Protein AF-A0A7C1CCV9-F1 (afdb_monomer)

Foldseek 3Di:
DDDDPVVPVVPPDPPPPDDDDQFVLLLVLCVLLLVLLVVLLVCVLVVVDQALVSSLVSSVQSCLQVLAAQQQFNDPLSSLLSVLSSVCCCCVVVVVPVVVVVNCVNCVLSVLLCVQVVVCVVPVPLVSVLVSLVPDDPSSNSSSLSSLVSCVSNVVAPLVSLLSNLVSQCVDVVRVVVSLQSLQLVLLSSLLSCLLVVVAQAQVSSVVSQQVSCVVSPHSSSHHALLSSLCCNCRRSVHDQLRSLRHHQDALVSLVVSVLRGSSLQCVFLHPPVRLVVVLVVDDPVLVVLLVVQLVLCCVARNPCSSLVSSQVSVLCVLLVHDSVVSVVLNVCCVPPNDLCSLQVDDRPQWGWDWDQDPPFQKIFTWIDGPVDIDGQDIGHLSRLSNCALVNQLVVQLCSQVVDPVNCVVCVPSHDSSSSSVNSSSRSSNSNNVSSVPDPPQPAWDWLDWDDDPVWIWTWTGGNVFKTFIDIPNHTQDMDTDDLPLVVNLVVVLVSCVVRPDPVCCVPCSVVVSVVSVVSSCVVNPDD

Secondary structure (DSSP, 8-state):
-PPPTHHHHTS-S-----S--TTHHHHHHHHHHHHHHHHHHHHHHTTS--SHHHHHHHHHHHHHHTT---TT-SSHHHHHHHHHHHHHIIIIIT--HHHHHHTTTTSHHHHHHHHHHHHHHHH--HHHHHHHHHHS-HHHHHHHHHHHHHHHHHTSS-HHHHHHHHHHHHTSHHHHHHHHHHHHHHHHHHHHHHHHTT---SHHHHHHHHHHHHHHTT-TT-PPPHHHHHHIIIIIT---HHHHHHH----HHHHHHHHHT-GGGTTTTT--HHHHHHHHHTS-HHHHHHHHHHHHHHHHHHGGGHHHHHHHHHHHHHHTT--GGGGHHHHHHHHHHHHHHHHHT--BTTBEEEEEE-TTSSEEEEEEE-SS-EEEEEEEEHHHHHHHHHHHHHHHHHHHHHH-HHHHHHTTT-S-HHHHHHHHHHHHHHHHHHHHHS----S--EEEEEEEETTEEEEEEEETTTEEEEEETTEEEEEEEPPSSHHHHHHHHHHHHHHHS-HHHHHHHHHHHHHHHHHHHHHHH---

Structure (mmCIF, N/CA/C/O backbone):
data_AF-A0A7C1CCV9-F1
#
_entry.id   AF-A0A7C1CCV9-F1
#
loop_
_atom_site.group_PDB
_atom_site.id
_atom_site.type_symbol
_atom_site.label_atom_id
_atom_site.label_alt_id
_atom_site.label_comp_id
_atom_site.label_asym_id
_atom_site.label_entity_id
_atom_site.label_seq_id
_atom_site.pdbx_PDB_ins_code
_atom_site.Cartn_x
_atom_site.Cartn_y
_atom_site.Cartn_z
_atom_site.occupancy
_atom_site.B_iso_or_equiv
_atom_site.auth_seq_id
_atom_site.auth_comp_id
_atom_site.auth_asym_id
_atom_site.auth_atom_id
_atom_site.pdbx_PDB_model_num
ATOM 1 N N . MET A 1 1 ? -9.497 -21.659 -36.298 1.00 34.97 1 MET A N 1
ATOM 2 C CA . MET A 1 1 ? -8.140 -21.076 -36.341 1.00 34.97 1 MET A CA 1
ATOM 3 C C . MET A 1 1 ? -7.359 -21.607 -35.154 1.00 34.97 1 MET A C 1
ATOM 5 O O . MET A 1 1 ? -7.726 -21.346 -34.019 1.00 34.97 1 MET A O 1
ATOM 9 N N . THR A 1 2 ? -6.376 -22.459 -35.417 1.00 25.73 2 THR A N 1
ATOM 10 C CA . THR A 1 2 ? -5.531 -23.127 -34.420 1.00 25.73 2 THR A CA 1
ATOM 11 C C . THR A 1 2 ? -4.526 -22.143 -33.821 1.00 25.73 2 THR A C 1
ATOM 13 O O . THR A 1 2 ? -3.764 -21.518 -34.552 1.00 25.73 2 THR A O 1
ATOM 16 N N . LEU A 1 3 ? -4.554 -22.001 -32.493 1.00 26.02 3 LEU A N 1
ATOM 17 C CA . LEU A 1 3 ? -3.668 -21.140 -31.705 1.00 26.02 3 LEU A CA 1
ATOM 18 C C . LEU A 1 3 ? -2.188 -21.528 -31.893 1.00 26.02 3 LEU A C 1
ATOM 20 O O . LEU A 1 3 ? -1.828 -22.704 -31.847 1.00 26.02 3 LEU A O 1
ATOM 24 N N . ASN A 1 4 ? -1.349 -20.513 -32.102 1.00 28.91 4 ASN A N 1
ATOM 25 C CA . ASN A 1 4 ? 0.088 -20.603 -32.369 1.00 28.91 4 ASN A CA 1
ATOM 26 C C . ASN A 1 4 ? 0.856 -21.192 -31.149 1.00 28.91 4 ASN A C 1
ATOM 28 O O . ASN A 1 4 ? 0.608 -20.748 -30.022 1.00 28.91 4 ASN A O 1
ATOM 32 N N . PRO A 1 5 ? 1.799 -22.151 -31.310 1.00 26.47 5 PRO A N 1
ATOM 33 C CA . PRO A 1 5 ? 2.476 -22.835 -30.194 1.00 26.47 5 PRO A CA 1
ATOM 34 C C . PRO A 1 5 ? 3.391 -21.955 -29.320 1.00 26.47 5 PRO A C 1
ATOM 36 O O . PRO A 1 5 ? 3.917 -22.427 -28.309 1.00 26.47 5 PRO A O 1
ATOM 39 N N . THR A 1 6 ? 3.589 -20.683 -29.672 1.00 33.22 6 THR A N 1
ATOM 40 C CA . THR A 1 6 ? 4.471 -19.739 -28.965 1.00 33.22 6 THR A CA 1
ATOM 41 C C . THR A 1 6 ? 4.015 -19.445 -27.530 1.00 33.22 6 THR A C 1
ATOM 43 O O . THR A 1 6 ? 4.856 -19.230 -26.660 1.00 33.22 6 THR A O 1
ATOM 46 N N . TYR A 1 7 ? 2.715 -19.576 -27.229 1.00 32.22 7 TYR A N 1
ATOM 47 C CA . TYR A 1 7 ? 2.164 -19.401 -25.873 1.00 32.22 7 TYR A CA 1
ATOM 48 C C . TYR A 1 7 ? 2.727 -20.391 -24.836 1.00 32.22 7 TYR A C 1
ATOM 50 O O . TYR A 1 7 ? 2.717 -20.107 -23.640 1.00 32.22 7 TYR A O 1
ATOM 58 N N . LYS A 1 8 ? 3.249 -21.550 -25.269 1.00 28.77 8 LYS A N 1
ATOM 59 C CA . LYS A 1 8 ? 3.833 -22.558 -24.366 1.00 28.77 8 LYS A CA 1
ATOM 60 C C . LYS A 1 8 ? 5.316 -22.320 -24.060 1.00 28.77 8 LYS A C 1
ATOM 62 O O . LYS A 1 8 ? 5.788 -22.763 -23.017 1.00 28.77 8 LYS A O 1
ATOM 67 N N . ARG A 1 9 ? 6.054 -21.602 -24.918 1.00 28.95 9 ARG A N 1
ATOM 68 C CA . ARG A 1 9 ? 7.519 -21.452 -24.788 1.00 28.95 9 ARG A CA 1
ATOM 69 C C . ARG A 1 9 ? 7.969 -20.494 -23.687 1.00 28.95 9 ARG A C 1
ATOM 71 O O . ARG A 1 9 ? 9.071 -20.680 -23.185 1.00 28.95 9 ARG A O 1
ATOM 78 N N . LEU A 1 10 ? 7.130 -19.551 -23.255 1.00 36.66 10 LEU A N 1
ATOM 79 C CA . LEU A 1 10 ? 7.450 -18.678 -22.116 1.00 36.66 10 LEU A CA 1
ATOM 80 C C . LEU A 1 10 ? 7.472 -19.422 -20.765 1.00 36.66 10 LEU A C 1
ATOM 82 O O . LEU A 1 10 ? 8.005 -18.888 -19.798 1.00 36.66 10 LEU A O 1
ATOM 86 N N . TYR A 1 11 ? 6.949 -20.657 -20.687 1.00 37.78 11 TYR A N 1
ATOM 87 C CA . TYR A 1 11 ? 6.808 -21.382 -19.415 1.00 37.78 11 TYR A CA 1
ATOM 88 C C . TYR A 1 11 ? 7.206 -22.870 -19.442 1.00 37.78 11 TYR A C 1
ATOM 90 O O . TYR A 1 11 ? 6.905 -23.585 -18.488 1.00 37.78 11 TYR A O 1
ATOM 98 N N . SER A 1 12 ? 7.885 -23.367 -20.486 1.00 26.27 12 SER A N 1
ATOM 99 C CA . SER A 1 12 ? 8.260 -24.794 -20.575 1.00 26.27 12 SER A CA 1
ATOM 100 C C . SER A 1 12 ? 9.733 -25.097 -20.871 1.00 26.27 12 SER A C 1
ATOM 102 O O . SER A 1 12 ? 10.052 -26.245 -21.175 1.00 26.27 12 SER A O 1
ATOM 104 N N . SER A 1 13 ? 10.644 -24.128 -20.769 1.00 26.22 13 SER A N 1
ATOM 105 C CA . SER A 1 13 ? 12.082 -24.436 -20.740 1.00 26.22 13 SER A CA 1
ATOM 106 C C . SER A 1 13 ? 12.529 -24.638 -19.291 1.00 26.22 13 SER A C 1
ATOM 108 O O . SER A 1 13 ? 12.278 -23.754 -18.470 1.00 26.22 13 SER A O 1
ATOM 110 N N . PRO A 1 14 ? 13.193 -25.758 -18.943 1.00 25.89 14 PRO A N 1
ATOM 111 C CA . PRO A 1 14 ? 13.814 -25.891 -17.639 1.00 25.89 14 PRO A CA 1
ATOM 112 C C . PRO A 1 14 ? 14.931 -24.851 -17.569 1.00 25.89 14 PRO A C 1
ATOM 114 O O . PRO A 1 14 ? 15.950 -24.961 -18.253 1.00 25.89 14 PRO A O 1
ATOM 117 N N . ILE A 1 15 ? 14.699 -23.809 -16.771 1.00 34.00 15 ILE A N 1
ATOM 118 C CA . ILE A 1 15 ? 15.733 -22.892 -16.303 1.00 34.00 15 ILE A CA 1
ATOM 119 C C . ILE A 1 15 ? 16.850 -23.786 -15.772 1.00 34.00 15 ILE A C 1
ATOM 121 O O . ILE A 1 15 ? 16.633 -24.555 -14.831 1.00 34.00 15 ILE A O 1
ATOM 125 N N . LYS A 1 16 ? 18.018 -23.760 -16.425 1.00 26.61 16 LYS A N 1
ATOM 126 C CA . LYS A 1 16 ? 19.205 -24.433 -15.903 1.00 26.61 16 LYS A CA 1
ATOM 127 C C . LYS A 1 16 ? 19.387 -23.942 -14.471 1.00 26.61 16 LYS A C 1
ATOM 129 O O . LYS A 1 16 ? 19.541 -22.745 -14.249 1.00 26.61 16 LYS A O 1
ATOM 134 N N . GLN A 1 17 ? 19.312 -24.873 -13.526 1.00 27.33 17 GLN A N 1
ATOM 135 C CA . GLN A 1 17 ? 19.616 -24.650 -12.122 1.00 27.33 17 GLN A CA 1
ATOM 136 C C . GLN A 1 17 ? 21.096 -24.276 -12.003 1.00 27.33 17 GLN A C 1
ATOM 138 O O . GLN A 1 17 ? 21.938 -25.139 -11.803 1.00 27.33 17 GLN A O 1
ATOM 143 N N . ASN A 1 18 ? 21.399 -22.994 -12.161 1.00 27.33 18 ASN A N 1
ATOM 144 C CA . ASN A 1 18 ? 22.612 -22.377 -11.656 1.00 27.33 18 ASN A CA 1
ATOM 145 C C . ASN A 1 18 ? 22.156 -21.256 -10.714 1.00 27.33 18 ASN A C 1
ATOM 147 O O . ASN A 1 18 ? 21.484 -20.324 -11.140 1.00 27.33 18 ASN A O 1
ATOM 151 N N . GLU A 1 19 ? 22.439 -21.454 -9.428 1.00 30.25 19 GLU A N 1
ATOM 152 C CA . GLU A 1 19 ? 22.609 -20.452 -8.367 1.00 30.25 19 GLU A CA 1
ATOM 153 C C . GLU A 1 19 ? 21.735 -19.174 -8.440 1.00 30.25 19 GLU A C 1
ATOM 155 O O . GLU A 1 19 ? 22.075 -18.194 -9.088 1.00 30.25 19 GLU A O 1
ATOM 160 N N . GLY A 1 20 ? 20.620 -19.167 -7.692 1.00 32.59 20 GLY A N 1
ATOM 161 C CA . GLY A 1 20 ? 20.005 -17.952 -7.128 1.00 32.59 20 GLY A CA 1
ATOM 162 C C . GLY A 1 20 ? 19.532 -16.861 -8.100 1.00 32.59 20 GLY A C 1
ATOM 163 O O . GLY A 1 20 ? 20.030 -15.744 -8.044 1.00 32.59 20 GLY A O 1
ATOM 164 N N . GLY A 1 21 ? 18.518 -17.123 -8.932 1.00 41.66 21 GLY A N 1
ATOM 165 C CA . GLY A 1 21 ? 17.907 -16.076 -9.766 1.00 41.66 21 GLY A CA 1
ATOM 166 C C . GLY A 1 21 ? 17.267 -14.949 -8.934 1.00 41.66 21 GLY A C 1
ATOM 167 O O . GLY A 1 21 ? 16.281 -15.178 -8.234 1.00 41.66 21 GLY A O 1
ATOM 168 N N . THR A 1 22 ? 17.799 -13.726 -9.034 1.00 65.94 22 THR A N 1
ATOM 169 C CA . THR A 1 22 ? 17.604 -12.607 -8.087 1.00 65.94 22 THR A CA 1
ATOM 170 C C . THR A 1 22 ? 16.195 -11.986 -7.983 1.00 65.94 22 THR A C 1
ATOM 172 O O . THR A 1 22 ? 16.030 -11.060 -7.198 1.00 65.94 22 THR A O 1
ATOM 175 N N . LEU A 1 23 ? 15.159 -12.441 -8.706 1.00 82.56 23 LEU A N 1
ATOM 176 C CA . LEU A 1 23 ? 13.813 -11.812 -8.701 1.00 82.56 23 LEU A CA 1
ATOM 177 C C . LEU A 1 23 ? 12.642 -12.759 -9.063 1.00 82.56 23 LEU A C 1
ATOM 179 O O . LEU A 1 23 ? 11.623 -12.327 -9.613 1.00 82.56 23 LEU A O 1
ATOM 183 N N . GLU A 1 24 ? 12.760 -14.064 -8.825 1.00 85.62 24 GLU A N 1
ATOM 184 C CA . GLU A 1 24 ? 11.764 -15.028 -9.323 1.00 85.62 24 GLU A CA 1
ATOM 185 C C . GLU A 1 24 ? 10.348 -14.804 -8.759 1.00 85.62 24 GLU A C 1
ATOM 187 O O . GLU A 1 24 ? 9.370 -14.794 -9.517 1.00 85.62 24 GLU A O 1
ATOM 192 N N . ARG A 1 25 ? 10.202 -14.544 -7.452 1.00 87.62 25 ARG A N 1
ATOM 193 C CA . ARG A 1 25 ? 8.879 -14.273 -6.866 1.00 87.62 25 ARG A CA 1
ATOM 194 C C . ARG A 1 25 ? 8.311 -12.952 -7.338 1.00 87.62 25 ARG A C 1
ATOM 196 O O . ARG A 1 25 ? 7.107 -12.861 -7.566 1.00 87.62 25 ARG A O 1
ATOM 203 N N . THR A 1 26 ? 9.159 -11.947 -7.524 1.00 89.94 26 THR A N 1
ATOM 204 C CA . THR A 1 26 ? 8.770 -10.669 -8.118 1.00 89.94 26 THR A CA 1
ATOM 205 C C . THR A 1 26 ? 8.156 -10.889 -9.492 1.00 89.94 26 THR A C 1
ATOM 207 O O . THR A 1 26 ? 7.026 -10.467 -9.728 1.00 89.94 26 THR A O 1
ATOM 210 N N . ARG A 1 27 ? 8.814 -11.645 -10.373 1.00 90.12 27 ARG A N 1
ATOM 211 C CA . ARG A 1 27 ? 8.274 -11.962 -11.705 1.00 90.12 27 ARG A CA 1
ATOM 212 C C . ARG A 1 27 ? 6.967 -12.745 -11.632 1.00 90.12 27 ARG A C 1
ATOM 214 O O . ARG A 1 27 ? 6.023 -12.437 -12.359 1.00 90.12 27 ARG A O 1
ATOM 221 N N . GLN A 1 28 ? 6.863 -13.709 -10.718 1.00 90.06 28 GLN A N 1
ATOM 222 C CA . GLN A 1 28 ? 5.611 -14.429 -10.482 1.00 90.06 28 GLN A CA 1
ATOM 223 C C . GLN A 1 28 ? 4.480 -13.488 -10.031 1.00 90.06 28 GLN A C 1
ATOM 225 O O . GLN A 1 28 ? 3.358 -13.588 -10.530 1.00 90.06 28 GLN A O 1
ATOM 230 N N . ALA A 1 29 ? 4.772 -12.551 -9.132 1.00 90.25 29 ALA A N 1
ATOM 231 C CA . ALA A 1 29 ? 3.817 -11.577 -8.614 1.00 90.25 29 ALA A CA 1
ATOM 232 C C . ALA A 1 29 ? 3.392 -10.527 -9.660 1.00 90.25 29 ALA A C 1
ATOM 234 O O . ALA A 1 29 ? 2.282 -9.988 -9.604 1.00 90.25 29 ALA A O 1
ATOM 235 N N . LEU A 1 30 ? 4.241 -10.260 -10.658 1.00 94.12 30 LEU A N 1
ATOM 236 C CA . LEU A 1 30 ? 3.928 -9.366 -11.774 1.00 94.12 30 LEU A CA 1
ATOM 237 C C . LEU A 1 30 ? 2.999 -9.996 -12.824 1.00 94.12 30 LEU A C 1
ATOM 239 O O . LEU A 1 30 ? 2.447 -9.253 -13.630 1.00 94.12 30 LEU A O 1
ATOM 243 N N . ARG A 1 31 ? 2.737 -11.313 -12.799 1.00 93.50 31 ARG A N 1
ATOM 244 C CA . ARG A 1 31 ? 1.911 -12.003 -13.817 1.00 93.50 31 ARG A CA 1
ATOM 245 C C . ARG A 1 31 ? 0.550 -11.353 -14.056 1.00 93.50 31 ARG A C 1
ATOM 247 O O . ARG A 1 31 ? 0.178 -11.130 -15.200 1.00 93.50 31 ARG A O 1
ATOM 254 N N . LYS A 1 32 ? -0.178 -10.996 -12.993 1.00 93.94 32 LYS A N 1
ATOM 255 C CA . LYS A 1 32 ? -1.483 -10.330 -13.149 1.00 93.94 32 LYS A CA 1
ATOM 256 C C . LYS A 1 32 ? -1.359 -8.956 -13.826 1.00 93.94 32 LYS A C 1
ATOM 258 O O . LYS A 1 32 ? -2.226 -8.587 -14.602 1.00 93.94 32 LYS A O 1
ATOM 263 N N . ARG A 1 33 ? -0.269 -8.225 -13.574 1.00 95.81 33 ARG A N 1
ATOM 264 C CA . ARG A 1 33 ? -0.002 -6.906 -14.180 1.00 95.81 33 ARG A CA 1
ATOM 265 C C . ARG A 1 33 ? 0.407 -7.038 -15.644 1.00 95.81 33 ARG A C 1
ATOM 267 O O . ARG A 1 33 ? -0.019 -6.238 -16.465 1.00 95.81 33 ARG A O 1
ATOM 274 N N . VAL A 1 34 ? 1.164 -8.085 -15.972 1.00 97.00 34 VAL A N 1
ATOM 275 C CA . VAL A 1 34 ? 1.469 -8.450 -17.361 1.00 97.00 34 VAL A CA 1
ATOM 276 C C . VAL A 1 34 ? 0.193 -8.828 -18.114 1.00 97.00 34 VAL A C 1
ATOM 278 O O . VAL A 1 34 ? 0.027 -8.385 -19.240 1.00 97.00 34 VAL A O 1
ATOM 281 N N . ASN A 1 35 ? -0.742 -9.563 -17.503 1.00 97.38 35 ASN A N 1
ATOM 282 C CA . ASN A 1 35 ? -2.028 -9.865 -18.144 1.00 97.38 35 ASN A CA 1
ATOM 283 C C . ASN A 1 35 ? -2.827 -8.592 -18.454 1.00 97.38 35 ASN A C 1
ATOM 285 O O . ASN A 1 35 ? -3.260 -8.426 -19.588 1.00 97.38 35 ASN A O 1
ATOM 289 N N . ILE A 1 36 ? -2.924 -7.656 -17.501 1.00 97.38 36 ILE A N 1
ATOM 290 C CA . ILE A 1 36 ? -3.540 -6.339 -17.741 1.00 97.38 36 ILE A CA 1
ATOM 291 C C . ILE A 1 36 ? -2.825 -5.601 -18.883 1.00 97.38 36 ILE A C 1
ATOM 293 O O . ILE A 1 36 ? -3.465 -4.974 -19.723 1.00 97.38 36 ILE A O 1
ATOM 297 N N . ALA A 1 37 ? -1.493 -5.682 -18.947 1.00 97.88 37 ALA A N 1
ATOM 298 C CA . ALA A 1 37 ? -0.733 -5.088 -20.040 1.00 97.88 37 ALA A CA 1
ATOM 299 C C . ALA A 1 37 ? -1.057 -5.737 -21.398 1.00 97.88 37 ALA A C 1
ATOM 301 O O . ALA A 1 37 ? -1.217 -5.026 -22.383 1.00 97.88 37 ALA A O 1
ATOM 302 N N . VAL A 1 38 ? -1.209 -7.063 -21.454 1.00 97.75 38 VAL A N 1
ATOM 303 C CA . VAL A 1 38 ? -1.622 -7.797 -22.665 1.00 97.75 38 VAL A CA 1
ATOM 304 C C . VAL A 1 38 ? -3.039 -7.417 -23.095 1.00 97.75 38 VAL A C 1
ATOM 306 O O . VAL A 1 38 ? -3.279 -7.200 -24.281 1.00 97.75 38 VAL A O 1
ATOM 309 N N . GLU A 1 39 ? -3.967 -7.276 -22.152 1.00 97.94 39 GLU A N 1
ATOM 310 C CA . GLU A 1 39 ? -5.329 -6.809 -22.430 1.00 97.94 39 GLU A CA 1
ATOM 311 C C . GLU A 1 39 ? -5.336 -5.375 -22.977 1.00 97.94 39 GLU A C 1
ATOM 313 O O . GLU A 1 39 ? -6.017 -5.098 -23.966 1.00 97.94 39 GLU A O 1
ATOM 318 N N . ALA A 1 40 ? -4.513 -4.485 -22.405 1.00 97.56 40 ALA A N 1
ATOM 319 C CA . ALA A 1 40 ? -4.333 -3.127 -22.917 1.00 97.56 40 ALA A CA 1
ATOM 320 C C . ALA A 1 40 ? -3.832 -3.140 -24.368 1.00 97.56 40 ALA A C 1
ATOM 322 O O . ALA A 1 40 ? -4.359 -2.408 -25.200 1.00 97.56 40 ALA A O 1
ATOM 323 N N . ILE A 1 41 ? -2.851 -3.992 -24.688 1.00 97.06 41 ILE A N 1
ATOM 324 C CA . ILE A 1 41 ? -2.336 -4.151 -26.057 1.00 97.06 41 ILE A CA 1
ATOM 325 C C . ILE A 1 41 ? -3.455 -4.595 -26.998 1.00 97.06 41 ILE A C 1
ATOM 327 O O . ILE A 1 41 ? -3.613 -4.004 -28.061 1.00 97.06 41 ILE A O 1
ATOM 331 N N . GLY A 1 42 ? -4.268 -5.578 -26.597 1.00 95.88 42 GLY A N 1
ATOM 332 C CA . GLY A 1 42 ? -5.427 -6.013 -27.378 1.00 95.88 42 GLY A CA 1
ATOM 333 C C . GLY A 1 42 ? -6.365 -4.853 -27.722 1.00 95.88 42 GLY A C 1
ATOM 334 O O . GLY A 1 42 ? -6.704 -4.674 -28.888 1.00 95.88 42 GLY A O 1
ATOM 335 N N . LYS A 1 43 ? -6.701 -4.016 -26.732 1.00 96.19 43 LYS A N 1
ATOM 336 C CA . LYS A 1 43 ? -7.551 -2.826 -26.919 1.00 96.19 43 LYS A CA 1
ATOM 337 C C . LYS A 1 43 ? -6.906 -1.712 -27.747 1.00 96.19 43 LYS A C 1
ATOM 339 O O . LYS A 1 43 ? -7.603 -0.957 -28.420 1.00 96.19 43 LYS A O 1
ATOM 344 N N . ILE A 1 44 ? -5.582 -1.584 -27.698 1.00 95.62 44 ILE A N 1
ATOM 345 C CA . ILE A 1 44 ? -4.843 -0.663 -28.568 1.00 95.62 44 ILE A CA 1
ATOM 346 C C . ILE A 1 44 ? -4.959 -1.141 -30.018 1.00 95.62 44 ILE A C 1
ATOM 348 O O . ILE A 1 44 ? -5.357 -0.370 -30.886 1.00 95.62 44 ILE A O 1
ATOM 352 N N . LEU A 1 45 ? -4.705 -2.428 -30.275 1.00 92.75 45 LEU A N 1
ATOM 353 C CA . LEU A 1 45 ? -4.770 -3.011 -31.619 1.00 92.75 45 LEU A CA 1
ATOM 354 C C . LEU A 1 45 ? -6.177 -2.953 -32.235 1.00 92.75 45 LEU A C 1
ATOM 356 O O . LEU A 1 45 ? -6.297 -2.824 -33.452 1.00 92.75 45 LEU A O 1
ATOM 360 N N . THR A 1 46 ? -7.238 -3.024 -31.425 1.00 92.50 46 THR A N 1
ATOM 361 C CA . THR A 1 46 ? -8.630 -2.866 -31.889 1.00 92.50 46 THR A CA 1
ATOM 362 C C . THR A 1 46 ? -9.055 -1.405 -32.067 1.00 92.50 46 THR A C 1
ATOM 364 O O . THR A 1 46 ? -10.133 -1.151 -32.601 1.00 92.50 46 THR A O 1
ATOM 367 N N . GLY A 1 47 ? -8.224 -0.442 -31.655 1.00 89.94 47 GLY A N 1
ATOM 368 C CA . GLY A 1 47 ? -8.514 0.990 -31.737 1.00 89.94 47 GLY A CA 1
ATOM 369 C C . GLY A 1 47 ? -9.439 1.517 -30.635 1.00 89.94 47 GLY A C 1
ATOM 370 O O . GLY A 1 47 ? -9.896 2.652 -30.724 1.00 89.94 47 GLY A O 1
ATOM 371 N N . GLU A 1 48 ? -9.713 0.730 -29.592 1.00 93.44 48 GLU A N 1
ATOM 372 C CA . GLU A 1 48 ? -10.474 1.178 -28.415 1.00 93.44 48 GLU A CA 1
ATOM 373 C C . GLU A 1 48 ? -9.653 2.127 -27.530 1.00 93.44 48 GLU A C 1
ATOM 375 O O . GLU A 1 48 ? -10.199 3.045 -26.921 1.00 93.44 48 GLU A O 1
ATOM 380 N N . ILE A 1 49 ? -8.334 1.916 -27.461 1.00 95.44 49 ILE A N 1
ATOM 381 C CA . ILE A 1 49 ? -7.390 2.803 -26.771 1.00 95.44 49 ILE A CA 1
ATOM 382 C C . ILE A 1 49 ? -6.554 3.519 -27.826 1.00 95.44 49 ILE A C 1
ATOM 384 O O . ILE A 1 49 ? -5.710 2.908 -28.478 1.00 95.44 49 ILE A O 1
ATOM 388 N N . THR A 1 50 ? -6.764 4.828 -27.965 1.00 90.94 50 THR A N 1
ATOM 389 C CA . THR A 1 50 ? -6.050 5.650 -28.959 1.00 90.94 50 THR A CA 1
ATOM 390 C C . THR A 1 50 ? -5.198 6.741 -28.324 1.00 90.94 50 THR A C 1
ATOM 392 O O . THR A 1 50 ? -4.181 7.135 -28.895 1.00 90.94 50 THR A O 1
ATOM 395 N N . THR A 1 51 ? -5.563 7.204 -27.125 1.00 93.50 51 THR A N 1
ATOM 396 C CA . THR A 1 51 ? -4.844 8.264 -26.410 1.00 93.50 51 THR A CA 1
ATOM 397 C C . THR A 1 51 ? -4.129 7.751 -25.163 1.00 93.50 51 THR A C 1
ATOM 399 O O . THR A 1 51 ? -4.394 6.663 -24.640 1.00 93.50 51 THR A O 1
ATOM 402 N N . ARG A 1 52 ? -3.195 8.562 -24.651 1.00 92.38 52 ARG A N 1
ATOM 403 C CA . ARG A 1 52 ? -2.465 8.234 -23.423 1.00 92.38 52 ARG A CA 1
ATOM 404 C C . ARG A 1 52 ? -3.379 8.279 -22.201 1.00 92.38 52 ARG A C 1
ATOM 406 O O . ARG A 1 52 ? -3.194 7.497 -21.270 1.00 92.38 52 ARG A O 1
ATOM 413 N N . GLU A 1 53 ? -4.348 9.186 -22.205 1.00 91.44 53 GLU A N 1
ATOM 414 C CA . GLU A 1 53 ? -5.399 9.281 -21.201 1.00 91.44 53 GLU A CA 1
ATOM 415 C C . GLU A 1 53 ? -6.267 8.016 -21.180 1.00 91.44 53 GLU A C 1
ATOM 417 O O . GLU A 1 53 ? -6.495 7.474 -20.097 1.00 91.44 53 GLU A O 1
ATOM 422 N N . ASP A 1 54 ? -6.665 7.492 -22.346 1.00 93.56 54 ASP A N 1
ATOM 423 C CA . ASP A 1 54 ? -7.433 6.241 -22.437 1.00 93.56 54 ASP A CA 1
ATOM 424 C C . ASP A 1 54 ? -6.651 5.061 -21.856 1.00 93.56 54 ASP A C 1
ATOM 426 O O . ASP A 1 54 ? -7.188 4.297 -21.055 1.00 93.56 54 ASP A O 1
ATOM 430 N N . LEU A 1 55 ? -5.360 4.949 -22.197 1.00 95.56 55 LEU A N 1
ATOM 431 C CA . LEU A 1 55 ? -4.495 3.896 -21.667 1.00 95.56 55 LEU A CA 1
ATOM 432 C C . LEU A 1 55 ? -4.390 3.976 -20.142 1.00 95.56 55 LEU A C 1
ATOM 434 O O . LEU A 1 55 ? -4.489 2.962 -19.454 1.00 95.56 55 LEU A O 1
ATOM 438 N N . ARG A 1 56 ? -4.194 5.179 -19.595 1.00 93.50 56 ARG A N 1
ATOM 439 C CA . ARG A 1 56 ? -4.120 5.381 -18.143 1.00 93.50 56 ARG A CA 1
ATOM 440 C C . ARG A 1 56 ? -5.410 4.993 -17.450 1.00 93.50 56 ARG A C 1
ATOM 442 O O . ARG A 1 56 ? -5.341 4.313 -16.431 1.00 93.50 56 ARG A O 1
ATOM 449 N N . ARG A 1 57 ? -6.551 5.421 -17.993 1.00 90.88 57 ARG A N 1
ATOM 450 C CA . ARG A 1 57 ? -7.872 5.089 -17.458 1.00 90.88 57 ARG A CA 1
ATOM 451 C C . ARG A 1 57 ? -8.070 3.574 -17.438 1.00 90.88 57 ARG A C 1
ATOM 453 O O . ARG A 1 57 ? -8.265 3.021 -16.360 1.00 90.88 57 ARG A O 1
ATOM 460 N N . PHE A 1 58 ? -7.852 2.911 -18.575 1.00 94.31 58 PHE A N 1
ATOM 461 C CA . PHE A 1 58 ? -7.961 1.456 -18.687 1.00 94.31 58 PHE A CA 1
ATOM 462 C C . PHE A 1 58 ? -7.050 0.721 -17.698 1.00 94.31 58 PHE A C 1
ATOM 464 O O . PHE A 1 58 ? -7.493 -0.181 -16.989 1.00 94.31 58 PHE A O 1
ATOM 471 N N . LEU A 1 59 ? -5.769 1.107 -17.627 1.00 94.81 59 LEU A N 1
ATOM 472 C CA . LEU A 1 59 ? -4.821 0.492 -16.700 1.00 94.81 59 LEU A CA 1
ATOM 473 C C . LEU A 1 59 ? -5.290 0.662 -15.260 1.00 94.81 59 LEU A C 1
ATOM 475 O O . LEU A 1 59 ? -5.214 -0.284 -14.484 1.00 94.81 59 LEU A O 1
ATOM 479 N N . LEU A 1 60 ? -5.756 1.850 -14.896 1.00 89.94 60 LEU A N 1
ATOM 480 C CA . LEU A 1 60 ? -6.203 2.136 -13.547 1.00 89.94 60 LEU A CA 1
ATOM 481 C C . LEU A 1 60 ? -7.415 1.278 -13.167 1.00 89.94 60 LEU A C 1
ATOM 483 O O . LEU A 1 60 ? -7.351 0.573 -12.163 1.00 89.94 60 LEU A O 1
ATOM 487 N N . GLU A 1 61 ? -8.457 1.283 -13.995 1.00 88.50 61 GLU A N 1
ATOM 488 C CA . GLU A 1 61 ? -9.686 0.498 -13.815 1.00 88.50 61 GLU A CA 1
ATOM 489 C C . GLU A 1 61 ? -9.375 -0.999 -13.709 1.00 88.50 61 GLU A C 1
ATOM 491 O O . GLU A 1 61 ? -9.707 -1.631 -12.706 1.00 88.50 61 GLU A O 1
ATOM 496 N N . SER A 1 62 ? -8.592 -1.533 -14.649 1.00 92.06 62 SER A N 1
ATOM 497 C CA . SER A 1 62 ? -8.220 -2.954 -14.677 1.00 92.06 62 SER A CA 1
ATOM 498 C C . SER A 1 62 ? -7.436 -3.387 -13.434 1.00 92.06 62 SER A C 1
ATOM 500 O O . SER A 1 62 ? -7.608 -4.496 -12.928 1.00 92.06 62 SER A O 1
ATOM 502 N N . HIS A 1 63 ? -6.559 -2.523 -12.907 1.00 91.69 63 HIS A N 1
ATOM 503 C CA . HIS A 1 63 ? -5.828 -2.813 -11.670 1.00 91.69 63 HIS A CA 1
ATOM 504 C C . HIS A 1 63 ? -6.775 -2.856 -10.462 1.00 91.69 63 HIS A C 1
ATOM 506 O O . HIS A 1 63 ? -6.666 -3.763 -9.631 1.00 91.69 63 HIS A O 1
ATOM 512 N N . ILE A 1 64 ? -7.722 -1.914 -10.377 1.00 88.50 64 ILE A N 1
ATOM 513 C CA . ILE A 1 64 ? -8.722 -1.895 -9.306 1.00 88.50 64 ILE A CA 1
ATOM 514 C C . ILE A 1 64 ? -9.602 -3.149 -9.364 1.00 88.50 64 ILE A C 1
ATOM 516 O O . ILE A 1 64 ? -9.758 -3.821 -8.344 1.00 88.50 64 ILE A O 1
ATOM 520 N N . GLU A 1 65 ? -10.136 -3.484 -10.540 1.00 86.88 65 GLU A N 1
ATOM 521 C CA . GLU A 1 65 ? -10.992 -4.658 -10.759 1.00 86.88 65 GLU A CA 1
ATOM 522 C C . GLU A 1 65 ? -10.273 -5.965 -10.418 1.00 86.88 65 GLU A C 1
ATOM 524 O O . GLU A 1 65 ? -10.830 -6.844 -9.758 1.00 86.88 65 GLU A O 1
ATOM 529 N N . ALA A 1 66 ? -8.996 -6.073 -10.788 1.00 88.06 66 ALA A N 1
ATOM 530 C CA . ALA A 1 66 ? -8.165 -7.222 -10.450 1.00 88.06 66 ALA A CA 1
ATOM 531 C C . ALA A 1 66 ? -7.760 -7.276 -8.962 1.00 88.06 66 ALA A C 1
ATOM 533 O O . ALA A 1 66 ? -7.138 -8.260 -8.532 1.00 88.06 66 ALA A O 1
ATOM 534 N N . GLY A 1 67 ? -8.072 -6.237 -8.178 1.00 86.38 67 GLY A N 1
ATOM 535 C CA . GLY A 1 67 ? -7.697 -6.116 -6.772 1.00 86.38 67 GLY A CA 1
ATOM 536 C C . GLY A 1 67 ? -6.182 -6.083 -6.573 1.00 86.38 67 GLY A C 1
ATOM 537 O O . GLY A 1 67 ? -5.674 -6.674 -5.619 1.00 86.38 67 GLY A O 1
ATOM 538 N N . ILE A 1 68 ? -5.443 -5.461 -7.494 1.00 89.31 68 ILE A N 1
ATOM 539 C CA . ILE A 1 68 ? -3.986 -5.339 -7.418 1.00 89.31 68 ILE A CA 1
ATOM 540 C C . ILE A 1 68 ? -3.548 -3.901 -7.645 1.00 89.31 68 ILE A C 1
ATOM 542 O O . ILE A 1 68 ? -4.096 -3.166 -8.453 1.00 89.31 68 ILE A O 1
ATOM 546 N N . GLU A 1 69 ? -2.487 -3.495 -6.964 1.00 89.88 69 GLU A N 1
ATOM 547 C CA . GLU A 1 69 ? -1.974 -2.141 -7.133 1.00 89.88 69 GLU A CA 1
ATOM 548 C C . GLU A 1 69 ? -1.077 -2.035 -8.377 1.00 89.88 69 GLU A C 1
ATOM 550 O O . GLU A 1 69 ? -0.317 -2.970 -8.638 1.00 89.88 69 GLU A O 1
ATOM 555 N N . PRO A 1 70 ? -1.050 -0.918 -9.121 1.00 91.25 70 PRO A N 1
ATOM 556 C CA . PRO A 1 70 ? 0.042 -0.655 -10.060 1.00 91.25 70 PRO A CA 1
ATOM 557 C C . PRO A 1 70 ? 1.421 -0.736 -9.373 1.00 91.25 70 PRO A C 1
ATOM 559 O O . PRO A 1 70 ? 1.528 -0.528 -8.168 1.00 91.25 70 PRO A O 1
ATOM 562 N N . ILE A 1 71 ? 2.489 -1.019 -10.130 1.00 88.44 71 ILE A N 1
ATOM 563 C CA . ILE A 1 71 ? 3.816 -1.457 -9.624 1.00 88.44 71 ILE A CA 1
ATOM 564 C C . ILE A 1 71 ? 4.380 -0.597 -8.479 1.00 88.44 71 ILE A C 1
ATOM 566 O O . ILE A 1 71 ? 5.058 -1.135 -7.609 1.00 88.44 71 ILE A O 1
ATOM 570 N N . LEU A 1 72 ? 4.081 0.706 -8.441 1.00 86.88 72 LEU A N 1
ATOM 571 C CA . LEU A 1 72 ? 4.445 1.604 -7.338 1.00 86.88 72 LEU A CA 1
ATOM 572 C C . LEU A 1 72 ? 3.374 2.664 -7.031 1.00 86.88 72 LEU A C 1
ATOM 574 O O . LEU A 1 72 ? 3.710 3.691 -6.439 1.00 86.88 72 LEU A O 1
ATOM 578 N N . GLY A 1 73 ? 2.116 2.445 -7.433 1.00 87.38 73 GLY A N 1
ATOM 579 C CA . GLY A 1 73 ? 0.994 3.343 -7.130 1.00 87.38 73 GLY A CA 1
ATOM 580 C C . GLY A 1 73 ? 0.271 3.995 -8.297 1.00 87.38 73 GLY A C 1
ATOM 581 O O . GLY A 1 73 ? 0.593 3.784 -9.460 1.00 87.38 73 GLY A O 1
ATOM 582 N N . THR A 1 74 ? -0.714 4.823 -7.951 1.00 87.44 74 THR A N 1
ATOM 583 C CA . THR A 1 74 ? -1.743 5.335 -8.872 1.00 87.44 74 THR A CA 1
ATOM 584 C C . THR A 1 74 ? -1.537 6.771 -9.349 1.00 87.44 74 THR A C 1
ATOM 586 O O . THR A 1 74 ? -2.230 7.204 -10.266 1.00 87.44 74 THR A O 1
ATOM 589 N N . THR A 1 75 ? -0.590 7.531 -8.783 1.00 87.12 75 THR A N 1
ATOM 590 C CA . THR A 1 75 ? -0.318 8.892 -9.282 1.00 87.12 75 THR A CA 1
ATOM 591 C C . THR A 1 75 ? 0.163 8.836 -10.735 1.00 87.12 75 THR A C 1
ATOM 593 O O . THR A 1 75 ? 0.832 7.868 -11.091 1.00 87.12 75 THR A O 1
ATOM 596 N N . PRO A 1 76 ? -0.063 9.860 -11.581 1.00 86.50 76 PRO A N 1
ATOM 597 C CA . PRO A 1 76 ? 0.340 9.806 -12.994 1.00 86.50 76 PRO A CA 1
ATOM 598 C C . PRO A 1 76 ? 1.821 9.451 -13.200 1.00 86.50 76 PRO A C 1
ATOM 600 O O . PRO A 1 76 ? 2.191 8.702 -14.099 1.00 86.50 76 PRO A O 1
ATOM 603 N N . SER A 1 77 ? 2.686 9.939 -12.307 1.00 89.38 77 SER A N 1
ATOM 604 C CA . SER A 1 77 ? 4.110 9.604 -12.310 1.00 89.38 77 SER A CA 1
ATOM 605 C C . SER A 1 77 ? 4.361 8.118 -12.001 1.00 89.38 77 SER A C 1
ATOM 607 O O . SER A 1 77 ? 5.228 7.512 -12.630 1.00 89.38 77 SER A O 1
ATOM 609 N N . LYS A 1 78 ? 3.629 7.523 -11.053 1.00 91.31 78 LYS A N 1
ATOM 610 C CA . LYS A 1 78 ? 3.758 6.111 -10.651 1.00 91.31 78 LYS A CA 1
ATOM 611 C C . LYS A 1 78 ? 3.050 5.162 -11.629 1.00 91.31 78 LYS A C 1
ATOM 613 O O . LYS A 1 78 ? 3.603 4.117 -11.955 1.00 91.31 78 LYS A O 1
ATOM 618 N N . LEU A 1 79 ? 1.904 5.554 -12.180 1.00 92.56 79 LEU A N 1
ATOM 619 C CA . LEU A 1 79 ? 1.158 4.777 -13.173 1.00 92.56 79 LEU A CA 1
ATOM 620 C C . LEU A 1 79 ? 1.951 4.578 -14.474 1.00 92.56 79 LEU A C 1
ATOM 622 O O . LEU A 1 79 ? 1.792 3.558 -15.141 1.00 92.56 79 LEU A O 1
ATOM 626 N N . TYR A 1 80 ? 2.901 5.473 -14.766 1.00 95.69 80 TYR A N 1
ATOM 627 C CA . TYR A 1 80 ? 3.831 5.300 -15.880 1.00 95.69 80 TYR A CA 1
ATOM 628 C C . TYR A 1 80 ? 4.591 3.966 -15.848 1.00 95.69 80 TYR A C 1
ATOM 630 O O . TYR A 1 80 ? 4.929 3.455 -16.906 1.00 95.69 80 TYR A O 1
ATOM 638 N N . TYR A 1 81 ? 4.856 3.369 -14.679 1.00 96.44 81 TYR A N 1
ATOM 639 C CA . TYR A 1 81 ? 5.455 2.028 -14.622 1.00 96.44 81 TYR A CA 1
ATOM 640 C C . TYR A 1 81 ? 4.586 0.987 -15.349 1.00 96.44 81 TYR A C 1
ATOM 642 O O . TYR A 1 81 ? 5.112 0.146 -16.074 1.00 96.44 81 TYR A O 1
ATOM 650 N N . SER A 1 82 ? 3.262 1.076 -15.209 1.00 96.25 82 SER A N 1
ATOM 651 C CA . SER A 1 82 ? 2.319 0.222 -15.935 1.00 96.25 82 SER A CA 1
ATOM 652 C C . SER A 1 82 ? 2.249 0.593 -17.421 1.00 96.25 82 SER A C 1
ATOM 654 O O . SER A 1 82 ? 2.251 -0.300 -18.258 1.00 96.25 82 SER A O 1
ATOM 656 N N . GLU A 1 83 ? 2.276 1.883 -17.774 1.00 96.56 83 GLU A N 1
ATOM 657 C CA . GLU A 1 83 ? 2.330 2.328 -19.183 1.00 96.56 83 GLU A CA 1
ATOM 658 C C . GLU A 1 83 ? 3.600 1.809 -19.897 1.00 96.56 83 GLU A C 1
ATOM 660 O O . GLU A 1 83 ? 3.535 1.270 -20.999 1.00 96.56 83 GLU A O 1
ATOM 665 N N . ALA A 1 84 ? 4.756 1.908 -19.236 1.00 97.06 84 ALA A N 1
ATOM 666 C CA . ALA A 1 84 ? 6.035 1.374 -19.700 1.00 97.06 84 ALA A CA 1
ATOM 667 C C . ALA A 1 84 ? 6.014 -0.156 -19.835 1.00 97.06 84 ALA A C 1
ATOM 669 O O . ALA A 1 84 ? 6.597 -0.696 -20.773 1.00 97.06 84 ALA A O 1
ATOM 670 N N . MET A 1 85 ? 5.335 -0.854 -18.918 1.00 97.69 85 MET A N 1
ATOM 671 C CA . MET A 1 85 ? 5.149 -2.305 -18.989 1.00 97.69 85 MET A CA 1
ATOM 672 C C . MET A 1 85 ? 4.332 -2.708 -20.217 1.00 97.69 85 MET A C 1
ATOM 674 O O . MET A 1 85 ? 4.707 -3.676 -20.867 1.00 97.69 85 MET A O 1
ATOM 678 N N . VAL A 1 86 ? 3.280 -1.963 -20.572 1.00 97.56 86 VAL A N 1
ATOM 679 C CA . VAL A 1 86 ? 2.496 -2.211 -21.798 1.00 97.56 86 VAL A CA 1
ATOM 680 C C . VAL A 1 86 ? 3.399 -2.191 -23.026 1.00 97.56 86 VAL A C 1
ATOM 682 O O . VAL A 1 86 ? 3.423 -3.163 -23.778 1.00 97.56 86 VAL A O 1
ATOM 685 N N . TYR A 1 87 ? 4.206 -1.140 -23.187 1.00 97.00 87 TYR A N 1
ATOM 686 C CA . TYR A 1 87 ? 5.141 -1.062 -24.309 1.00 97.00 87 TYR A CA 1
ATOM 687 C C . TYR A 1 87 ? 6.183 -2.189 -24.281 1.00 97.00 87 TYR A C 1
ATOM 689 O O . TYR A 1 87 ? 6.393 -2.866 -25.285 1.00 97.00 87 TYR A O 1
ATOM 697 N N . ALA A 1 88 ? 6.823 -2.424 -23.130 1.00 96.69 88 ALA A N 1
ATOM 698 C CA . ALA A 1 88 ? 7.866 -3.440 -23.004 1.00 96.69 88 ALA A CA 1
ATOM 699 C C . ALA A 1 88 ? 7.337 -4.854 -23.303 1.00 96.69 88 ALA A C 1
ATOM 701 O O . ALA A 1 88 ? 8.008 -5.631 -23.980 1.00 96.69 88 ALA A O 1
ATOM 702 N N . VAL A 1 89 ? 6.129 -5.183 -22.836 1.00 97.25 89 VAL A N 1
ATOM 703 C CA . VAL A 1 89 ? 5.470 -6.465 -23.118 1.00 97.25 89 VAL A CA 1
ATOM 704 C C . VAL A 1 89 ? 5.094 -6.574 -24.595 1.00 97.25 89 VAL A C 1
ATOM 706 O O . VAL A 1 89 ? 5.319 -7.629 -25.181 1.00 97.25 89 VAL A O 1
ATOM 709 N N . ALA A 1 90 ? 4.585 -5.511 -25.220 1.00 96.19 90 ALA A N 1
ATOM 710 C CA . ALA A 1 90 ? 4.274 -5.517 -26.650 1.00 96.19 90 ALA A CA 1
ATOM 711 C C . ALA A 1 90 ? 5.525 -5.761 -27.509 1.00 96.19 90 ALA A C 1
ATOM 713 O O . ALA A 1 90 ? 5.523 -6.648 -28.361 1.00 96.19 90 ALA A O 1
ATOM 714 N N . HIS A 1 91 ? 6.601 -5.022 -27.233 1.00 94.88 91 HIS A N 1
ATOM 715 C CA . HIS A 1 91 ? 7.851 -5.087 -27.987 1.00 94.88 91 HIS A CA 1
ATOM 716 C C . HIS A 1 91 ? 8.606 -6.402 -27.737 1.00 94.88 91 HIS A C 1
ATOM 718 O O . HIS A 1 91 ? 8.798 -7.201 -28.648 1.00 94.88 91 HIS A O 1
ATOM 724 N N . TYR A 1 92 ? 9.008 -6.673 -26.491 1.00 94.31 92 TYR A N 1
ATOM 725 C CA . TYR A 1 92 ? 9.860 -7.827 -26.171 1.00 94.31 92 TYR A CA 1
ATOM 726 C C . TYR A 1 92 ? 9.080 -9.118 -25.910 1.00 94.31 92 TYR A C 1
ATOM 728 O O . TYR A 1 92 ? 9.585 -10.206 -26.174 1.00 94.31 92 TYR A O 1
ATOM 736 N N . GLY A 1 93 ? 7.871 -9.019 -25.353 1.00 93.19 93 GLY A N 1
ATOM 737 C CA . GLY A 1 93 ? 7.065 -10.186 -24.985 1.00 93.19 93 GLY A CA 1
ATOM 738 C C . GLY A 1 93 ? 6.256 -10.760 -26.148 1.00 93.19 93 GLY A C 1
ATOM 739 O O . GLY A 1 93 ? 6.171 -11.980 -26.283 1.00 93.19 93 GLY A O 1
ATOM 740 N N . LEU A 1 94 ? 5.663 -9.891 -26.973 1.00 94.12 94 LEU A N 1
ATOM 741 C CA . LEU A 1 94 ? 4.778 -10.275 -28.079 1.00 94.12 94 LEU A CA 1
ATOM 742 C C . LEU A 1 94 ? 5.399 -10.070 -29.471 1.00 94.12 94 LEU A C 1
ATOM 744 O O . LEU A 1 94 ? 4.897 -10.654 -30.427 1.00 94.12 94 LEU A O 1
ATOM 748 N N . GLY A 1 95 ? 6.485 -9.298 -29.592 1.00 92.69 95 GLY A N 1
ATOM 749 C CA . GLY A 1 95 ? 7.179 -9.065 -30.864 1.00 92.69 95 GLY A CA 1
ATOM 750 C C . GLY A 1 95 ? 6.445 -8.129 -31.829 1.00 92.69 95 GLY A C 1
ATOM 751 O O . GLY A 1 95 ? 6.660 -8.223 -33.033 1.00 92.69 95 GLY A O 1
ATOM 752 N N . LEU A 1 96 ? 5.579 -7.247 -31.320 1.00 91.69 96 LEU A N 1
ATOM 753 C CA . LEU A 1 96 ? 4.664 -6.404 -32.109 1.00 91.69 96 LEU A CA 1
ATOM 754 C C . LEU A 1 96 ? 5.311 -5.098 -32.600 1.00 91.69 96 LEU A C 1
ATOM 756 O O . LEU A 1 96 ? 4.765 -4.009 -32.428 1.00 91.69 96 LEU A O 1
ATOM 760 N N . ASN A 1 97 ? 6.528 -5.176 -33.130 1.00 87.12 97 ASN A N 1
ATOM 761 C CA . ASN A 1 97 ? 7.324 -3.983 -33.429 1.00 87.12 97 ASN A CA 1
ATOM 762 C C . ASN A 1 97 ? 6.699 -3.132 -34.545 1.00 87.12 97 ASN A C 1
ATOM 764 O O . ASN A 1 97 ? 6.672 -1.908 -34.444 1.00 87.12 97 ASN A O 1
ATOM 768 N N . GLU A 1 98 ? 6.175 -3.776 -35.589 1.00 85.25 98 GLU A N 1
ATOM 769 C CA . GLU A 1 98 ? 5.559 -3.096 -36.733 1.00 85.25 98 GLU A CA 1
ATOM 770 C C . GLU A 1 98 ? 4.200 -2.491 -36.358 1.00 85.25 98 GLU A C 1
ATOM 772 O O . GLU A 1 98 ? 3.875 -1.370 -36.748 1.00 85.25 98 GLU A O 1
ATOM 777 N N . GLU A 1 99 ? 3.411 -3.191 -35.544 1.00 86.31 99 GLU A N 1
ATOM 778 C CA . GLU A 1 99 ? 2.111 -2.715 -35.080 1.00 86.31 99 GLU A CA 1
ATOM 779 C C . GLU A 1 99 ? 2.256 -1.538 -34.114 1.00 86.31 99 GLU A C 1
ATOM 781 O O . GLU A 1 99 ? 1.476 -0.587 -34.172 1.00 86.31 99 GLU A O 1
ATOM 786 N N . LEU A 1 100 ? 3.279 -1.548 -33.253 1.00 80.44 100 LEU A N 1
ATOM 787 C CA . LEU A 1 100 ? 3.575 -0.424 -32.362 1.00 80.44 100 LEU A CA 1
ATOM 788 C C . LEU A 1 100 ? 3.901 0.866 -33.129 1.00 80.44 100 LEU A C 1
ATOM 790 O O . LEU A 1 100 ? 3.629 1.956 -32.619 1.00 80.44 100 LEU A O 1
ATOM 794 N N . ASP A 1 101 ? 4.407 0.768 -34.359 1.00 81.25 101 ASP A N 1
ATOM 795 C CA . ASP A 1 101 ? 4.686 1.933 -35.203 1.00 81.25 101 ASP A CA 1
ATOM 796 C C . ASP A 1 101 ? 3.416 2.634 -35.693 1.00 81.25 101 ASP A C 1
ATOM 798 O O . ASP A 1 101 ? 3.424 3.855 -35.890 1.00 81.25 101 ASP A O 1
ATOM 802 N N . ILE A 1 102 ? 2.302 1.903 -35.800 1.00 81.31 102 ILE A N 1
ATOM 803 C CA . ILE A 1 102 ? 0.974 2.469 -36.081 1.00 81.31 102 ILE A CA 1
ATOM 804 C C . ILE A 1 102 ? 0.536 3.368 -34.915 1.00 81.31 102 ILE A C 1
ATOM 806 O O . ILE A 1 102 ? -0.032 4.439 -35.127 1.00 81.31 102 ILE A O 1
ATOM 810 N N . PHE A 1 103 ? 0.892 2.991 -33.685 1.00 80.25 103 PHE A N 1
ATOM 811 C CA . PHE A 1 103 ? 0.578 3.719 -32.451 1.00 80.25 103 PHE A CA 1
ATOM 812 C C . PHE A 1 103 ? 1.756 4.553 -31.936 1.00 80.25 103 PHE A C 1
ATOM 814 O O . PHE A 1 103 ? 1.871 4.822 -30.736 1.00 80.25 103 PHE A O 1
ATOM 821 N N . LYS A 1 104 ? 2.633 5.010 -32.840 1.00 75.69 104 LYS A N 1
ATOM 822 C CA . LYS A 1 104 ? 3.840 5.777 -32.493 1.00 75.69 104 LYS A CA 1
ATOM 823 C C . LYS A 1 104 ? 3.570 6.997 -31.615 1.00 75.69 104 LYS A C 1
ATOM 825 O O . LYS A 1 104 ? 4.433 7.361 -30.827 1.00 75.69 104 LYS A O 1
ATOM 830 N N . ASP A 1 105 ? 2.403 7.629 -31.730 1.00 85.12 105 ASP A N 1
ATOM 831 C CA . ASP A 1 105 ? 2.067 8.805 -30.924 1.00 85.12 105 ASP A CA 1
ATOM 832 C C . ASP A 1 105 ? 1.718 8.423 -29.475 1.00 85.12 105 ASP A C 1
ATOM 834 O O . ASP A 1 105 ? 2.074 9.154 -28.548 1.00 85.12 105 ASP A O 1
ATOM 838 N N . LEU A 1 106 ? 1.134 7.237 -29.259 1.00 90.94 106 LEU A N 1
ATOM 839 C CA . LEU A 1 106 ? 0.815 6.697 -27.934 1.00 90.94 106 LEU A CA 1
ATOM 840 C C . LEU A 1 106 ? 2.080 6.330 -27.141 1.00 90.94 106 LEU A C 1
ATOM 842 O O . LEU A 1 106 ? 2.151 6.584 -25.933 1.00 90.94 106 LEU A O 1
ATOM 846 N N . PHE A 1 107 ? 3.083 5.768 -27.826 1.00 92.88 107 PHE A N 1
ATOM 847 C CA . PHE A 1 107 ? 4.328 5.261 -27.231 1.00 92.88 107 PHE A CA 1
ATOM 848 C C . PHE A 1 107 ? 5.595 5.985 -27.692 1.00 92.88 107 PHE A C 1
ATOM 850 O O . PHE A 1 107 ? 6.701 5.446 -27.621 1.00 92.88 107 PHE A O 1
ATOM 857 N N . LYS A 1 108 ? 5.463 7.234 -28.151 1.00 90.75 108 LYS A N 1
ATOM 858 C CA . LYS A 1 108 ? 6.575 8.013 -28.720 1.00 90.75 108 LYS A CA 1
ATOM 859 C C . LYS A 1 108 ? 7.807 8.025 -27.821 1.00 90.75 108 LYS A C 1
ATOM 861 O O . LYS A 1 108 ? 8.937 7.921 -28.290 1.00 90.75 108 LYS A O 1
ATOM 866 N N . ARG A 1 109 ? 7.576 8.181 -26.518 1.00 92.25 109 ARG A N 1
ATOM 867 C CA . ARG A 1 109 ? 8.631 8.265 -25.512 1.00 92.25 109 ARG A CA 1
ATOM 868 C C . ARG A 1 109 ? 9.271 6.900 -25.263 1.00 92.25 109 ARG A C 1
ATOM 870 O O . ARG A 1 109 ? 10.493 6.803 -25.247 1.00 92.25 109 ARG A O 1
ATOM 877 N N . GLU A 1 110 ? 8.458 5.867 -25.067 1.00 95.38 110 GLU A N 1
ATOM 878 C CA . GLU A 1 110 ? 8.934 4.507 -24.818 1.00 95.38 110 GLU A CA 1
ATOM 879 C C . GLU A 1 110 ? 9.745 3.984 -25.999 1.00 95.38 110 GLU A C 1
ATOM 881 O O . GLU A 1 110 ? 10.812 3.421 -25.777 1.00 95.38 110 GLU A O 1
ATOM 886 N N . LYS A 1 111 ? 9.316 4.271 -27.235 1.00 93.31 111 LYS A N 1
ATOM 887 C CA . LYS A 1 111 ? 10.074 3.948 -28.446 1.00 93.31 111 LYS A CA 1
ATOM 888 C C . LYS A 1 111 ? 11.460 4.593 -28.449 1.00 93.31 111 LYS A C 1
ATOM 890 O O . LYS A 1 111 ? 12.457 3.890 -28.554 1.00 93.31 111 LYS A O 1
ATOM 895 N N . GLN A 1 112 ? 11.546 5.904 -28.209 1.00 92.44 112 GLN A N 1
ATOM 896 C CA . GLN A 1 112 ? 12.836 6.609 -28.129 1.00 92.44 112 GLN A CA 1
ATOM 897 C C . GLN A 1 112 ? 13.776 6.022 -27.065 1.00 92.44 112 GLN A C 1
ATOM 899 O O . GLN A 1 112 ? 14.984 5.903 -27.279 1.00 92.44 112 GLN A O 1
ATOM 904 N N . PHE A 1 113 ? 13.231 5.661 -25.901 1.00 95.31 113 PHE A N 1
ATOM 905 C CA . PHE A 1 113 ? 14.009 5.027 -24.838 1.00 95.31 113 PHE A CA 1
ATOM 906 C C . PHE A 1 113 ? 14.464 3.627 -25.241 1.00 95.31 113 PHE A C 1
ATOM 908 O O . PHE A 1 113 ? 15.620 3.265 -25.024 1.00 95.31 113 PHE A O 1
ATOM 915 N N . ASN A 1 114 ? 13.566 2.858 -25.848 1.00 94.06 114 ASN A N 1
ATOM 916 C CA . ASN A 1 114 ? 13.813 1.502 -26.295 1.00 94.06 114 ASN A CA 1
ATOM 917 C C . ASN A 1 114 ? 14.896 1.417 -27.364 1.00 94.06 114 ASN A C 1
ATOM 919 O O . ASN A 1 114 ? 15.745 0.540 -27.262 1.00 94.06 114 ASN A O 1
ATOM 923 N N . ASP A 1 115 ? 14.912 2.328 -28.333 1.00 91.81 115 ASP A N 1
ATOM 924 C CA . ASP A 1 115 ? 15.926 2.346 -29.393 1.00 91.81 115 ASP A CA 1
ATOM 925 C C . ASP A 1 115 ? 17.335 2.513 -28.798 1.00 91.81 115 ASP A C 1
ATOM 927 O O . ASP A 1 115 ? 18.290 1.843 -29.193 1.00 91.81 115 ASP A O 1
ATOM 931 N N . THR A 1 116 ? 17.452 3.358 -27.770 1.00 92.69 116 THR A N 1
ATOM 932 C CA . THR A 1 116 ? 18.717 3.598 -27.063 1.00 92.69 116 THR A CA 1
ATOM 933 C C . THR A 1 116 ? 19.127 2.395 -26.208 1.00 92.69 116 THR A C 1
ATOM 935 O O . THR A 1 116 ? 20.298 2.016 -26.199 1.00 92.69 116 THR A O 1
ATOM 938 N N . ILE A 1 117 ? 18.181 1.771 -25.498 1.00 93.00 117 ILE A N 1
ATOM 939 C CA . ILE A 1 117 ? 18.466 0.590 -24.669 1.00 93.00 117 ILE A CA 1
ATOM 940 C C . ILE A 1 117 ? 18.761 -0.650 -25.513 1.00 93.00 117 ILE A C 1
ATOM 942 O O . ILE A 1 117 ? 19.676 -1.391 -25.177 1.00 93.00 117 ILE A O 1
ATOM 946 N N . SER A 1 118 ? 18.053 -0.857 -26.622 1.00 89.81 118 SER A N 1
ATOM 947 C CA . SER A 1 118 ? 18.307 -1.977 -27.537 1.00 89.81 118 SER A CA 1
ATOM 948 C C . SER A 1 118 ? 19.724 -1.890 -28.096 1.00 89.81 118 SER A C 1
ATOM 950 O O . SER A 1 118 ? 20.468 -2.865 -28.053 1.00 89.81 118 SER A O 1
ATOM 952 N N . ARG A 1 119 ? 20.157 -0.681 -28.484 1.00 90.06 119 ARG A N 1
ATOM 953 C CA . ARG A 1 119 ? 21.542 -0.438 -28.892 1.00 90.06 119 ARG A CA 1
ATOM 954 C C . ARG A 1 119 ? 22.535 -0.783 -27.788 1.00 90.06 119 ARG A C 1
ATOM 956 O O . ARG A 1 119 ? 23.550 -1.403 -28.071 1.00 90.06 119 ARG A O 1
ATOM 963 N N . TYR A 1 120 ? 22.248 -0.407 -26.543 1.00 92.19 120 TYR A N 1
ATOM 964 C CA . TYR A 1 120 ? 23.086 -0.785 -25.407 1.00 92.19 120 TYR A CA 1
ATOM 965 C C . TYR A 1 120 ? 23.155 -2.304 -25.209 1.00 92.19 120 TYR A C 1
ATOM 967 O O . TYR A 1 120 ? 24.238 -2.825 -24.972 1.00 92.19 120 TYR A O 1
ATOM 975 N N . ILE A 1 121 ? 22.035 -3.021 -25.327 1.00 87.25 121 ILE A N 1
ATOM 976 C CA . ILE A 1 121 ? 22.008 -4.486 -25.205 1.00 87.25 121 ILE A CA 1
ATOM 977 C C . ILE A 1 121 ? 22.902 -5.134 -26.275 1.00 87.25 121 ILE A C 1
ATOM 979 O O . ILE A 1 121 ? 23.604 -6.102 -25.992 1.00 87.25 121 ILE A O 1
ATOM 983 N N . GLU A 1 122 ? 22.930 -4.577 -27.485 1.00 87.88 122 GLU A N 1
ATOM 984 C CA . GLU A 1 122 ? 23.769 -5.071 -28.580 1.00 87.88 122 GLU A CA 1
ATOM 985 C C . GLU A 1 122 ? 25.251 -4.701 -28.415 1.00 87.88 122 GLU A C 1
ATOM 987 O O . GLU A 1 122 ? 26.131 -5.550 -28.556 1.00 87.88 122 GLU A O 1
ATOM 992 N N . THR A 1 123 ? 25.554 -3.435 -28.123 1.00 90.56 123 THR A N 1
ATOM 993 C CA . THR A 1 123 ? 26.926 -2.898 -28.182 1.00 90.56 123 THR A CA 1
ATOM 994 C C . THR A 1 123 ? 27.634 -2.847 -26.835 1.00 90.56 123 THR A C 1
ATOM 996 O O . THR A 1 123 ? 28.850 -2.673 -26.797 1.00 90.56 123 THR A O 1
ATOM 999 N N . HIS A 1 124 ? 26.888 -2.961 -25.736 1.00 89.62 124 HIS A N 1
ATOM 1000 C CA . HIS A 1 124 ? 27.341 -2.716 -24.364 1.00 89.62 124 HIS A CA 1
ATOM 1001 C C . HIS A 1 124 ? 27.932 -1.305 -24.154 1.00 89.62 124 HIS A C 1
ATOM 1003 O O . HIS A 1 124 ? 28.674 -1.060 -23.200 1.00 89.62 124 HIS A O 1
ATOM 1009 N N . ASP A 1 125 ? 27.589 -0.346 -25.024 1.00 90.31 125 ASP A N 1
ATOM 1010 C CA . ASP A 1 125 ? 28.082 1.029 -24.952 1.00 90.31 125 ASP A CA 1
ATOM 1011 C C . ASP A 1 125 ? 27.204 1.905 -24.047 1.00 90.31 125 ASP A C 1
ATOM 1013 O O . ASP A 1 125 ? 26.262 2.574 -24.481 1.00 90.31 125 ASP A O 1
ATOM 1017 N N . ALA A 1 126 ? 27.530 1.920 -22.754 1.00 88.06 126 ALA A N 1
ATOM 1018 C CA . ALA A 1 126 ? 26.838 2.762 -21.781 1.00 88.06 126 ALA A CA 1
ATOM 1019 C C . ALA A 1 126 ? 27.037 4.273 -22.032 1.00 88.06 126 ALA A C 1
ATOM 1021 O O . ALA A 1 126 ? 26.212 5.074 -21.583 1.00 88.06 126 ALA A O 1
ATOM 1022 N N . LYS A 1 127 ? 28.086 4.694 -22.760 1.00 88.62 127 LYS A N 1
ATOM 1023 C CA . LYS A 1 127 ? 28.331 6.120 -23.039 1.00 88.62 127 LYS A CA 1
ATOM 1024 C C . LYS A 1 127 ? 27.310 6.680 -24.020 1.00 88.62 127 LYS A C 1
ATOM 1026 O O . LYS A 1 127 ? 26.814 7.781 -23.798 1.00 88.62 127 LYS A O 1
ATOM 1031 N N . ALA A 1 128 ? 26.926 5.909 -25.035 1.00 88.50 128 ALA A N 1
ATOM 1032 C CA . ALA A 1 128 ? 25.850 6.299 -25.944 1.00 88.50 128 ALA A CA 1
ATOM 1033 C C . ALA A 1 128 ? 24.524 6.536 -25.192 1.00 88.50 128 ALA A C 1
ATOM 1035 O O . ALA A 1 128 ? 23.807 7.500 -25.463 1.00 88.50 128 ALA A O 1
ATOM 1036 N N . VAL A 1 129 ? 24.226 5.702 -24.185 1.00 89.12 129 VAL A N 1
ATOM 1037 C CA . VAL A 1 129 ? 23.057 5.889 -23.307 1.00 89.12 129 VAL A CA 1
ATOM 1038 C C . VAL A 1 129 ? 23.172 7.183 -22.505 1.00 89.12 129 VAL A C 1
ATOM 1040 O O . VAL A 1 129 ? 22.201 7.929 -22.373 1.00 89.12 129 VAL A O 1
ATOM 1043 N N . PHE A 1 130 ? 24.360 7.467 -21.976 1.00 89.25 130 PHE A N 1
ATOM 1044 C CA . PHE A 1 130 ? 24.628 8.691 -21.233 1.00 89.25 130 PHE A CA 1
ATOM 1045 C C . PHE A 1 130 ? 24.426 9.950 -22.087 1.00 89.25 130 PHE A C 1
ATOM 1047 O O . PHE A 1 130 ? 23.731 10.870 -21.655 1.00 89.25 130 PHE A O 1
ATOM 1054 N N . GLU A 1 131 ? 24.963 9.981 -23.306 1.00 90.38 131 GLU A N 1
ATOM 1055 C CA . GLU A 1 131 ? 24.795 11.101 -24.242 1.00 90.38 131 GLU A CA 1
ATOM 1056 C C . GLU A 1 131 ? 23.325 11.332 -24.601 1.00 90.38 131 GLU A C 1
ATOM 1058 O O . GLU A 1 131 ? 22.841 12.468 -24.550 1.00 90.38 131 GLU A O 1
ATOM 1063 N N . PHE A 1 132 ? 22.583 10.254 -24.873 1.00 91.38 132 PHE A N 1
ATOM 1064 C CA . PHE A 1 132 ? 21.140 10.330 -25.083 1.00 91.38 132 PHE A CA 1
ATOM 1065 C C . PHE A 1 132 ? 20.433 10.948 -23.873 1.00 91.38 132 PHE A C 1
ATOM 1067 O O . PHE A 1 132 ? 19.666 11.899 -24.024 1.00 91.38 132 PHE A O 1
ATOM 1074 N N . VAL A 1 133 ? 20.723 10.470 -22.662 1.00 89.12 133 VAL A N 1
ATOM 1075 C CA . VAL A 1 133 ? 20.093 10.980 -21.439 1.00 89.12 133 VAL A CA 1
ATOM 1076 C C . VAL A 1 133 ? 20.416 12.456 -21.189 1.00 89.12 133 VAL A C 1
ATOM 1078 O O . VAL A 1 133 ? 19.543 13.188 -20.721 1.00 89.12 133 VAL A O 1
ATOM 1081 N N . LEU A 1 134 ? 21.618 12.932 -21.527 1.00 88.25 134 LEU A N 1
ATOM 1082 C CA . LEU A 1 134 ? 21.958 14.356 -21.423 1.00 88.25 134 LEU A CA 1
ATOM 1083 C C . LEU A 1 134 ? 21.135 15.246 -22.359 1.00 88.25 134 LEU A C 1
ATOM 1085 O O . LEU A 1 134 ? 20.920 16.416 -22.041 1.00 88.25 134 LEU A O 1
ATOM 1089 N N . SER A 1 135 ? 20.659 14.704 -23.482 1.00 89.19 135 SER A N 1
ATOM 1090 C CA . SER A 1 135 ? 19.767 15.420 -24.400 1.00 89.19 135 SER A CA 1
ATOM 1091 C C . SER A 1 135 ? 18.324 15.525 -23.884 1.00 89.19 135 SER A C 1
ATOM 1093 O O . SER A 1 135 ? 17.542 16.342 -24.372 1.00 89.19 135 SER A O 1
ATOM 1095 N N . LEU A 1 136 ? 17.953 14.718 -22.883 1.00 89.88 136 LEU A N 1
ATOM 1096 C CA . LEU A 1 136 ? 16.594 14.666 -22.363 1.00 89.88 136 LEU A CA 1
ATOM 1097 C C . LEU A 1 136 ? 16.284 15.822 -21.411 1.00 89.88 136 LEU A C 1
ATOM 1099 O O . LEU A 1 136 ? 17.103 16.287 -20.617 1.00 89.88 136 LEU A O 1
ATOM 1103 N N . SER A 1 137 ? 15.010 16.219 -21.406 1.00 87.38 137 SER A N 1
ATOM 1104 C CA . SER A 1 137 ? 14.490 17.097 -20.363 1.00 87.38 137 SER A CA 1
ATOM 1105 C C . SER A 1 137 ? 14.503 16.416 -18.990 1.00 87.38 137 SER A C 1
ATOM 1107 O O . SER A 1 137 ? 14.478 15.189 -18.853 1.00 87.38 137 SER A O 1
ATOM 1109 N N . LYS A 1 138 ? 14.435 17.248 -17.946 1.00 81.00 138 LYS A N 1
ATOM 1110 C CA . LYS A 1 138 ? 14.389 16.835 -16.540 1.00 81.00 138 LYS A CA 1
ATOM 1111 C C . LYS A 1 138 ? 13.365 15.719 -16.265 1.00 81.00 138 LYS A C 1
ATOM 1113 O O . LYS A 1 138 ? 13.671 14.793 -15.515 1.00 81.00 138 LYS A O 1
ATOM 1118 N N . SER A 1 139 ? 12.158 15.852 -16.813 1.00 83.81 139 SER A N 1
ATOM 1119 C CA . SER A 1 139 ? 11.044 14.915 -16.634 1.00 83.81 139 SER A CA 1
ATOM 1120 C C . SER A 1 139 ? 11.210 13.658 -17.485 1.00 83.81 139 SER A C 1
ATOM 1122 O O . SER A 1 139 ? 10.950 12.559 -17.007 1.00 83.81 139 SER A O 1
ATOM 1124 N N . SER A 1 140 ? 11.700 13.798 -18.718 1.00 89.50 140 SER A N 1
ATOM 1125 C CA . SER A 1 140 ? 11.947 12.667 -19.622 1.00 89.50 140 SER A CA 1
ATOM 1126 C C . SER A 1 140 ? 13.002 11.714 -19.064 1.00 89.50 140 SER A C 1
ATOM 1128 O O . SER A 1 140 ? 12.829 10.504 -19.161 1.00 89.50 140 SER A O 1
ATOM 1130 N N . TYR A 1 141 ? 14.026 12.238 -18.385 1.00 92.12 141 TYR A N 1
ATOM 1131 C CA . TYR A 1 141 ? 15.014 11.411 -17.694 1.00 92.12 141 TYR A CA 1
ATOM 1132 C C . TYR A 1 141 ? 14.398 10.490 -16.625 1.00 92.12 141 TYR A C 1
ATOM 1134 O O . TYR A 1 141 ? 14.737 9.314 -16.538 1.00 92.12 141 TYR A O 1
ATOM 1142 N N . GLU A 1 142 ? 13.453 10.988 -15.822 1.00 92.31 142 GLU A N 1
ATOM 1143 C CA . GLU A 1 142 ? 12.787 10.152 -14.814 1.00 92.31 142 GLU A CA 1
ATOM 1144 C C . GLU A 1 142 ? 11.982 9.029 -15.464 1.00 92.31 142 GLU A C 1
ATOM 1146 O O . GLU A 1 142 ? 12.030 7.890 -15.014 1.00 92.31 142 GLU A O 1
ATOM 1151 N N . TYR A 1 143 ? 11.270 9.331 -16.548 1.00 95.00 143 TYR A N 1
ATOM 1152 C CA . TYR A 1 143 ? 10.533 8.323 -17.303 1.00 95.00 143 TYR A CA 1
ATOM 1153 C C . TYR A 1 143 ? 11.454 7.280 -17.947 1.00 95.00 143 TYR A C 1
ATOM 1155 O O . TYR A 1 143 ? 11.103 6.101 -17.965 1.00 95.00 143 TYR A O 1
ATOM 1163 N N . PHE A 1 14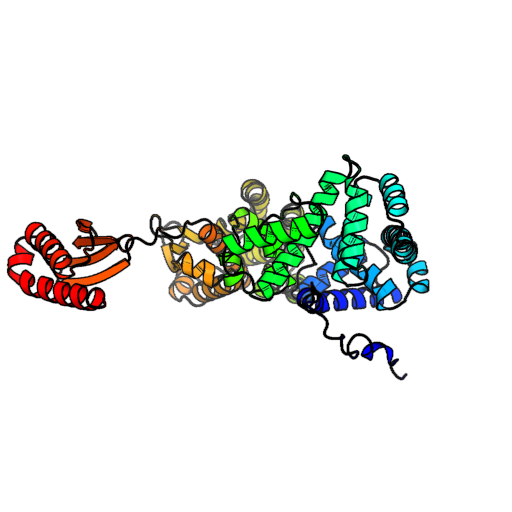4 ? 12.642 7.683 -18.402 1.00 96.12 144 PHE A N 1
ATOM 1164 C CA . PHE A 1 144 ? 13.663 6.762 -18.896 1.00 96.12 144 PHE A CA 1
ATOM 1165 C C . PHE A 1 144 ? 14.119 5.792 -17.800 1.00 96.12 144 PHE A C 1
ATOM 1167 O O . PHE A 1 144 ? 14.117 4.581 -18.008 1.00 96.12 144 PHE A O 1
ATOM 1174 N N . LEU A 1 145 ? 14.420 6.294 -16.597 1.00 95.56 145 LEU A N 1
ATOM 1175 C CA . LEU A 1 145 ? 14.807 5.437 -15.472 1.00 95.56 145 LEU A CA 1
ATOM 1176 C C . LEU A 1 145 ? 13.683 4.475 -15.046 1.00 95.56 145 LEU A C 1
ATOM 1178 O O . LEU A 1 145 ? 13.962 3.321 -14.727 1.00 95.56 145 LEU A O 1
ATOM 1182 N N . LYS A 1 146 ? 12.411 4.904 -15.079 1.00 96.12 146 LYS A N 1
ATOM 1183 C CA . LYS A 1 146 ? 11.260 4.008 -14.833 1.00 96.12 146 LYS A CA 1
ATOM 1184 C C . LYS A 1 146 ? 11.187 2.894 -15.870 1.00 96.12 146 LYS A C 1
ATOM 1186 O O . LYS A 1 146 ? 10.990 1.742 -15.500 1.00 96.12 146 LYS A O 1
ATOM 1191 N N . TYR A 1 147 ? 11.356 3.238 -17.147 1.00 97.06 147 TYR A N 1
ATOM 1192 C CA . TYR A 1 147 ? 11.363 2.268 -18.240 1.00 97.06 147 TYR A CA 1
ATOM 1193 C C . TYR A 1 147 ? 12.488 1.240 -18.058 1.00 97.06 147 TYR A C 1
ATOM 1195 O O . TYR A 1 147 ? 12.242 0.040 -18.139 1.00 97.06 147 TYR A O 1
ATOM 1203 N N . LEU A 1 148 ? 13.688 1.696 -17.683 1.00 96.12 148 LEU A N 1
ATOM 1204 C CA . LEU A 1 148 ? 14.830 0.832 -17.381 1.00 96.12 148 LEU A CA 1
ATOM 1205 C C . LEU A 1 148 ? 14.531 -0.166 -16.249 1.00 96.12 148 LEU A C 1
ATOM 1207 O O . LEU A 1 148 ? 14.815 -1.356 -16.375 1.00 96.12 148 LEU A O 1
ATOM 1211 N N . VAL A 1 149 ? 13.905 0.303 -15.163 1.00 96.12 149 VAL A N 1
ATOM 1212 C CA . VAL A 1 149 ? 13.471 -0.557 -14.050 1.00 96.12 149 VAL A CA 1
ATOM 1213 C C . VAL A 1 149 ? 12.436 -1.586 -14.513 1.00 96.12 149 VAL A C 1
ATOM 1215 O O . VAL A 1 149 ? 12.519 -2.739 -14.104 1.00 96.12 149 VAL A O 1
ATOM 1218 N N . ILE A 1 150 ? 11.488 -1.213 -15.378 1.00 97.19 150 ILE A N 1
ATOM 1219 C CA . ILE A 1 150 ? 10.506 -2.159 -15.933 1.00 97.19 150 ILE A CA 1
ATOM 1220 C C . ILE A 1 150 ? 11.174 -3.256 -16.757 1.00 97.19 150 ILE A C 1
ATOM 1222 O O . ILE A 1 150 ? 10.846 -4.425 -16.564 1.00 97.19 150 ILE A O 1
ATOM 1226 N N . LEU A 1 151 ? 12.121 -2.909 -17.631 1.00 96.56 151 LEU A N 1
ATOM 1227 C CA . LEU A 1 151 ? 12.852 -3.905 -18.417 1.00 96.56 151 LEU A CA 1
ATOM 1228 C C . LEU A 1 151 ? 13.596 -4.894 -17.515 1.00 96.56 151 LEU A C 1
ATOM 1230 O O . LEU A 1 151 ? 13.540 -6.100 -17.751 1.00 96.56 151 LEU A O 1
ATOM 1234 N N . TRP A 1 152 ? 14.227 -4.403 -16.447 1.00 95.75 152 TRP A N 1
ATOM 1235 C CA . TRP A 1 152 ? 14.891 -5.254 -15.458 1.00 95.75 152 TRP A CA 1
ATOM 1236 C C . TRP A 1 152 ? 13.911 -6.160 -14.699 1.00 95.75 152 TRP A C 1
ATOM 1238 O O . TRP A 1 152 ? 14.121 -7.372 -14.618 1.00 95.75 152 TRP A O 1
ATOM 1248 N N . LEU A 1 153 ? 12.800 -5.605 -14.201 1.00 95.75 153 LEU A N 1
ATOM 1249 C CA . LEU A 1 153 ? 11.768 -6.367 -13.488 1.00 95.75 153 LEU A CA 1
ATOM 1250 C C . LEU A 1 153 ? 11.172 -7.486 -14.352 1.00 95.75 153 LEU A C 1
ATOM 1252 O O . LEU A 1 153 ? 10.920 -8.583 -13.854 1.00 95.75 153 LEU A O 1
ATOM 1256 N N . LEU A 1 154 ? 10.971 -7.221 -15.645 1.00 94.50 154 LEU A N 1
ATOM 1257 C CA . LEU A 1 154 ? 10.466 -8.195 -16.615 1.00 94.50 154 LEU A CA 1
ATOM 1258 C C . LEU A 1 154 ? 11.536 -9.189 -17.095 1.00 94.50 154 LEU A C 1
ATOM 1260 O O . LEU A 1 154 ? 11.189 -10.205 -17.688 1.00 94.50 154 LEU A O 1
ATOM 1264 N N . GLY A 1 155 ? 12.817 -8.938 -16.806 1.00 93.19 155 GLY A N 1
ATOM 1265 C CA . GLY A 1 155 ? 13.934 -9.780 -17.237 1.00 93.19 155 GLY A CA 1
ATOM 1266 C C . GLY A 1 155 ? 14.392 -9.544 -18.680 1.00 93.19 155 GLY A C 1
ATOM 1267 O O . GLY A 1 155 ? 15.151 -10.352 -19.200 1.00 93.19 155 GLY A O 1
ATOM 1268 N N . PHE A 1 156 ? 13.960 -8.453 -19.318 1.00 93.81 156 PHE A N 1
ATOM 1269 C CA . PHE A 1 156 ? 14.456 -8.029 -20.635 1.00 93.81 156 PHE A CA 1
ATOM 1270 C C . PHE A 1 156 ? 15.797 -7.288 -20.552 1.00 93.81 156 PHE A C 1
ATOM 1272 O O . PHE A 1 156 ? 16.503 -7.178 -21.549 1.00 93.81 156 PHE A O 1
ATOM 1279 N N . LEU A 1 157 ? 16.154 -6.788 -19.364 1.00 93.75 157 LEU A N 1
ATOM 1280 C CA . LEU A 1 157 ? 17.465 -6.224 -19.060 1.00 93.75 157 LEU A CA 1
ATOM 1281 C C . LEU A 1 157 ? 18.097 -6.987 -17.893 1.00 93.75 157 LEU A C 1
ATOM 1283 O O . LEU A 1 157 ? 17.504 -7.093 -16.818 1.00 93.75 157 LEU A O 1
ATOM 1287 N N . GLU A 1 158 ? 19.314 -7.487 -18.091 1.00 91.38 158 GLU A N 1
ATOM 1288 C CA . GLU A 1 158 ? 20.079 -8.161 -17.042 1.00 91.38 158 GLU A CA 1
ATOM 1289 C C . GLU A 1 158 ? 20.548 -7.183 -15.954 1.00 91.38 158 GLU A C 1
ATOM 1291 O O . GLU A 1 158 ? 20.753 -5.990 -16.194 1.00 91.38 158 GLU A O 1
ATOM 1296 N N . GLU A 1 159 ? 20.752 -7.692 -14.738 1.00 90.12 159 GLU A N 1
ATOM 1297 C CA . GLU A 1 159 ? 21.145 -6.881 -13.581 1.00 90.12 159 GLU A CA 1
ATOM 1298 C C . GLU A 1 159 ? 22.503 -6.195 -13.787 1.00 90.12 159 GLU A C 1
ATOM 1300 O O . GLU A 1 159 ? 22.638 -5.006 -13.505 1.00 90.12 159 GLU A O 1
ATOM 1305 N N . GLN A 1 160 ? 23.485 -6.886 -14.375 1.00 90.19 160 GLN A N 1
ATOM 1306 C CA . GLN A 1 160 ? 24.780 -6.288 -14.720 1.00 90.19 160 GLN A CA 1
ATOM 1307 C C . GLN A 1 160 ? 24.610 -5.146 -15.729 1.00 90.19 160 GLN A C 1
ATOM 1309 O O . GLN A 1 160 ? 25.261 -4.105 -15.610 1.00 90.19 160 GLN A O 1
ATOM 1314 N N . GLY A 1 161 ? 23.690 -5.313 -16.684 1.00 91.19 161 GLY A N 1
ATOM 1315 C CA . GLY A 1 161 ? 23.356 -4.288 -17.663 1.00 91.19 161 GLY A CA 1
ATOM 1316 C C . GLY A 1 161 ? 22.762 -3.039 -17.011 1.00 91.19 161 GLY A C 1
ATOM 1317 O O . GLY A 1 161 ? 23.194 -1.918 -17.284 1.00 91.19 161 GLY A O 1
ATOM 1318 N N . LEU A 1 162 ? 21.826 -3.237 -16.085 1.00 93.25 162 LEU A N 1
ATOM 1319 C CA . LEU A 1 162 ? 21.248 -2.170 -15.274 1.00 93.25 162 LEU A CA 1
ATOM 1320 C C . LEU A 1 162 ? 22.318 -1.431 -14.452 1.00 93.25 162 LEU A C 1
ATOM 1322 O O . LEU A 1 162 ? 22.346 -0.198 -14.449 1.00 93.25 162 LEU A O 1
ATOM 1326 N N . ILE A 1 163 ? 23.206 -2.165 -13.773 1.00 91.75 163 ILE A N 1
ATOM 1327 C CA . ILE A 1 163 ? 24.286 -1.594 -12.954 1.00 91.75 163 ILE A CA 1
ATOM 1328 C C . ILE A 1 163 ? 25.215 -0.731 -13.807 1.00 91.75 163 ILE A C 1
ATOM 1330 O O . ILE A 1 163 ? 25.537 0.386 -13.399 1.00 91.75 163 ILE A O 1
ATOM 1334 N N . ALA A 1 164 ? 25.615 -1.213 -14.985 1.00 92.19 164 ALA A N 1
ATOM 1335 C CA . ALA A 1 164 ? 26.502 -0.490 -15.889 1.00 92.19 164 ALA A CA 1
ATOM 1336 C C . ALA A 1 164 ? 25.870 0.817 -16.393 1.00 92.19 164 ALA A C 1
ATOM 1338 O O . ALA A 1 164 ? 26.491 1.877 -16.278 1.00 92.19 164 ALA A O 1
ATOM 1339 N N . VAL A 1 165 ? 24.613 0.778 -16.854 1.00 93.62 165 VAL A N 1
ATOM 1340 C CA . VAL A 1 165 ? 23.887 1.983 -17.294 1.00 93.62 165 VAL A CA 1
ATOM 1341 C C . VAL A 1 165 ? 23.745 2.980 -16.146 1.00 93.62 165 VAL A C 1
ATOM 1343 O O . VAL A 1 165 ? 24.115 4.144 -16.285 1.00 93.62 165 VAL A O 1
ATOM 1346 N N . LEU A 1 166 ? 23.262 2.545 -14.978 1.00 92.94 166 LEU A N 1
ATOM 1347 C CA . LEU A 1 166 ? 23.124 3.434 -13.821 1.00 92.94 166 LEU A CA 1
ATOM 1348 C C . LEU A 1 166 ? 24.488 3.958 -13.339 1.00 92.94 166 LEU A C 1
ATOM 1350 O O . LEU A 1 166 ? 24.584 5.096 -12.878 1.00 92.94 166 LEU A O 1
ATOM 1354 N N . GLY A 1 167 ? 25.545 3.153 -13.448 1.00 91.88 167 GLY A N 1
ATOM 1355 C CA . GLY A 1 167 ? 26.926 3.536 -13.160 1.00 91.88 167 GLY A CA 1
ATOM 1356 C C . GLY A 1 167 ? 27.396 4.693 -14.024 1.00 91.88 167 GLY A C 1
ATOM 1357 O O . GLY A 1 167 ? 27.857 5.700 -13.486 1.00 91.88 167 GLY A O 1
ATOM 1358 N N . GLU A 1 168 ? 27.206 4.593 -15.338 1.00 92.56 168 GLU A N 1
ATOM 1359 C CA . GLU A 1 168 ? 27.578 5.654 -16.273 1.00 92.56 168 GLU A CA 1
ATOM 1360 C C . GLU A 1 168 ? 26.790 6.941 -16.007 1.00 92.56 168 GLU A C 1
ATOM 1362 O O . GLU A 1 168 ? 27.373 8.016 -15.865 1.00 92.56 168 GLU A O 1
ATOM 1367 N N . LEU A 1 169 ? 25.471 6.830 -15.819 1.00 91.56 169 LEU A N 1
ATOM 1368 C CA . LEU A 1 169 ? 24.605 7.971 -15.510 1.00 91.56 169 LEU A CA 1
ATOM 1369 C C . LEU A 1 169 ? 24.978 8.672 -14.197 1.00 91.56 169 LEU A C 1
ATOM 1371 O O . LEU A 1 169 ? 24.748 9.872 -14.048 1.00 91.56 169 LEU A O 1
ATOM 1375 N N . SER A 1 170 ? 25.554 7.945 -13.238 1.00 90.12 170 SER A N 1
ATOM 1376 C CA . SER A 1 170 ? 25.941 8.492 -11.932 1.00 90.12 170 SER A CA 1
ATOM 1377 C C . SER A 1 170 ? 27.235 9.311 -11.975 1.00 90.12 170 SER A C 1
ATOM 1379 O O . SER A 1 170 ? 27.503 10.045 -11.027 1.00 90.12 170 SER A O 1
ATOM 1381 N N . LYS A 1 171 ? 28.016 9.244 -13.063 1.00 89.06 171 LYS A N 1
ATOM 1382 C CA . LYS A 1 171 ? 29.234 10.058 -13.239 1.00 89.06 171 LYS A CA 1
ATOM 1383 C C . LYS A 1 171 ? 28.936 11.548 -13.405 1.00 89.06 171 LYS A C 1
ATOM 1385 O O . LYS A 1 171 ? 29.807 12.377 -13.166 1.00 89.06 171 LYS A O 1
ATOM 1390 N N . ASN A 1 172 ? 27.717 11.903 -13.812 1.00 88.94 172 ASN A N 1
ATOM 1391 C CA . ASN A 1 172 ? 27.284 13.293 -13.899 1.00 88.94 172 ASN A CA 1
ATOM 1392 C C . ASN A 1 172 ? 26.528 13.700 -12.634 1.00 88.94 172 ASN A C 1
ATOM 1394 O O . ASN A 1 172 ? 25.429 13.209 -12.376 1.00 88.94 172 ASN A O 1
ATOM 1398 N N . GLU A 1 173 ? 27.072 14.659 -11.887 1.00 85.44 173 GLU A N 1
ATOM 1399 C CA . GLU A 1 173 ? 26.494 15.135 -10.624 1.00 85.44 173 GLU A CA 1
ATOM 1400 C C . GLU A 1 173 ? 25.042 15.623 -10.755 1.00 85.44 173 GLU A C 1
ATOM 1402 O O . GLU A 1 173 ? 24.230 15.404 -9.853 1.00 85.44 173 GLU A O 1
ATOM 1407 N N . LYS A 1 174 ? 24.668 16.220 -11.901 1.00 85.38 174 LYS A N 1
ATOM 1408 C CA . LYS A 1 174 ? 23.292 16.691 -12.152 1.00 85.38 174 LYS A CA 1
ATOM 1409 C C . LYS A 1 174 ? 22.289 15.538 -12.234 1.00 85.38 174 LYS A C 1
ATOM 1411 O O . LYS A 1 174 ? 21.104 15.730 -11.946 1.00 85.38 174 LYS A O 1
ATOM 1416 N N . LEU A 1 175 ? 22.747 14.356 -12.645 1.00 88.38 175 LEU A N 1
ATOM 1417 C CA . LEU A 1 175 ? 21.933 13.149 -12.786 1.00 88.38 175 LEU A CA 1
ATOM 1418 C C . LEU A 1 175 ? 22.031 12.250 -11.547 1.00 88.38 175 LEU A C 1
ATOM 1420 O O . LEU A 1 175 ? 21.024 11.653 -11.161 1.00 88.38 175 LEU A O 1
ATOM 1424 N N . ALA A 1 176 ? 23.196 12.226 -10.892 1.00 87.81 176 ALA A N 1
ATOM 1425 C CA . ALA A 1 176 ? 23.564 11.312 -9.813 1.00 87.81 176 ALA A CA 1
ATOM 1426 C C . ALA A 1 176 ? 22.512 11.201 -8.703 1.00 87.81 176 ALA A C 1
ATOM 1428 O O . ALA A 1 176 ? 22.125 10.093 -8.333 1.00 87.81 176 ALA A O 1
ATOM 1429 N N . HIS A 1 177 ? 21.979 12.328 -8.209 1.00 88.44 177 HIS A N 1
ATOM 1430 C CA . HIS A 1 177 ? 20.958 12.309 -7.152 1.00 88.44 177 HIS A CA 1
ATOM 1431 C C . HIS A 1 177 ? 19.708 11.511 -7.555 1.00 88.44 177 HIS A C 1
ATOM 1433 O O . HIS A 1 177 ? 19.131 10.791 -6.741 1.00 88.44 177 HIS A O 1
ATOM 1439 N N . ARG A 1 178 ? 19.268 11.618 -8.813 1.00 88.19 178 ARG A N 1
ATOM 1440 C CA . ARG A 1 178 ? 18.091 10.873 -9.278 1.00 88.19 178 ARG A CA 1
ATOM 1441 C C . ARG A 1 178 ? 18.433 9.457 -9.673 1.00 88.19 178 ARG A C 1
ATOM 1443 O O . ARG A 1 178 ? 17.668 8.559 -9.350 1.00 88.19 178 ARG A O 1
ATOM 1450 N N . THR A 1 179 ? 19.588 9.226 -10.285 1.00 92.06 179 THR A N 1
ATOM 1451 C CA . THR A 1 179 ? 20.064 7.859 -10.530 1.00 92.06 179 THR A CA 1
ATOM 1452 C C . THR A 1 179 ? 20.071 7.058 -9.227 1.00 92.06 179 THR A C 1
ATOM 1454 O O . THR A 1 179 ? 19.531 5.955 -9.175 1.00 92.06 179 THR A O 1
ATOM 1457 N N . ARG A 1 180 ? 20.549 7.674 -8.137 1.00 92.25 180 ARG A N 1
ATOM 1458 C CA . ARG A 1 180 ? 20.515 7.127 -6.775 1.00 92.25 180 ARG A CA 1
ATOM 1459 C C . ARG A 1 180 ? 19.100 6.806 -6.288 1.00 92.25 180 ARG A C 1
ATOM 1461 O O . ARG A 1 180 ? 18.886 5.742 -5.717 1.00 92.25 180 ARG A O 1
ATOM 1468 N N . SER A 1 181 ? 18.106 7.667 -6.534 1.00 90.94 181 SER A N 1
ATOM 1469 C CA . SER A 1 181 ? 16.723 7.358 -6.136 1.00 90.94 181 SER A CA 1
ATOM 1470 C C . SER A 1 181 ? 16.141 6.153 -6.880 1.00 90.94 181 SER A C 1
ATOM 1472 O O . SER A 1 181 ? 15.359 5.408 -6.300 1.00 90.94 181 SER A O 1
ATOM 1474 N N . TYR A 1 182 ? 16.535 5.922 -8.136 1.00 92.38 182 TYR A N 1
ATOM 1475 C CA . TYR A 1 182 ? 16.092 4.744 -8.892 1.00 92.38 182 TYR A CA 1
ATOM 1476 C C . TYR A 1 182 ? 16.876 3.485 -8.529 1.00 92.38 182 TYR A C 1
ATOM 1478 O O . TYR A 1 182 ? 16.275 2.423 -8.412 1.00 92.38 182 TYR A O 1
ATOM 1486 N N . ARG A 1 183 ? 18.172 3.594 -8.221 1.00 94.44 183 ARG A N 1
ATOM 1487 C CA . ARG A 1 183 ? 18.910 2.504 -7.565 1.00 94.44 183 ARG A CA 1
ATOM 1488 C C . ARG A 1 183 ? 18.248 2.095 -6.253 1.00 94.44 183 ARG A C 1
ATOM 1490 O O . ARG A 1 183 ? 18.081 0.909 -6.010 1.00 94.44 183 ARG A O 1
ATOM 1497 N N . ALA A 1 184 ? 17.775 3.050 -5.453 1.00 95.38 184 ALA A N 1
ATOM 1498 C CA . ALA A 1 184 ? 17.025 2.736 -4.241 1.00 95.38 184 ALA A CA 1
ATOM 1499 C C . ALA A 1 184 ? 15.731 1.946 -4.530 1.00 95.38 184 ALA A C 1
ATOM 1501 O O . ALA A 1 184 ? 15.374 1.069 -3.748 1.00 95.38 184 ALA A O 1
ATOM 1502 N N . VAL A 1 185 ? 15.051 2.186 -5.661 1.00 95.25 185 VAL A N 1
ATOM 1503 C CA . VAL A 1 185 ? 13.907 1.358 -6.097 1.00 95.25 185 VAL A CA 1
ATOM 1504 C C . VAL A 1 185 ? 14.342 -0.080 -6.379 1.00 95.25 185 VAL A C 1
ATOM 1506 O O . VAL A 1 185 ? 13.691 -1.007 -5.905 1.00 95.25 185 VAL A O 1
ATOM 1509 N N . VAL A 1 186 ? 15.460 -0.269 -7.081 1.00 95.12 186 VAL A N 1
ATOM 1510 C CA . VAL A 1 186 ? 16.043 -1.593 -7.369 1.00 95.12 186 VAL A CA 1
ATOM 1511 C C . VAL A 1 186 ? 16.384 -2.319 -6.064 1.00 95.12 186 VAL A C 1
ATOM 1513 O O . VAL A 1 186 ? 15.913 -3.432 -5.843 1.00 95.12 186 VAL A O 1
ATOM 1516 N N . VAL A 1 187 ? 17.082 -1.647 -5.137 1.00 95.94 187 VAL A N 1
ATOM 1517 C CA . VAL A 1 187 ? 17.369 -2.181 -3.793 1.00 95.94 187 VAL A CA 1
ATOM 1518 C C . VAL A 1 187 ? 16.080 -2.563 -3.062 1.00 95.94 187 VAL A C 1
ATOM 1520 O O . VAL A 1 187 ? 16.046 -3.581 -2.377 1.00 95.94 187 VAL A O 1
ATOM 1523 N N . ALA A 1 188 ? 15.012 -1.768 -3.184 1.0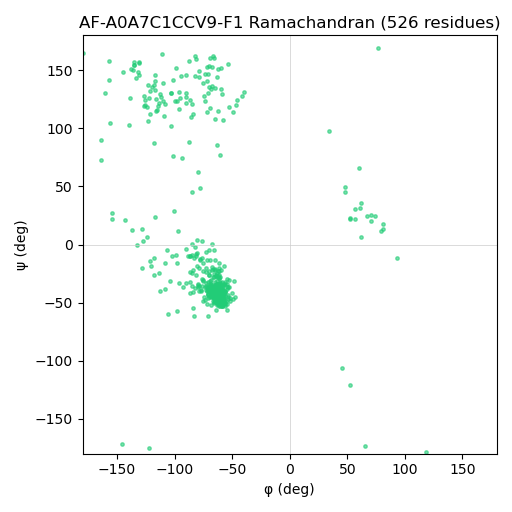0 96.88 188 ALA A N 1
ATOM 1524 C CA . ALA A 1 188 ? 13.749 -2.049 -2.510 1.00 96.88 188 ALA A CA 1
ATOM 1525 C C . ALA A 1 188 ? 13.061 -3.311 -3.050 1.00 96.88 188 ALA A C 1
ATOM 1527 O O . ALA A 1 188 ? 12.555 -4.093 -2.245 1.00 96.88 188 ALA A O 1
ATOM 1528 N N . PHE A 1 189 ? 13.081 -3.536 -4.368 1.00 96.38 189 PHE A N 1
ATOM 1529 C CA . PHE A 1 189 ? 12.591 -4.780 -4.972 1.00 96.38 189 PHE A CA 1
ATOM 1530 C C . PHE A 1 189 ? 13.410 -5.984 -4.515 1.00 96.38 189 PHE A C 1
ATOM 1532 O O . PHE A 1 189 ? 12.833 -6.944 -4.007 1.00 96.38 189 PHE A O 1
ATOM 1539 N N . SER A 1 190 ? 14.740 -5.901 -4.591 1.00 94.94 190 SER A N 1
ATOM 1540 C CA . SER A 1 190 ? 15.618 -6.987 -4.147 1.00 94.94 190 SER A CA 1
ATOM 1541 C C . SER A 1 190 ? 15.441 -7.283 -2.654 1.00 94.94 190 SER A C 1
ATOM 1543 O O . SER A 1 190 ? 15.329 -8.436 -2.255 1.00 94.94 190 SER A O 1
ATOM 1545 N N . LEU A 1 191 ? 15.321 -6.265 -1.797 1.00 95.62 191 LEU A N 1
ATOM 1546 C CA . LEU A 1 191 ? 15.074 -6.470 -0.366 1.00 95.62 191 LEU A CA 1
ATOM 1547 C C . LEU A 1 191 ? 13.685 -7.074 -0.091 1.00 95.62 191 LEU A C 1
ATOM 1549 O O . LEU A 1 191 ? 13.547 -7.925 0.789 1.00 95.62 191 LEU A O 1
ATOM 1553 N N . ALA A 1 192 ? 12.656 -6.655 -0.831 1.00 95.75 192 ALA A N 1
ATOM 1554 C CA . ALA A 1 192 ? 11.309 -7.210 -0.717 1.00 95.75 192 ALA A CA 1
ATOM 1555 C C . ALA A 1 192 ? 11.244 -8.679 -1.179 1.00 95.75 192 ALA A C 1
ATOM 1557 O O . ALA A 1 192 ? 10.570 -9.487 -0.540 1.00 95.75 192 ALA A O 1
ATOM 1558 N N . GLU A 1 193 ? 11.990 -9.048 -2.223 1.00 94.06 193 GLU A N 1
ATOM 1559 C CA . GLU A 1 193 ? 12.165 -10.435 -2.677 1.00 94.06 193 GLU A CA 1
ATOM 1560 C C . GLU A 1 193 ? 12.745 -11.308 -1.550 1.00 94.06 193 GLU A C 1
ATOM 1562 O O . GLU A 1 193 ? 12.205 -12.363 -1.214 1.00 94.06 193 GLU A O 1
ATOM 1567 N N . GLN A 1 194 ? 13.801 -10.825 -0.891 1.00 93.19 194 GLN A N 1
ATOM 1568 C CA . GLN A 1 194 ? 14.465 -11.519 0.220 1.00 93.19 194 GLN A CA 1
ATOM 1569 C C . GLN A 1 194 ? 13.548 -11.649 1.450 1.00 93.19 194 GLN A C 1
ATOM 1571 O O . GLN A 1 194 ? 13.533 -12.687 2.118 1.00 93.19 194 GLN A O 1
ATOM 1576 N N . LEU A 1 195 ? 12.721 -10.631 1.722 1.00 92.44 195 LEU A N 1
ATOM 1577 C CA . LEU A 1 195 ? 11.655 -10.697 2.728 1.00 92.44 195 LEU A CA 1
ATOM 1578 C C . LEU A 1 195 ? 10.604 -11.756 2.379 1.00 92.44 195 LEU A C 1
ATOM 1580 O O . LEU A 1 195 ? 10.220 -12.537 3.249 1.00 92.44 195 LEU A O 1
ATOM 1584 N N . SER A 1 196 ? 10.161 -11.811 1.120 1.00 92.38 196 SER A N 1
ATOM 1585 C CA . SER A 1 196 ? 9.192 -12.806 0.645 1.00 92.38 196 SER A CA 1
ATOM 1586 C C . SER A 1 196 ? 9.731 -14.228 0.792 1.00 92.38 196 SER A C 1
ATOM 1588 O O . SER A 1 196 ? 9.023 -15.120 1.264 1.00 92.38 196 SER A O 1
ATOM 1590 N N . ASN A 1 197 ? 11.012 -14.431 0.482 1.00 89.56 197 ASN A N 1
ATOM 1591 C CA . ASN A 1 197 ? 11.704 -15.710 0.650 1.00 89.56 197 ASN A CA 1
ATOM 1592 C C . ASN A 1 197 ? 11.942 -16.099 2.118 1.00 89.56 197 ASN A C 1
ATOM 1594 O O . ASN A 1 197 ? 12.401 -17.206 2.385 1.00 89.56 197 ASN A O 1
ATOM 1598 N N . GLY A 1 198 ? 11.608 -15.228 3.075 1.00 87.00 198 GLY A N 1
ATOM 1599 C CA . GLY A 1 198 ? 11.794 -15.497 4.496 1.00 87.00 198 GLY A CA 1
ATOM 1600 C C . GLY A 1 198 ? 13.262 -15.499 4.913 1.00 87.00 198 GLY A C 1
ATOM 1601 O O . GLY A 1 198 ? 13.594 -16.138 5.898 1.00 87.00 198 GLY A O 1
ATOM 1602 N N . LEU A 1 199 ? 14.137 -14.799 4.188 1.00 87.00 199 LEU A N 1
ATOM 1603 C CA . LEU A 1 199 ? 15.572 -14.728 4.497 1.00 87.00 199 LEU A CA 1
ATOM 1604 C C . LEU A 1 199 ? 15.910 -13.593 5.476 1.00 87.00 199 LEU A C 1
ATOM 1606 O O . LEU A 1 199 ? 17.019 -13.519 5.999 1.00 87.00 199 LEU A O 1
ATOM 1610 N N . VAL A 1 200 ? 14.941 -12.715 5.757 1.00 87.69 200 VAL A N 1
ATOM 1611 C CA . VAL A 1 200 ? 15.090 -11.576 6.669 1.00 87.69 200 VAL A CA 1
ATOM 1612 C C . VAL A 1 200 ? 14.000 -11.623 7.736 1.00 87.69 200 VAL A C 1
ATOM 1614 O O . VAL A 1 200 ? 12.810 -11.535 7.434 1.00 87.69 200 VAL A O 1
ATOM 1617 N N . HIS A 1 201 ? 14.391 -11.714 9.008 1.00 82.62 201 HIS A N 1
ATOM 1618 C CA . HIS A 1 201 ? 13.452 -11.869 10.127 1.00 82.62 201 HIS A CA 1
ATOM 1619 C C . HIS A 1 201 ? 13.533 -10.751 11.165 1.00 82.62 201 HIS A C 1
ATOM 1621 O O . HIS A 1 201 ? 12.618 -10.589 11.990 1.00 82.62 201 HIS A O 1
ATOM 1627 N N . LYS A 1 202 ? 14.637 -9.999 11.167 1.00 86.81 202 LYS A N 1
ATOM 1628 C CA . LYS A 1 202 ? 14.910 -8.937 12.138 1.00 86.81 202 LYS A CA 1
ATOM 1629 C C . LYS A 1 202 ? 15.344 -7.645 11.460 1.00 86.81 202 LYS A C 1
ATOM 1631 O O . LYS A 1 202 ? 15.905 -7.626 10.371 1.00 86.81 202 LYS A O 1
ATOM 1636 N N . LYS A 1 203 ? 15.149 -6.544 12.188 1.00 88.62 203 LYS A N 1
ATOM 1637 C CA . LYS A 1 203 ? 15.526 -5.192 11.753 1.00 88.62 203 LYS A CA 1
ATOM 1638 C C . LYS A 1 203 ? 17.021 -5.069 11.445 1.00 88.62 203 LYS A C 1
ATOM 1640 O O . LYS A 1 203 ? 17.386 -4.413 10.483 1.00 88.62 203 LYS A O 1
ATOM 1645 N N . THR A 1 204 ? 17.872 -5.707 12.247 1.00 89.62 204 THR A N 1
ATOM 1646 C CA . THR A 1 204 ? 19.331 -5.688 12.065 1.00 89.62 204 THR A CA 1
ATOM 1647 C C . THR A 1 204 ? 19.761 -6.427 10.801 1.00 89.62 204 THR A C 1
ATOM 1649 O O . THR A 1 204 ? 20.545 -5.888 10.033 1.00 89.62 204 THR A O 1
ATOM 1652 N N . GLU A 1 205 ? 19.201 -7.616 10.556 1.00 91.25 205 GLU A N 1
ATOM 1653 C CA . GLU A 1 205 ? 19.436 -8.405 9.335 1.00 91.25 205 GLU A CA 1
ATOM 1654 C C . GLU A 1 205 ? 19.032 -7.600 8.095 1.00 91.25 205 GLU A C 1
ATOM 1656 O O . GLU A 1 205 ? 19.804 -7.487 7.149 1.00 91.25 205 GLU A O 1
ATOM 1661 N N . LYS A 1 206 ? 17.865 -6.943 8.152 1.00 94.12 206 LYS A N 1
ATOM 1662 C CA . LYS A 1 206 ? 17.387 -6.047 7.095 1.00 94.12 206 LYS A CA 1
ATOM 1663 C C . LYS A 1 206 ? 18.368 -4.913 6.803 1.00 94.12 206 LYS A C 1
ATOM 1665 O O . LYS A 1 206 ? 18.650 -4.656 5.641 1.00 94.12 206 LYS A O 1
ATOM 1670 N N . GLU A 1 207 ? 18.857 -4.202 7.821 1.00 93.69 207 GLU A N 1
ATOM 1671 C CA . GLU A 1 207 ? 19.795 -3.090 7.603 1.00 93.69 207 GLU A CA 1
ATOM 1672 C C . GLU A 1 207 ? 21.122 -3.570 7.002 1.00 93.69 207 GLU A C 1
ATOM 1674 O O . GLU A 1 207 ? 21.645 -2.914 6.105 1.00 93.69 207 GLU A O 1
ATOM 1679 N N . ILE A 1 208 ? 21.643 -4.723 7.433 1.00 92.62 208 ILE A N 1
ATOM 1680 C CA . ILE A 1 208 ? 22.863 -5.311 6.855 1.00 92.62 208 ILE A CA 1
ATOM 1681 C C . ILE A 1 208 ? 22.636 -5.649 5.378 1.00 92.62 208 ILE A C 1
ATOM 1683 O O . ILE A 1 208 ? 23.389 -5.184 4.524 1.00 92.62 208 ILE A O 1
ATOM 1687 N N . LEU A 1 209 ? 21.560 -6.379 5.071 1.00 93.06 209 LEU A N 1
ATOM 1688 C CA . LEU A 1 209 ? 21.244 -6.797 3.708 1.00 93.06 209 LEU A CA 1
ATOM 1689 C C . LEU A 1 209 ? 20.965 -5.605 2.784 1.00 93.06 209 LEU A C 1
ATOM 1691 O O . LEU A 1 209 ? 21.447 -5.566 1.659 1.00 93.06 209 LEU A O 1
ATOM 1695 N N . LYS A 1 210 ? 20.241 -4.589 3.268 1.00 94.19 210 LYS A N 1
ATOM 1696 C CA . LYS A 1 210 ? 19.974 -3.357 2.512 1.00 94.19 210 LYS A CA 1
ATOM 1697 C C . LYS A 1 210 ? 21.273 -2.656 2.093 1.00 94.19 210 LYS A C 1
ATOM 1699 O O . LYS A 1 210 ? 21.378 -2.216 0.953 1.00 94.19 210 LYS A O 1
ATOM 1704 N N . ASN A 1 211 ? 22.254 -2.568 2.996 1.00 93.81 211 ASN A N 1
ATOM 1705 C CA . ASN A 1 211 ? 23.567 -1.989 2.688 1.00 93.81 211 ASN A CA 1
ATOM 1706 C C . ASN A 1 211 ? 24.382 -2.873 1.737 1.00 93.81 211 ASN A C 1
ATOM 1708 O O . ASN A 1 211 ? 25.063 -2.350 0.858 1.00 93.81 211 ASN A O 1
ATOM 1712 N N . GLN A 1 212 ? 24.308 -4.197 1.896 1.00 93.56 212 GLN A N 1
ATOM 1713 C CA . GLN A 1 212 ? 24.973 -5.141 1.001 1.00 93.56 212 GLN A CA 1
ATOM 1714 C C . GLN A 1 212 ? 24.462 -4.998 -0.440 1.00 93.56 212 GLN A C 1
ATOM 1716 O O . GLN A 1 212 ? 25.263 -4.737 -1.332 1.00 93.56 212 GLN A O 1
ATOM 1721 N N . ILE A 1 213 ? 23.143 -5.059 -0.650 1.00 92.88 213 ILE A N 1
ATOM 1722 C CA . ILE A 1 213 ? 22.532 -4.926 -1.983 1.00 92.88 213 ILE A CA 1
ATOM 1723 C C . ILE A 1 213 ? 22.901 -3.573 -2.615 1.00 92.88 213 ILE A C 1
ATOM 1725 O O . ILE A 1 213 ? 23.255 -3.501 -3.787 1.00 92.88 213 ILE A O 1
ATOM 1729 N N . ALA A 1 214 ? 22.862 -2.479 -1.845 1.00 93.12 214 ALA A N 1
ATOM 1730 C CA . ALA A 1 214 ? 23.226 -1.156 -2.360 1.00 93.12 214 ALA A CA 1
ATOM 1731 C C . ALA A 1 214 ? 24.691 -1.087 -2.838 1.00 93.12 214 ALA A C 1
ATOM 1733 O O . ALA A 1 214 ? 24.983 -0.481 -3.871 1.00 93.12 214 ALA A O 1
ATOM 1734 N N . ARG A 1 215 ? 25.610 -1.748 -2.121 1.00 91.50 215 ARG A N 1
ATOM 1735 C CA . ARG A 1 215 ? 27.018 -1.875 -2.533 1.00 91.50 215 ARG A CA 1
ATOM 1736 C C . ARG A 1 215 ? 27.177 -2.708 -3.796 1.00 91.50 215 ARG A C 1
ATOM 1738 O O . ARG A 1 215 ? 27.913 -2.293 -4.685 1.00 91.50 215 ARG A O 1
ATOM 1745 N N . GLU A 1 216 ? 26.479 -3.835 -3.887 1.00 88.88 216 GLU A N 1
ATOM 1746 C CA . GLU A 1 216 ? 26.491 -4.709 -5.069 1.00 88.88 216 GLU A CA 1
ATOM 1747 C C . GLU A 1 216 ? 25.979 -3.974 -6.321 1.00 88.88 216 GLU A C 1
ATOM 1749 O O . GLU A 1 216 ? 26.524 -4.148 -7.407 1.00 88.88 216 GLU A O 1
ATOM 1754 N N . LEU A 1 217 ? 25.025 -3.049 -6.159 1.00 87.44 217 LEU A N 1
ATOM 1755 C CA . LEU A 1 217 ? 24.525 -2.176 -7.231 1.00 87.44 217 LEU A CA 1
ATOM 1756 C C . LEU A 1 217 ? 25.420 -0.954 -7.535 1.00 87.44 217 LEU A C 1
ATOM 1758 O O . LEU A 1 217 ? 25.065 -0.105 -8.362 1.00 87.44 217 LEU A O 1
ATOM 1762 N N . GLY A 1 218 ? 26.575 -0.841 -6.874 1.00 85.75 218 GLY A N 1
ATOM 1763 C CA . GLY A 1 218 ? 27.587 0.178 -7.147 1.00 85.75 218 GLY A CA 1
ATOM 1764 C C . GLY A 1 218 ? 27.333 1.557 -6.525 1.00 85.75 218 GLY A C 1
ATOM 1765 O O . GLY A 1 218 ? 27.922 2.534 -6.990 1.00 85.75 218 GLY A O 1
ATOM 1766 N N . ASP A 1 219 ? 26.463 1.681 -5.512 1.00 88.06 219 ASP A N 1
ATOM 1767 C CA . ASP A 1 219 ? 26.345 2.896 -4.683 1.00 88.06 219 ASP A CA 1
ATOM 1768 C C . ASP A 1 219 ? 25.743 2.598 -3.305 1.00 88.06 219 ASP A C 1
ATOM 1770 O O . ASP A 1 219 ? 24.528 2.475 -3.147 1.00 88.06 219 ASP A O 1
ATOM 1774 N N . GLU A 1 220 ? 26.592 2.581 -2.277 1.00 88.25 220 GLU A N 1
ATOM 1775 C CA . GLU A 1 220 ? 26.183 2.311 -0.893 1.00 88.25 220 GLU A CA 1
ATOM 1776 C C . GLU A 1 220 ? 25.242 3.366 -0.292 1.00 88.25 220 GLU A C 1
ATOM 1778 O O . GLU A 1 220 ? 24.600 3.117 0.728 1.00 88.25 220 GLU A O 1
ATOM 1783 N N . HIS A 1 221 ? 25.104 4.531 -0.930 1.00 88.06 221 HIS A N 1
ATOM 1784 C CA . HIS A 1 221 ? 24.175 5.574 -0.503 1.00 88.06 221 HIS A CA 1
ATOM 1785 C C . HIS A 1 221 ? 22.780 5.442 -1.135 1.00 88.06 221 HIS A C 1
ATOM 1787 O O . HIS A 1 221 ? 21.874 6.201 -0.782 1.00 88.06 221 HIS A O 1
ATOM 1793 N N . SER A 1 222 ? 22.570 4.484 -2.043 1.00 91.12 222 SER A N 1
ATOM 1794 C CA . SER A 1 222 ? 21.279 4.203 -2.690 1.00 91.12 222 SER A CA 1
ATOM 1795 C C . SER A 1 222 ? 20.323 3.409 -1.785 1.00 91.12 222 SER A C 1
ATOM 1797 O O . SER A 1 222 ? 19.745 2.405 -2.191 1.00 91.12 222 SER A O 1
ATOM 1799 N N . LEU A 1 223 ? 20.144 3.840 -0.535 1.00 94.12 223 LEU A N 1
ATOM 1800 C CA . LEU A 1 223 ? 19.331 3.114 0.442 1.00 94.12 223 LEU A CA 1
ATOM 1801 C C . LEU A 1 223 ? 17.847 3.510 0.340 1.00 94.12 223 LEU A C 1
ATOM 1803 O O . LEU A 1 223 ? 17.517 4.690 0.498 1.00 94.12 223 LEU A O 1
ATOM 1807 N N . PRO A 1 224 ? 16.923 2.554 0.137 1.00 95.19 224 PRO A N 1
ATOM 1808 C CA . PRO A 1 224 ? 15.500 2.850 0.131 1.00 95.19 224 PRO A CA 1
ATOM 1809 C C . PRO A 1 224 ? 14.972 3.171 1.523 1.00 95.19 224 PRO A C 1
ATOM 1811 O O . PRO A 1 224 ? 15.457 2.673 2.546 1.00 95.19 224 PRO A O 1
ATOM 1814 N N . LYS A 1 225 ? 13.902 3.965 1.536 1.00 94.44 225 LYS A N 1
ATOM 1815 C CA . LYS A 1 225 ? 13.041 4.123 2.706 1.00 94.44 225 LYS A CA 1
ATOM 1816 C C . LYS A 1 225 ? 12.226 2.848 2.928 1.00 94.44 225 LYS A C 1
ATOM 1818 O O . LYS A 1 225 ? 11.809 2.193 1.974 1.00 94.44 225 LYS A O 1
ATOM 1823 N N . ASP A 1 226 ? 11.950 2.535 4.191 1.00 94.69 226 ASP A N 1
ATOM 1824 C CA . ASP A 1 226 ? 11.182 1.344 4.568 1.00 94.69 226 ASP A CA 1
ATOM 1825 C C . ASP A 1 226 ? 9.754 1.3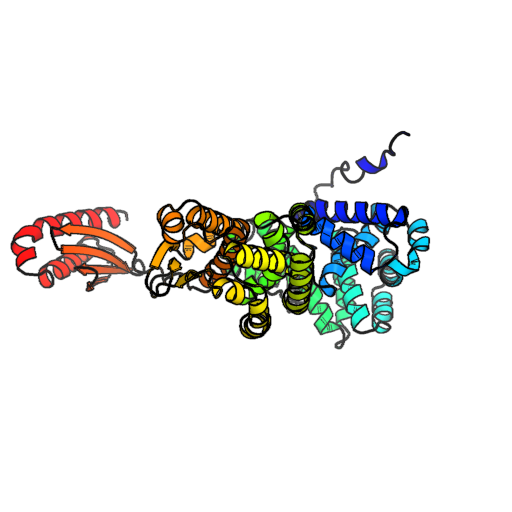66 3.986 1.00 94.69 226 ASP A C 1
ATOM 1827 O O . ASP A 1 226 ? 9.209 0.311 3.682 1.00 94.69 226 ASP A O 1
ATOM 1831 N N . ASN A 1 227 ? 9.166 2.545 3.761 1.00 94.25 227 ASN A N 1
ATOM 1832 C CA . ASN A 1 227 ? 7.828 2.695 3.180 1.00 94.25 227 ASN A CA 1
ATOM 1833 C C . ASN A 1 227 ? 7.746 2.148 1.737 1.00 94.25 227 ASN A C 1
ATOM 1835 O O . ASN A 1 227 ? 6.809 1.432 1.385 1.00 94.25 227 ASN A O 1
ATOM 1839 N N . LEU A 1 228 ? 8.780 2.375 0.925 1.00 95.12 228 LEU A N 1
ATOM 1840 C CA . LEU A 1 228 ? 8.885 1.807 -0.418 1.00 95.12 228 LEU A CA 1
ATOM 1841 C C . LEU A 1 228 ? 9.006 0.277 -0.374 1.00 95.12 228 LEU A C 1
ATOM 1843 O O . LEU A 1 228 ? 8.319 -0.417 -1.121 1.00 95.12 228 LEU A O 1
ATOM 1847 N N . VAL A 1 229 ? 9.839 -0.246 0.531 1.00 96.62 229 VAL A N 1
ATOM 1848 C CA . VAL A 1 229 ? 10.024 -1.695 0.717 1.00 96.62 229 VAL A CA 1
ATOM 1849 C C . VAL A 1 229 ? 8.721 -2.349 1.174 1.00 96.62 229 VAL A C 1
ATOM 1851 O O . VAL A 1 229 ? 8.359 -3.406 0.663 1.00 96.62 229 VAL A O 1
ATOM 1854 N N . TRP A 1 230 ? 7.990 -1.711 2.095 1.00 95.06 230 TRP A N 1
ATOM 1855 C CA . TRP A 1 230 ? 6.697 -2.197 2.574 1.00 95.06 230 TRP A CA 1
ATOM 1856 C C . TRP A 1 230 ? 5.691 -2.314 1.436 1.00 95.06 230 TRP A C 1
ATOM 1858 O O . TRP A 1 230 ? 5.091 -3.370 1.262 1.00 95.06 230 TRP A O 1
ATOM 1868 N N . ARG A 1 231 ? 5.557 -1.255 0.627 1.00 94.56 231 ARG A N 1
ATOM 1869 C CA . ARG A 1 231 ? 4.637 -1.221 -0.515 1.00 94.56 231 ARG A CA 1
ATOM 1870 C C . ARG A 1 231 ? 4.915 -2.362 -1.486 1.00 94.56 231 ARG A C 1
ATOM 1872 O O . ARG A 1 231 ? 3.989 -3.058 -1.885 1.00 94.56 231 ARG A O 1
ATOM 1879 N N . ILE A 1 232 ? 6.182 -2.585 -1.831 1.00 95.81 232 ILE A N 1
ATOM 1880 C CA . ILE A 1 232 ? 6.563 -3.675 -2.735 1.00 95.81 232 ILE A CA 1
ATOM 1881 C C . ILE A 1 232 ? 6.274 -5.033 -2.084 1.00 95.81 232 ILE A C 1
ATOM 1883 O O . ILE A 1 232 ? 5.603 -5.870 -2.683 1.00 95.81 232 ILE A O 1
ATOM 1887 N N . ALA A 1 233 ? 6.724 -5.253 -0.848 1.00 95.50 233 ALA A N 1
ATOM 1888 C CA . ALA A 1 233 ? 6.547 -6.532 -0.168 1.00 95.50 233 ALA A CA 1
ATOM 1889 C C . ALA A 1 233 ? 5.064 -6.897 0.009 1.00 95.50 233 ALA A C 1
ATOM 1891 O O . ALA A 1 233 ? 4.670 -8.018 -0.297 1.00 95.50 233 ALA A O 1
ATOM 1892 N N . VAL A 1 234 ? 4.231 -5.960 0.461 1.00 93.75 234 VAL A N 1
ATOM 1893 C CA . VAL A 1 234 ? 2.819 -6.226 0.761 1.00 93.75 234 VAL A CA 1
ATOM 1894 C C . VAL A 1 234 ? 1.951 -6.136 -0.495 1.00 93.75 234 VAL A C 1
ATOM 1896 O O . VAL A 1 234 ? 1.273 -7.103 -0.834 1.00 93.75 234 VAL A O 1
ATOM 1899 N N . ASN A 1 235 ? 1.991 -5.020 -1.230 1.00 91.75 235 ASN A N 1
ATOM 1900 C CA . ASN A 1 235 ? 1.027 -4.759 -2.309 1.00 91.75 235 ASN A CA 1
ATOM 1901 C C . ASN A 1 235 ? 1.430 -5.392 -3.650 1.00 91.75 235 ASN A C 1
ATOM 1903 O O . ASN A 1 235 ? 0.572 -5.646 -4.503 1.00 91.75 235 ASN A O 1
ATOM 1907 N N . ILE A 1 236 ? 2.727 -5.647 -3.863 1.00 92.50 236 ILE A N 1
ATOM 1908 C CA . ILE A 1 236 ? 3.213 -6.300 -5.085 1.00 92.50 236 ILE A CA 1
ATOM 1909 C C . ILE A 1 236 ? 3.424 -7.790 -4.839 1.00 92.50 236 ILE A C 1
ATOM 1911 O O . ILE A 1 236 ? 2.798 -8.591 -5.527 1.00 92.50 236 ILE A O 1
ATOM 1915 N N . LEU A 1 237 ? 4.247 -8.159 -3.853 1.00 92.75 237 LEU A N 1
ATOM 1916 C CA . LEU A 1 237 ? 4.638 -9.552 -3.596 1.00 92.75 237 LEU A CA 1
ATOM 1917 C C . LEU A 1 237 ? 3.650 -10.340 -2.723 1.00 92.75 237 LEU A C 1
ATOM 1919 O O . LEU A 1 237 ? 3.812 -11.551 -2.586 1.00 92.75 237 LEU A O 1
ATOM 1923 N N . GLY A 1 238 ? 2.648 -9.688 -2.126 1.00 91.19 238 GLY A N 1
ATOM 1924 C CA . GLY A 1 238 ? 1.647 -10.356 -1.290 1.00 91.19 238 GLY A CA 1
ATOM 1925 C C . GLY A 1 238 ? 2.208 -10.931 0.014 1.00 91.19 238 GLY A C 1
ATOM 1926 O O . GLY A 1 238 ? 1.656 -11.888 0.558 1.00 91.19 238 GLY A O 1
ATOM 1927 N N . VAL A 1 239 ? 3.323 -10.392 0.516 1.00 92.44 239 VAL A N 1
ATOM 1928 C CA . VAL A 1 239 ? 3.906 -10.814 1.793 1.00 92.44 239 VAL A CA 1
ATOM 1929 C C . VAL A 1 239 ? 2.977 -10.402 2.930 1.00 92.44 239 VAL A C 1
ATOM 1931 O O . VAL A 1 239 ? 2.477 -9.280 2.973 1.00 92.44 239 VAL A O 1
ATOM 1934 N N . ASN A 1 240 ? 2.774 -11.308 3.887 1.00 90.06 240 ASN A N 1
ATOM 1935 C CA . ASN A 1 240 ? 1.921 -11.051 5.040 1.00 90.06 240 ASN A CA 1
ATOM 1936 C C . ASN A 1 240 ? 2.421 -9.840 5.853 1.00 90.06 240 ASN A C 1
ATOM 1938 O O . ASN A 1 240 ? 3.583 -9.793 6.270 1.00 90.06 240 ASN A O 1
ATOM 1942 N N . GLU A 1 241 ? 1.518 -8.899 6.137 1.00 91.56 241 GLU A N 1
ATOM 1943 C CA . GLU A 1 241 ? 1.815 -7.654 6.852 1.00 91.56 241 GLU A CA 1
ATOM 1944 C C . GLU A 1 241 ? 2.518 -7.881 8.195 1.00 91.56 241 GLU A C 1
ATOM 1946 O O . GLU A 1 241 ? 3.423 -7.131 8.549 1.00 91.56 241 GLU A O 1
ATOM 1951 N N . SER A 1 242 ? 2.167 -8.937 8.935 1.00 85.31 242 SER A N 1
ATOM 1952 C CA . SER A 1 242 ? 2.767 -9.229 10.244 1.00 85.31 242 SER A CA 1
ATOM 1953 C C . SER A 1 242 ? 4.278 -9.473 10.167 1.00 85.31 242 SER A C 1
ATOM 1955 O O . SER A 1 242 ? 5.025 -9.096 11.078 1.00 85.31 242 SER A O 1
ATOM 1957 N N . ILE A 1 243 ? 4.739 -10.069 9.063 1.00 87.75 243 ILE A N 1
ATOM 1958 C CA . ILE A 1 243 ? 6.154 -10.328 8.790 1.00 87.75 243 ILE A CA 1
ATOM 1959 C C . ILE A 1 243 ? 6.837 -9.001 8.472 1.00 87.75 243 ILE A C 1
ATOM 1961 O O . ILE A 1 243 ? 7.833 -8.641 9.105 1.00 87.75 243 ILE A O 1
ATOM 1965 N N . VAL A 1 244 ? 6.262 -8.240 7.543 1.00 91.38 244 VAL A N 1
ATOM 1966 C CA . VAL A 1 244 ? 6.833 -6.977 7.066 1.00 91.38 244 VAL A CA 1
ATOM 1967 C C . VAL A 1 244 ? 6.889 -5.939 8.195 1.00 91.38 244 VAL A C 1
ATOM 1969 O O . VAL A 1 244 ? 7.946 -5.364 8.455 1.00 91.38 244 VAL A O 1
ATOM 1972 N N . ASN A 1 245 ? 5.809 -5.777 8.961 1.00 88.25 245 ASN A N 1
ATOM 1973 C CA . ASN A 1 245 ? 5.689 -4.820 10.069 1.00 88.25 245 ASN A CA 1
ATOM 1974 C C . ASN A 1 245 ? 6.637 -5.129 11.240 1.00 88.25 245 ASN A C 1
ATOM 1976 O O . ASN A 1 245 ? 6.971 -4.250 12.040 1.00 88.25 245 ASN A O 1
ATOM 1980 N N . LYS A 1 246 ? 7.098 -6.380 11.366 1.00 84.81 246 LYS A N 1
ATOM 1981 C CA . LYS A 1 246 ? 8.109 -6.775 12.356 1.00 84.81 246 LYS A CA 1
ATOM 1982 C C . LYS A 1 246 ? 9.514 -6.327 11.947 1.00 84.81 246 LYS A C 1
ATOM 1984 O O . LYS A 1 246 ? 10.321 -5.984 12.822 1.00 84.81 246 LYS A O 1
ATOM 1989 N N . VAL A 1 247 ? 9.807 -6.357 10.649 1.00 89.44 247 VAL A N 1
ATOM 1990 C CA . VAL A 1 247 ? 11.143 -6.120 10.089 1.00 89.44 247 VAL A CA 1
ATOM 1991 C C . VAL A 1 247 ? 11.357 -4.656 9.708 1.00 89.44 247 VAL A C 1
ATOM 1993 O O . VAL A 1 247 ? 12.443 -4.115 9.921 1.00 89.44 247 VAL A O 1
ATOM 1996 N N . LEU A 1 248 ? 10.325 -3.987 9.208 1.00 90.56 248 LEU A N 1
ATOM 1997 C CA . LEU A 1 248 ? 10.391 -2.590 8.800 1.00 90.56 248 LEU A CA 1
ATOM 1998 C C . LEU A 1 248 ? 10.089 -1.643 9.974 1.00 90.56 248 LEU A C 1
ATOM 2000 O O . LEU A 1 248 ? 9.522 -2.012 11.009 1.00 90.56 248 LEU A O 1
ATOM 2004 N N . ARG A 1 249 ? 10.547 -0.401 9.850 1.00 87.12 249 ARG A N 1
ATOM 2005 C CA . ARG A 1 249 ? 10.281 0.712 10.756 1.00 87.12 249 ARG A CA 1
ATOM 2006 C C . ARG A 1 249 ? 9.545 1.787 9.964 1.00 87.12 249 ARG A C 1
ATOM 2008 O O . ARG A 1 249 ? 10.172 2.694 9.434 1.00 87.12 249 ARG A O 1
ATOM 2015 N N . LEU A 1 250 ? 8.226 1.654 9.919 1.00 88.12 250 LEU A N 1
ATOM 2016 C CA . LEU A 1 250 ? 7.339 2.667 9.361 1.00 88.12 250 LEU A CA 1
ATOM 2017 C C . LEU A 1 250 ? 6.818 3.580 10.454 1.00 88.12 250 LEU A C 1
ATOM 2019 O O . LEU A 1 250 ? 6.563 3.123 11.574 1.00 88.12 250 LEU A O 1
ATOM 2023 N N . LYS A 1 251 ? 6.659 4.849 10.096 1.00 89.88 251 LYS A N 1
ATOM 2024 C CA . LYS A 1 251 ? 5.800 5.779 10.824 1.00 89.88 251 LYS A CA 1
ATOM 2025 C C . LYS A 1 251 ? 4.341 5.606 10.405 1.00 89.88 251 LYS A C 1
ATOM 2027 O O . LYS A 1 251 ? 4.070 5.076 9.326 1.00 89.88 251 LYS A O 1
ATOM 2032 N N . SER A 1 252 ? 3.418 6.067 11.242 1.00 90.00 252 SER A N 1
ATOM 2033 C CA . SER A 1 252 ? 1.983 6.028 10.957 1.00 90.00 252 SER A CA 1
ATOM 2034 C C . SER A 1 252 ? 1.665 6.814 9.692 1.00 90.00 252 SER A C 1
ATOM 2036 O O . SER A 1 252 ? 0.973 6.297 8.820 1.00 90.00 252 SER A O 1
ATOM 2038 N N . GLU A 1 253 ? 2.234 8.013 9.540 1.00 89.88 253 GLU A N 1
ATOM 2039 C CA . GLU A 1 253 ? 1.949 8.871 8.386 1.00 89.88 253 GLU A CA 1
ATOM 2040 C C . GLU A 1 253 ? 2.467 8.254 7.080 1.00 89.88 253 GLU A C 1
ATOM 2042 O O . GLU A 1 253 ? 1.796 8.291 6.056 1.00 89.88 253 GLU A O 1
ATOM 2047 N N . GLU A 1 254 ? 3.635 7.602 7.119 1.00 91.44 254 GLU A N 1
ATOM 2048 C CA . GLU A 1 254 ? 4.197 6.931 5.941 1.00 91.44 254 GLU A CA 1
ATOM 2049 C C . GLU A 1 254 ? 3.333 5.752 5.479 1.00 91.44 254 GLU A C 1
ATOM 2051 O O . GLU A 1 254 ? 3.248 5.487 4.280 1.00 91.44 254 GLU A O 1
ATOM 2056 N N . LEU A 1 255 ? 2.727 5.026 6.424 1.00 91.00 255 LEU A N 1
ATOM 2057 C CA . LEU A 1 255 ? 1.803 3.938 6.125 1.00 91.00 255 LEU A CA 1
ATOM 2058 C C . LEU A 1 255 ? 0.481 4.483 5.571 1.00 91.00 255 LEU A C 1
ATOM 2060 O O . LEU A 1 255 ? -0.017 3.959 4.578 1.00 91.00 255 LEU A O 1
ATOM 2064 N N . GLU A 1 256 ? -0.050 5.550 6.173 1.00 90.81 256 GLU A N 1
ATOM 2065 C CA . GLU A 1 256 ? -1.239 6.259 5.688 1.00 90.81 256 GLU A CA 1
ATOM 2066 C C . GLU A 1 256 ? -1.060 6.697 4.223 1.00 90.81 256 GLU A C 1
ATOM 2068 O O . GLU A 1 256 ? -1.879 6.328 3.379 1.00 90.81 256 GLU A O 1
ATOM 2073 N N . ASP A 1 257 ? 0.047 7.364 3.884 1.00 88.75 257 ASP A N 1
ATOM 2074 C CA . ASP A 1 257 ? 0.341 7.832 2.520 1.00 88.75 257 ASP A CA 1
ATOM 2075 C C . ASP A 1 257 ? 0.367 6.696 1.484 1.00 88.75 257 ASP A C 1
ATOM 2077 O O . ASP A 1 257 ? -0.166 6.833 0.380 1.00 88.75 257 ASP A O 1
ATOM 2081 N N . ILE A 1 258 ? 0.982 5.552 1.818 1.00 90.44 258 ILE A N 1
ATOM 2082 C CA . ILE A 1 258 ? 1.025 4.392 0.911 1.00 90.44 258 ILE A CA 1
ATOM 2083 C C . ILE A 1 258 ? -0.391 3.906 0.599 1.00 90.44 258 ILE A C 1
ATOM 2085 O O . ILE A 1 258 ? -0.703 3.579 -0.548 1.00 90.44 258 ILE A O 1
ATOM 2089 N N . LEU A 1 259 ? -1.226 3.811 1.629 1.00 89.88 259 LEU A N 1
ATOM 2090 C CA . LEU A 1 259 ? -2.530 3.166 1.542 1.00 89.88 259 LEU A CA 1
ATOM 2091 C C . LEU A 1 259 ? -3.573 4.070 0.907 1.00 89.88 259 LEU A C 1
ATOM 2093 O O . LEU A 1 259 ? -4.419 3.574 0.169 1.00 89.88 259 LEU A O 1
ATOM 2097 N N . LEU A 1 260 ? -3.490 5.382 1.128 1.00 86.00 260 LEU A N 1
ATOM 2098 C CA . LEU A 1 260 ? -4.343 6.364 0.456 1.00 86.00 260 LEU A CA 1
ATOM 2099 C C . LEU A 1 260 ? -4.133 6.375 -1.064 1.00 86.00 260 LEU A C 1
ATOM 2101 O O . LEU A 1 260 ? -5.056 6.666 -1.815 1.00 86.00 260 LEU A O 1
ATOM 2105 N N . GLU A 1 261 ? -2.949 5.997 -1.543 1.00 85.25 261 GLU A N 1
ATOM 2106 C CA . GLU A 1 261 ? -2.702 5.828 -2.977 1.00 85.25 261 GLU A CA 1
ATOM 2107 C C . GLU A 1 261 ? -3.067 4.431 -3.513 1.00 85.25 261 GLU A C 1
ATOM 2109 O O . GLU A 1 261 ? -3.007 4.212 -4.728 1.00 85.25 261 GLU A O 1
ATOM 2114 N N . SER A 1 262 ? -3.373 3.465 -2.643 1.00 87.44 262 SER A N 1
ATOM 2115 C CA . SER A 1 262 ? -3.497 2.054 -3.013 1.00 87.44 262 SER A CA 1
ATOM 2116 C C . SER A 1 262 ? -4.964 1.621 -3.107 1.00 87.44 262 SER A C 1
ATOM 2118 O O . SER A 1 262 ? -5.587 1.341 -2.082 1.00 87.44 262 SER A O 1
ATOM 2120 N N . PRO A 1 263 ? -5.541 1.499 -4.317 1.00 84.75 263 PRO A N 1
ATOM 2121 C CA . PRO A 1 263 ? -6.965 1.216 -4.480 1.00 84.75 263 PRO A CA 1
ATOM 2122 C C . PRO A 1 263 ? -7.370 -0.165 -3.967 1.00 84.75 263 PRO A C 1
ATOM 2124 O O . PRO A 1 263 ? -8.517 -0.355 -3.564 1.00 84.75 263 PRO A O 1
ATOM 2127 N N . THR A 1 264 ? -6.426 -1.111 -3.931 1.00 83.31 264 THR A N 1
ATOM 2128 C CA . THR A 1 264 ? -6.628 -2.482 -3.455 1.00 83.31 264 THR A CA 1
ATOM 2129 C C . THR A 1 264 ? -7.204 -2.525 -2.047 1.00 83.31 264 THR A C 1
ATOM 2131 O O . THR A 1 264 ? -8.001 -3.405 -1.734 1.00 83.31 264 THR A O 1
ATOM 2134 N N . TRP A 1 265 ? -6.841 -1.573 -1.190 1.00 86.00 265 TRP A N 1
ATOM 2135 C CA . TRP A 1 265 ? -7.311 -1.542 0.192 1.00 86.00 265 TRP A CA 1
ATOM 2136 C C . TRP A 1 265 ? -8.729 -0.991 0.337 1.00 86.00 265 TRP A C 1
ATOM 2138 O O . TRP A 1 265 ? -9.391 -1.288 1.327 1.00 86.00 265 TRP A O 1
ATOM 2148 N N . TRP A 1 266 ? -9.220 -0.252 -0.652 1.00 91.62 266 TRP A N 1
ATOM 2149 C CA . TRP A 1 266 ? -10.497 0.448 -0.560 1.00 91.62 266 TRP A CA 1
ATOM 2150 C C . TRP A 1 266 ? -11.559 -0.251 -1.394 1.00 91.62 266 TRP A C 1
ATOM 2152 O O . TRP A 1 266 ? -12.526 -0.763 -0.840 1.00 91.62 266 TRP A O 1
ATOM 2162 N N . TYR A 1 267 ? -11.345 -0.375 -2.702 1.00 89.44 267 TYR A N 1
ATOM 2163 C CA . TYR A 1 267 ? -12.361 -0.907 -3.608 1.00 89.44 267 TYR A CA 1
ATOM 2164 C C . TYR A 1 267 ? -12.649 -2.399 -3.376 1.00 89.44 267 TYR A C 1
ATOM 2166 O O . TYR A 1 267 ? -13.790 -2.835 -3.450 1.00 89.44 267 TYR A O 1
ATOM 2174 N N . SER A 1 268 ? -11.648 -3.209 -3.012 1.00 84.81 268 SER A N 1
ATOM 2175 C CA . SER A 1 268 ? -11.887 -4.646 -2.778 1.00 84.81 268 SER A CA 1
ATOM 2176 C C . SER A 1 268 ? -12.704 -4.943 -1.513 1.00 84.81 268 SER A C 1
ATOM 2178 O O . SER A 1 268 ? -13.293 -6.016 -1.400 1.00 84.81 268 SER A O 1
ATOM 2180 N N . PHE A 1 269 ? -12.714 -4.021 -0.544 1.00 91.94 269 PHE A N 1
ATOM 2181 C CA . PHE A 1 269 ? -13.308 -4.246 0.774 1.00 91.94 269 PHE A CA 1
ATOM 2182 C C . PHE A 1 269 ? -14.549 -3.391 1.031 1.00 91.94 269 PHE A C 1
ATOM 2184 O O . PHE A 1 269 ? -15.499 -3.893 1.634 1.00 91.94 269 PHE A O 1
ATOM 2191 N N . VAL A 1 270 ? -14.530 -2.123 0.603 1.00 94.94 270 VAL A N 1
ATOM 2192 C CA . VAL A 1 270 ? -15.615 -1.153 0.798 1.00 94.94 270 VAL A CA 1
ATOM 2193 C C . VAL A 1 270 ? -16.686 -1.328 -0.272 1.00 94.94 270 VAL A C 1
ATOM 2195 O O . VAL A 1 270 ? -17.817 -1.657 0.067 1.00 94.94 270 VAL A O 1
ATOM 2198 N N . ILE A 1 271 ? -16.327 -1.135 -1.543 1.00 91.50 271 ILE A N 1
ATOM 2199 C CA . ILE A 1 271 ? -17.215 -1.310 -2.697 1.00 91.50 271 ILE A CA 1
ATOM 2200 C C . ILE A 1 271 ? -16.382 -1.475 -3.973 1.00 91.50 271 ILE A C 1
ATOM 2202 O O . ILE A 1 271 ? -15.479 -0.675 -4.223 1.00 91.50 271 ILE A O 1
ATOM 2206 N N . SER A 1 272 ? -16.661 -2.502 -4.780 1.00 87.00 272 SER A N 1
ATOM 2207 C CA . SER A 1 272 ? -15.969 -2.680 -6.069 1.00 87.00 272 SER A CA 1
ATOM 2208 C C . SER A 1 272 ? -16.378 -1.603 -7.080 1.00 87.00 272 SER A C 1
ATOM 2210 O O . SER A 1 272 ? -17.431 -0.987 -6.931 1.00 87.00 272 SER A O 1
ATOM 2212 N N . VAL A 1 273 ? -15.577 -1.390 -8.130 1.00 86.38 273 VAL A N 1
ATOM 2213 C CA . VAL A 1 273 ? -15.887 -0.405 -9.189 1.00 86.38 273 VAL A CA 1
ATOM 2214 C C . VAL A 1 273 ? -17.237 -0.706 -9.836 1.00 86.38 273 VAL A C 1
ATOM 2216 O O . VAL A 1 273 ? -18.103 0.157 -9.844 1.00 86.38 273 VAL A O 1
ATOM 2219 N N . ASN A 1 274 ? -17.471 -1.953 -10.245 1.00 86.38 274 ASN A N 1
ATOM 2220 C CA . ASN A 1 274 ? -18.735 -2.358 -10.871 1.00 86.38 274 ASN A CA 1
ATOM 2221 C C . ASN A 1 274 ? -19.945 -2.127 -9.952 1.00 86.38 274 ASN A C 1
ATOM 2223 O O . ASN A 1 274 ? -21.000 -1.689 -10.400 1.00 86.38 274 ASN A O 1
ATOM 2227 N N . GLN A 1 275 ? -19.799 -2.400 -8.650 1.00 90.56 275 GLN A N 1
ATOM 2228 C CA . GLN A 1 275 ? -20.859 -2.117 -7.678 1.00 90.56 275 GLN A CA 1
ATOM 2229 C C . GLN A 1 275 ? -21.081 -0.615 -7.503 1.00 90.56 275 GLN A C 1
ATOM 2231 O O . GLN A 1 275 ? -22.222 -0.186 -7.349 1.00 90.56 275 GLN A O 1
ATOM 2236 N N . LEU A 1 276 ? -20.009 0.178 -7.503 1.00 92.81 276 LEU A N 1
ATOM 2237 C CA . LEU A 1 276 ? -20.094 1.629 -7.418 1.00 92.81 276 LEU A CA 1
ATOM 2238 C C . LEU A 1 276 ? -20.826 2.195 -8.638 1.00 92.81 276 LEU A C 1
ATOM 2240 O O . LEU A 1 276 ? -21.775 2.949 -8.467 1.00 92.81 276 LEU A O 1
ATOM 2244 N N . GLU A 1 277 ? -20.444 1.794 -9.849 1.00 91.38 277 GLU A N 1
ATOM 2245 C CA . GLU A 1 277 ? -21.102 2.215 -11.091 1.00 91.38 277 GLU A CA 1
ATOM 2246 C C . GLU A 1 277 ? -22.583 1.841 -11.111 1.00 91.38 277 GLU A C 1
ATOM 2248 O O . GLU A 1 277 ? -23.429 2.687 -11.408 1.00 91.38 277 GLU A O 1
ATOM 2253 N N . GLN A 1 278 ? -22.908 0.605 -10.720 1.00 93.50 278 GLN A N 1
ATOM 2254 C CA . GLN A 1 278 ? -24.292 0.163 -10.603 1.00 93.50 278 GLN A CA 1
ATOM 2255 C C . GLN A 1 278 ? -25.076 1.066 -9.640 1.00 93.50 278 GLN A C 1
ATOM 2257 O O . GLN A 1 278 ? -26.114 1.607 -10.017 1.00 93.50 278 GLN A O 1
ATOM 2262 N N . LYS A 1 279 ? -24.564 1.298 -8.425 1.00 93.69 279 LYS A N 1
ATOM 2263 C CA . LYS A 1 279 ? -25.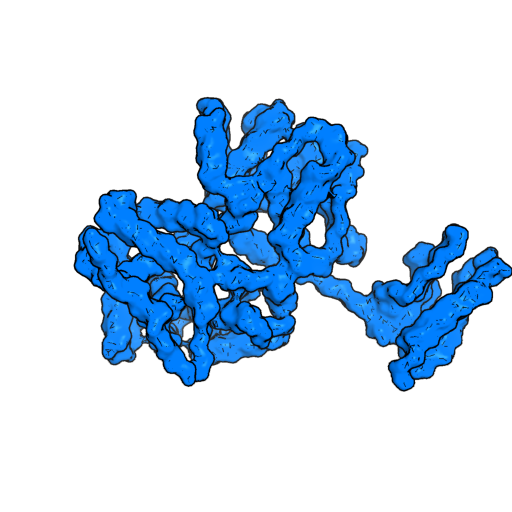246 2.140 -7.431 1.00 93.69 279 LYS A CA 1
ATOM 2264 C C . LYS A 1 279 ? -25.373 3.593 -7.875 1.00 93.69 279 LYS A C 1
ATOM 2266 O O . LYS A 1 279 ? -26.389 4.219 -7.598 1.00 93.69 279 LYS A O 1
ATOM 2271 N N . LEU A 1 280 ? -24.378 4.132 -8.576 1.00 94.44 280 LEU A N 1
ATOM 2272 C CA . LEU A 1 280 ? -24.450 5.479 -9.140 1.00 94.44 280 LEU A CA 1
ATOM 2273 C C . LEU A 1 280 ? -25.531 5.579 -10.222 1.00 94.44 280 LEU A C 1
ATOM 2275 O O . LEU A 1 280 ? -26.232 6.584 -10.273 1.00 94.44 280 LEU A O 1
ATOM 2279 N N . SER A 1 281 ? -25.717 4.541 -11.042 1.00 93.19 281 SER A N 1
ATOM 2280 C CA . SER A 1 281 ? -26.770 4.516 -12.070 1.00 93.19 281 SER A CA 1
ATOM 2281 C C . SER A 1 281 ? -28.194 4.491 -11.498 1.00 93.19 281 SER A C 1
ATOM 2283 O O . SER A 1 281 ? -29.140 4.882 -12.177 1.00 93.19 281 SER A O 1
ATOM 2285 N N . GLU A 1 282 ? -28.340 4.063 -10.242 1.00 93.31 282 GLU A N 1
ATOM 2286 C CA . GLU A 1 282 ? -29.612 3.994 -9.517 1.00 93.31 282 GLU A CA 1
ATOM 2287 C C . GLU A 1 282 ? -29.965 5.321 -8.808 1.00 93.31 282 GLU A C 1
ATOM 2289 O O . GLU A 1 282 ? -31.084 5.481 -8.315 1.00 93.31 282 GLU A O 1
ATOM 2294 N N . LEU A 1 283 ? -29.039 6.288 -8.749 1.00 88.81 283 LEU A N 1
ATOM 2295 C CA . LEU A 1 283 ? -29.270 7.586 -8.109 1.00 88.81 283 LEU A CA 1
ATOM 2296 C C . LEU A 1 283 ? -30.180 8.495 -8.952 1.00 88.81 283 LEU A C 1
ATOM 2298 O O . LEU A 1 283 ? -30.130 8.511 -10.182 1.00 88.81 283 LEU A O 1
ATOM 2302 N N . SER A 1 284 ? -30.986 9.324 -8.278 1.00 89.94 284 SER A N 1
ATOM 2303 C CA . SER A 1 284 ? -31.751 10.385 -8.946 1.00 89.94 284 SER A CA 1
ATOM 2304 C C . SER A 1 284 ? -30.827 11.467 -9.521 1.00 89.94 284 SER A C 1
ATOM 2306 O O . SER A 1 284 ? -29.679 11.617 -9.095 1.00 89.94 284 SER A O 1
ATOM 2308 N N . SER A 1 285 ? -31.346 12.281 -10.447 1.00 88.56 285 SER A N 1
ATOM 2309 C CA . SER A 1 285 ? -30.600 13.399 -11.046 1.00 88.56 285 SER A CA 1
ATOM 2310 C C . SER A 1 285 ? -30.020 14.363 -10.008 1.00 88.56 285 SER A C 1
ATOM 2312 O O . SER A 1 285 ? -28.908 14.860 -10.182 1.00 88.56 285 SER A O 1
ATOM 2314 N N . ASP A 1 286 ? -30.754 14.603 -8.921 1.00 85.25 286 ASP A N 1
ATOM 2315 C CA . ASP A 1 286 ? -30.336 15.521 -7.864 1.00 85.25 286 ASP A CA 1
ATOM 2316 C C . ASP A 1 286 ? -29.160 14.938 -7.072 1.00 85.25 286 ASP A C 1
ATOM 2318 O O . ASP A 1 286 ? -28.150 15.610 -6.878 1.00 85.25 286 ASP A O 1
ATOM 2322 N N . TYR A 1 287 ? -29.230 13.657 -6.694 1.00 86.75 287 TYR A N 1
ATOM 2323 C CA . TYR A 1 287 ? -28.136 12.991 -5.983 1.00 86.75 287 TYR A CA 1
ATOM 2324 C C . TYR A 1 287 ? -26.903 12.770 -6.859 1.00 86.75 287 TYR A C 1
ATOM 2326 O O . TYR A 1 287 ? -25.788 12.877 -6.357 1.00 86.75 287 TYR A O 1
ATOM 2334 N N . LEU A 1 288 ? -27.075 12.520 -8.159 1.00 90.56 288 LEU A N 1
ATOM 2335 C CA . LEU A 1 288 ? -25.962 12.459 -9.109 1.00 90.56 288 LEU A CA 1
ATOM 2336 C C . LEU A 1 288 ? -25.222 13.795 -9.196 1.00 90.56 288 LEU A C 1
ATOM 2338 O O . LEU A 1 288 ? -23.993 13.815 -9.197 1.00 90.56 288 LEU A O 1
ATOM 2342 N N . LYS A 1 289 ? -25.956 14.912 -9.221 1.00 89.06 289 LYS A N 1
ATOM 2343 C CA . LYS A 1 289 ? -25.360 16.250 -9.232 1.00 89.06 289 LYS A CA 1
ATOM 2344 C C . LYS A 1 289 ? -24.556 16.517 -7.957 1.00 89.06 289 LYS A C 1
ATOM 2346 O O . LYS A 1 289 ? -23.421 16.978 -8.045 1.00 89.06 289 LYS A O 1
ATOM 2351 N N . GLU A 1 290 ? -25.116 16.194 -6.793 1.00 87.31 290 GLU A N 1
ATOM 2352 C CA . GLU A 1 290 ? -24.424 16.334 -5.502 1.00 87.31 290 GLU A CA 1
ATOM 2353 C C . GLU A 1 290 ? -23.199 15.418 -5.402 1.00 87.31 290 GLU A C 1
ATOM 2355 O O . GLU A 1 290 ? -22.137 15.841 -4.942 1.00 87.31 290 GLU A O 1
ATOM 2360 N N . TYR A 1 291 ? -23.309 14.182 -5.897 1.00 91.62 291 TYR A N 1
ATOM 2361 C CA . TYR A 1 291 ? -22.181 13.265 -6.011 1.00 91.62 291 TYR A CA 1
ATOM 2362 C C . TYR A 1 291 ? -21.060 13.862 -6.863 1.00 91.62 291 TYR A C 1
ATOM 2364 O O . TYR A 1 291 ? -19.919 13.869 -6.415 1.00 91.62 291 TYR A O 1
ATOM 2372 N N . SER A 1 292 ? -21.363 14.379 -8.059 1.00 91.19 292 SER A N 1
ATOM 2373 C CA . SER A 1 292 ? -20.351 14.966 -8.945 1.00 91.19 292 SER A CA 1
ATOM 2374 C C . SER A 1 292 ? -19.633 16.145 -8.295 1.00 91.19 292 SER A C 1
ATOM 2376 O O . SER A 1 292 ? -18.412 16.225 -8.385 1.00 91.19 292 SER A O 1
ATOM 2378 N N . ILE A 1 293 ? -20.366 17.015 -7.592 1.00 88.25 293 ILE A N 1
ATOM 2379 C CA . ILE A 1 293 ? -19.781 18.138 -6.847 1.00 88.25 293 ILE A CA 1
ATOM 2380 C C . ILE A 1 293 ? -18.834 17.616 -5.758 1.00 88.25 293 ILE A C 1
ATOM 2382 O O . ILE A 1 293 ? -17.681 18.039 -5.681 1.00 88.25 293 ILE A O 1
ATOM 2386 N N . LEU A 1 294 ? -19.294 16.670 -4.933 1.00 87.62 294 LEU A N 1
ATOM 2387 C CA . LEU A 1 294 ? -18.493 16.112 -3.846 1.00 87.62 294 LEU A CA 1
ATOM 2388 C C . LEU A 1 294 ? -17.261 15.363 -4.368 1.00 87.62 294 LEU A C 1
ATOM 2390 O O . LEU A 1 294 ? -16.165 15.509 -3.833 1.00 87.62 294 LEU A O 1
ATOM 2394 N N . GLU A 1 295 ? -17.424 14.566 -5.415 1.00 92.12 295 GLU A N 1
ATOM 2395 C CA . GLU A 1 295 ? -16.341 13.830 -6.050 1.00 92.12 295 GLU A CA 1
ATOM 2396 C C . GLU A 1 295 ? -15.280 14.789 -6.595 1.00 92.12 295 GLU A C 1
ATOM 2398 O O . GLU A 1 295 ? -14.106 14.623 -6.266 1.00 92.12 295 GLU A O 1
ATOM 2403 N N . GLU A 1 296 ? -15.682 15.828 -7.332 1.00 90.00 296 GLU A N 1
ATOM 2404 C CA . GLU A 1 296 ? -14.774 16.845 -7.871 1.00 90.00 296 GLU A CA 1
ATOM 2405 C C . GLU A 1 296 ? -13.991 17.545 -6.750 1.00 90.00 296 GLU A C 1
ATOM 2407 O O . GLU A 1 296 ? -12.769 17.705 -6.836 1.00 90.00 296 GLU A O 1
ATOM 2412 N N . MET A 1 297 ? -14.673 17.885 -5.653 1.00 85.50 297 MET A N 1
ATOM 2413 C CA . MET A 1 297 ? -14.055 18.478 -4.466 1.00 85.50 297 MET A CA 1
ATOM 2414 C C . MET A 1 297 ? -13.003 17.554 -3.834 1.00 85.50 297 MET A C 1
ATOM 2416 O O . MET A 1 297 ? -11.915 18.006 -3.475 1.00 85.50 297 MET A O 1
ATOM 2420 N N . LEU A 1 298 ? -13.296 16.256 -3.708 1.00 87.50 298 LEU A N 1
ATOM 2421 C CA . LEU A 1 298 ? -12.394 15.272 -3.098 1.00 87.50 298 LEU A CA 1
ATOM 2422 C C . LEU A 1 298 ? -11.242 14.866 -4.033 1.00 87.50 298 LEU A C 1
ATOM 2424 O O . LEU A 1 298 ? -10.151 14.530 -3.560 1.00 87.50 298 LEU A O 1
ATOM 2428 N N . ARG A 1 299 ? -11.451 14.904 -5.354 1.00 88.56 299 ARG A N 1
ATOM 2429 C CA . ARG A 1 299 ? -10.505 14.442 -6.385 1.00 88.56 299 ARG A CA 1
ATOM 2430 C C . ARG A 1 299 ? -9.128 15.083 -6.254 1.00 88.56 299 ARG A C 1
ATOM 2432 O O . ARG A 1 299 ? -8.116 14.397 -6.388 1.00 88.56 299 ARG A O 1
ATOM 2439 N N . ASN A 1 300 ? -9.080 16.368 -5.908 1.00 82.88 300 ASN A N 1
ATOM 2440 C CA . ASN A 1 300 ? -7.827 17.107 -5.728 1.00 82.88 300 ASN A CA 1
ATOM 2441 C C . ASN A 1 300 ? -7.000 16.647 -4.515 1.00 82.88 300 ASN A C 1
ATOM 2443 O O . ASN A 1 300 ? -5.800 16.908 -4.459 1.00 82.88 300 ASN A O 1
ATOM 2447 N N . HIS A 1 301 ? -7.619 15.958 -3.557 1.00 83.31 301 HIS A N 1
ATOM 2448 C CA . HIS A 1 301 ? -6.982 15.565 -2.301 1.00 83.31 301 HIS A CA 1
ATOM 2449 C C . HIS A 1 301 ? -6.689 14.067 -2.213 1.00 83.31 301 HIS A C 1
ATOM 2451 O O . HIS A 1 301 ? -5.659 13.683 -1.665 1.00 83.31 301 HIS A O 1
ATOM 2457 N N . ILE A 1 302 ? -7.588 13.220 -2.724 1.00 86.31 302 ILE A N 1
ATOM 2458 C CA . ILE A 1 302 ? -7.495 11.754 -2.579 1.00 86.31 302 ILE A CA 1
ATOM 2459 C C . ILE A 1 302 ? -7.495 11.006 -3.913 1.00 86.31 302 ILE A C 1
ATOM 2461 O O . ILE A 1 302 ? -7.514 9.774 -3.933 1.00 86.31 302 ILE A O 1
ATOM 2465 N N . GLY A 1 303 ? -7.437 11.740 -5.029 1.00 86.62 303 GLY A N 1
ATOM 2466 C CA . GLY A 1 303 ? -7.281 11.182 -6.366 1.00 86.62 303 GLY A CA 1
ATOM 2467 C C . GLY A 1 303 ? -8.322 10.107 -6.650 1.00 86.62 303 GLY A C 1
ATOM 2468 O O . GLY A 1 303 ? -9.511 10.353 -6.558 1.00 86.62 303 GLY A O 1
ATOM 2469 N N . ILE A 1 304 ? -7.865 8.894 -6.944 1.00 85.31 304 ILE A N 1
ATOM 2470 C CA . ILE A 1 304 ? -8.707 7.752 -7.329 1.00 85.31 304 ILE A CA 1
ATOM 2471 C C . ILE A 1 304 ? -9.759 7.331 -6.288 1.00 85.31 304 ILE A C 1
ATOM 2473 O O . ILE A 1 304 ? -10.729 6.651 -6.623 1.00 85.31 304 ILE A O 1
ATOM 2477 N N . LEU A 1 305 ? -9.567 7.685 -5.016 1.00 89.94 305 LEU A N 1
ATOM 2478 C CA . LEU A 1 305 ? -10.514 7.334 -3.960 1.00 89.94 305 LEU A CA 1
ATOM 2479 C C . LEU A 1 305 ? -11.708 8.291 -3.900 1.00 89.94 305 LEU A C 1
ATOM 2481 O O . LEU A 1 305 ? -12.658 7.992 -3.180 1.00 89.94 305 LEU A O 1
ATOM 2485 N N . SER A 1 306 ? -11.683 9.411 -4.632 1.00 91.19 306 SER A N 1
ATOM 2486 C CA . SER A 1 306 ? -12.748 10.419 -4.617 1.00 91.19 306 SER A CA 1
ATOM 2487 C C . SER A 1 306 ? -14.108 9.824 -4.936 1.00 91.19 306 SER A C 1
ATOM 2489 O O . SER A 1 306 ? -15.027 10.026 -4.153 1.00 91.19 306 SER A O 1
ATOM 2491 N N . SER A 1 307 ? -14.223 9.032 -6.003 1.00 92.75 307 SER A N 1
ATOM 2492 C CA . SER A 1 307 ? -15.484 8.409 -6.416 1.00 92.75 307 SER A CA 1
ATOM 2493 C C . SER A 1 307 ? -16.075 7.522 -5.318 1.00 92.75 307 SER A C 1
ATOM 2495 O O . SER A 1 307 ? -17.231 7.672 -4.928 1.00 92.75 307 SER A O 1
ATOM 2497 N N . LEU A 1 308 ? -15.256 6.631 -4.753 1.00 94.38 308 LEU A N 1
ATOM 2498 C CA . LEU A 1 308 ? -15.668 5.736 -3.672 1.00 94.38 308 LEU A CA 1
ATOM 2499 C C . LEU A 1 308 ? -16.065 6.516 -2.415 1.00 94.38 308 LEU A C 1
ATOM 2501 O O . LEU A 1 308 ? -17.131 6.282 -1.850 1.00 94.38 308 LEU A O 1
ATOM 2505 N N . VAL A 1 309 ? -15.220 7.444 -1.966 1.00 93.44 309 VAL A N 1
ATOM 2506 C CA . VAL A 1 309 ? -15.450 8.190 -0.721 1.00 93.44 309 VAL A CA 1
ATOM 2507 C C . VAL A 1 309 ? -16.639 9.139 -0.863 1.00 93.44 309 VAL A C 1
ATOM 2509 O O . VAL A 1 309 ? -17.454 9.207 0.055 1.00 93.44 309 VAL A O 1
ATOM 2512 N N . ALA A 1 310 ? -16.780 9.822 -2.003 1.00 92.94 310 ALA A N 1
ATOM 2513 C CA . ALA A 1 310 ? -17.920 10.686 -2.300 1.00 92.94 310 ALA A CA 1
ATOM 2514 C C . ALA A 1 310 ? -19.229 9.905 -2.219 1.00 92.94 310 ALA A C 1
ATOM 2516 O O . ALA A 1 310 ? -20.155 10.319 -1.526 1.00 92.94 310 ALA A O 1
ATOM 2517 N N . PHE A 1 311 ? -19.284 8.745 -2.877 1.00 94.75 311 PHE A N 1
ATOM 2518 C CA . PHE A 1 311 ? -20.469 7.900 -2.867 1.00 94.75 311 PHE A CA 1
ATOM 2519 C C . PHE A 1 311 ? -20.836 7.439 -1.453 1.00 94.75 311 PHE A C 1
ATOM 2521 O O . PHE A 1 311 ? -21.998 7.538 -1.054 1.00 94.75 311 PHE A O 1
ATOM 2528 N N . VAL A 1 312 ? -19.855 6.962 -0.681 1.00 94.94 312 VAL A N 1
ATOM 2529 C CA . VAL A 1 312 ? -20.099 6.461 0.678 1.00 94.94 312 VAL A CA 1
ATOM 2530 C C . VAL A 1 312 ? -20.543 7.586 1.615 1.00 94.94 312 VAL A C 1
ATOM 2532 O O . VAL A 1 312 ? -21.488 7.395 2.378 1.00 94.94 312 VAL A O 1
ATOM 2535 N N . LEU A 1 313 ? -19.919 8.767 1.534 1.00 91.44 313 LEU A N 1
ATOM 2536 C CA . LEU A 1 313 ? -20.334 9.938 2.309 1.00 91.44 313 LEU A CA 1
ATOM 2537 C C . LEU A 1 313 ? -21.752 10.370 1.933 1.00 91.44 313 LEU A C 1
ATOM 2539 O O . LEU A 1 313 ? -22.600 10.474 2.814 1.00 91.44 313 LEU A O 1
ATOM 2543 N N . LEU A 1 314 ? -22.041 10.556 0.643 1.00 90.38 314 LEU A N 1
ATOM 2544 C CA . LEU A 1 314 ? -23.370 10.954 0.182 1.00 90.38 314 LEU A CA 1
ATOM 2545 C C . LEU A 1 314 ? -24.442 9.962 0.649 1.00 90.38 314 LEU A C 1
ATOM 2547 O O . LEU A 1 314 ? -25.423 10.365 1.271 1.00 90.38 314 LEU A O 1
ATOM 2551 N N . SER A 1 315 ? -24.225 8.666 0.415 1.00 91.44 315 SER A N 1
ATOM 2552 C CA . SER A 1 315 ? -25.169 7.609 0.799 1.00 91.44 315 SER A CA 1
ATOM 2553 C C . SER A 1 315 ? -25.437 7.609 2.302 1.00 91.44 315 SER A C 1
ATOM 2555 O O . SER A 1 315 ? -26.581 7.489 2.734 1.00 91.44 315 SER A O 1
ATOM 2557 N N . GLN A 1 316 ? -24.395 7.807 3.111 1.00 91.88 316 GLN A N 1
ATOM 2558 C CA . GLN A 1 316 ? -24.511 7.857 4.562 1.00 91.88 316 GLN A CA 1
ATOM 2559 C C . GLN A 1 316 ? -25.238 9.127 5.054 1.00 91.88 316 GLN A C 1
ATOM 2561 O O . GLN A 1 316 ? -26.004 9.053 6.016 1.00 91.88 316 GLN A O 1
ATOM 2566 N N . TYR A 1 317 ? -25.059 10.279 4.398 1.00 88.25 317 TYR A N 1
ATOM 2567 C CA . TYR A 1 317 ? -25.823 11.502 4.693 1.00 88.25 317 TYR A CA 1
ATOM 2568 C C . TYR A 1 317 ? -27.311 11.326 4.378 1.00 88.25 317 TYR A C 1
ATOM 2570 O O . TYR A 1 317 ? -28.154 11.650 5.216 1.00 88.25 317 TYR A O 1
ATOM 2578 N N . VAL A 1 318 ? -27.624 10.776 3.202 1.00 86.25 318 VAL A N 1
ATOM 2579 C CA . VAL A 1 318 ? -29.003 10.507 2.770 1.00 86.25 318 VAL A CA 1
ATOM 2580 C C . VAL A 1 318 ? -29.682 9.526 3.717 1.00 86.25 318 VAL A C 1
ATOM 2582 O O . VAL A 1 318 ? -30.779 9.796 4.199 1.00 86.25 318 VAL A O 1
ATOM 2585 N N . HIS A 1 319 ? -29.002 8.426 4.047 1.00 89.50 319 HIS A N 1
ATOM 2586 C CA . HIS A 1 319 ? -29.504 7.422 4.986 1.00 89.50 319 HIS A CA 1
ATOM 2587 C C . HIS A 1 319 ? -29.751 7.994 6.388 1.00 89.50 319 HIS A C 1
ATOM 2589 O O . HIS A 1 319 ? -30.738 7.657 7.033 1.00 89.50 319 HIS A O 1
ATOM 2595 N N . ALA A 1 320 ? -28.906 8.923 6.842 1.00 86.94 320 ALA A N 1
ATOM 2596 C CA . ALA A 1 320 ? -29.092 9.636 8.105 1.00 86.94 320 ALA A CA 1
ATOM 2597 C C . ALA A 1 320 ? -30.171 10.743 8.048 1.00 86.94 320 ALA A C 1
ATOM 2599 O O . ALA A 1 320 ? -30.349 11.465 9.030 1.00 86.94 320 ALA A O 1
ATOM 2600 N N . GLY A 1 321 ? -30.873 10.916 6.920 1.00 82.62 321 GLY A N 1
ATOM 2601 C CA . GLY A 1 321 ? -31.901 11.944 6.734 1.00 82.62 321 GLY A CA 1
ATOM 2602 C C . GLY A 1 321 ? -31.352 13.372 6.651 1.00 82.62 321 GLY A C 1
ATOM 2603 O O . GLY A 1 321 ? -32.086 14.330 6.896 1.00 82.62 321 GLY A O 1
ATOM 2604 N N . LYS A 1 322 ? -30.058 13.540 6.343 1.00 77.75 322 LYS A N 1
ATOM 2605 C CA . LYS A 1 322 ? -29.406 14.851 6.220 1.00 77.75 322 LYS A CA 1
ATOM 2606 C C . LYS A 1 322 ? -29.481 15.380 4.785 1.00 77.75 322 LYS A C 1
ATOM 2608 O O . LYS A 1 322 ? -29.367 14.630 3.821 1.00 77.75 322 LYS A O 1
ATOM 2613 N N . SER A 1 323 ? -29.608 16.703 4.653 1.00 69.38 323 SER A N 1
ATOM 2614 C CA . SER A 1 323 ? -29.516 17.388 3.357 1.00 69.38 323 SER A CA 1
ATOM 2615 C C . SER A 1 323 ? -28.058 17.480 2.866 1.00 69.38 323 SER A C 1
ATOM 2617 O O . SER A 1 323 ? -27.184 17.818 3.677 1.00 69.38 323 SER A O 1
ATOM 2619 N N . PRO A 1 324 ? -27.796 17.273 1.558 1.00 61.75 324 PRO A N 1
ATOM 2620 C CA . PRO A 1 324 ? -26.490 17.484 0.920 1.00 61.75 324 PRO A CA 1
ATOM 2621 C C . PRO A 1 324 ? -25.909 18.902 1.073 1.00 61.75 324 PRO A C 1
ATOM 2623 O O . PRO A 1 324 ? -24.703 19.086 0.955 1.00 61.75 324 PRO A O 1
ATOM 2626 N N . MET A 1 325 ? -26.714 19.917 1.414 1.00 58.19 325 MET A N 1
ATOM 2627 C CA . MET A 1 325 ? -26.222 21.299 1.567 1.00 58.19 325 MET A CA 1
ATOM 2628 C C . MET A 1 325 ? -25.149 21.478 2.665 1.00 58.19 325 MET A C 1
ATOM 2630 O O . MET A 1 325 ? -24.427 22.472 2.646 1.00 58.19 325 MET A O 1
ATOM 2634 N N . HIS A 1 326 ? -24.985 20.515 3.582 1.00 61.50 326 HIS A N 1
ATOM 2635 C CA . HIS A 1 326 ? -23.912 20.512 4.590 1.00 61.50 326 HIS A CA 1
ATOM 2636 C C . HIS A 1 326 ? -22.559 19.977 4.073 1.00 61.50 326 HIS A C 1
ATOM 2638 O O . HIS A 1 326 ? -21.575 19.972 4.810 1.00 61.50 326 HIS A O 1
ATOM 2644 N N . LEU A 1 327 ? -22.469 19.533 2.813 1.00 64.06 327 LEU A N 1
ATOM 2645 C CA . LEU A 1 327 ? -21.244 18.948 2.249 1.00 64.06 327 LEU A CA 1
ATOM 2646 C C . LEU A 1 327 ? -20.126 19.986 2.006 1.00 64.06 327 LEU A C 1
ATOM 2648 O O . LEU A 1 327 ? -18.970 19.602 1.846 1.00 64.06 327 LEU A O 1
ATOM 2652 N N . GLN A 1 328 ? -20.417 21.297 2.052 1.00 63.78 328 GLN A N 1
ATOM 2653 C CA . GLN A 1 328 ? -19.400 22.361 1.929 1.00 63.78 328 GLN A CA 1
ATOM 2654 C C . GLN A 1 328 ? -18.354 22.343 3.060 1.00 63.78 328 GLN A C 1
ATOM 2656 O O . GLN A 1 328 ? -17.234 22.820 2.880 1.00 63.78 328 GLN A O 1
ATOM 2661 N N . GLU A 1 329 ? -18.682 21.764 4.218 1.00 66.56 329 GLU A N 1
ATOM 2662 C CA . GLU A 1 329 ? -17.757 21.655 5.352 1.00 66.56 329 GLU A CA 1
ATOM 2663 C C . GLU A 1 329 ? -16.643 20.620 5.112 1.00 66.56 329 GLU A C 1
ATOM 2665 O O . GLU A 1 329 ? -15.579 20.699 5.737 1.00 66.56 329 GLU A O 1
ATOM 2670 N N . ILE A 1 330 ? -16.852 19.683 4.179 1.00 72.25 330 ILE A N 1
ATOM 2671 C CA . ILE A 1 330 ? -15.948 18.559 3.908 1.00 72.25 330 ILE A CA 1
ATOM 2672 C C . ILE A 1 330 ? -14.599 19.038 3.367 1.00 72.25 330 ILE A C 1
ATOM 2674 O O . ILE A 1 330 ? -13.561 18.587 3.850 1.00 72.25 330 ILE A O 1
ATOM 2678 N N . THR A 1 331 ? -14.579 19.980 2.421 1.00 64.69 331 THR A N 1
ATOM 2679 C CA . THR A 1 331 ? -13.338 20.504 1.812 1.00 64.69 331 THR A CA 1
ATOM 2680 C C . THR A 1 331 ? -12.448 21.184 2.840 1.00 64.69 331 THR A C 1
ATOM 2682 O O . THR A 1 331 ? -11.250 20.909 2.910 1.00 64.69 331 THR A O 1
ATOM 2685 N N . SER A 1 332 ? -13.037 22.039 3.680 1.00 69.50 332 SER A N 1
ATOM 2686 C CA . SER A 1 332 ? -12.308 22.752 4.732 1.00 69.50 332 SER A CA 1
ATOM 2687 C C . SER A 1 332 ? -11.728 21.788 5.769 1.00 69.50 332 SER A C 1
ATOM 2689 O O . SER A 1 332 ? -10.598 21.967 6.222 1.00 69.50 332 SER A O 1
ATOM 2691 N N . HIS A 1 333 ? -12.460 20.731 6.129 1.00 74.56 333 HIS A N 1
ATOM 2692 C CA . HIS A 1 333 ? -11.958 19.712 7.052 1.00 74.56 333 HIS A CA 1
ATOM 2693 C C . HIS A 1 333 ? -10.864 18.845 6.423 1.00 74.56 333 HIS A C 1
ATOM 2695 O O . HIS A 1 333 ? -9.838 18.588 7.057 1.00 74.56 333 HIS A O 1
ATOM 2701 N N . MET A 1 334 ? -11.044 18.436 5.167 1.00 76.06 334 MET A N 1
ATOM 2702 C CA . MET A 1 334 ? -10.100 17.595 4.439 1.00 76.06 334 MET A CA 1
ATOM 2703 C C . MET A 1 334 ? -8.749 18.279 4.231 1.00 76.06 334 MET A C 1
ATOM 2705 O O . MET A 1 334 ? -7.718 17.663 4.500 1.00 76.06 334 MET A O 1
ATOM 2709 N N . ALA A 1 335 ? -8.747 19.549 3.811 1.00 73.19 335 ALA A N 1
ATOM 2710 C CA . ALA A 1 335 ? -7.521 20.316 3.598 1.00 73.19 335 ALA A CA 1
ATOM 2711 C C . ALA A 1 335 ? -6.683 20.451 4.882 1.00 73.19 335 ALA A C 1
ATOM 2713 O O . ALA A 1 335 ? -5.457 20.472 4.822 1.00 73.19 335 ALA A O 1
ATOM 2714 N N . ASN A 1 336 ? -7.343 20.499 6.042 1.00 73.31 336 ASN A N 1
ATOM 2715 C CA . ASN A 1 336 ? -6.686 20.686 7.332 1.00 73.31 336 ASN A CA 1
ATOM 2716 C C . ASN A 1 336 ? -6.272 19.374 8.013 1.00 73.31 336 ASN A C 1
ATOM 2718 O O . ASN A 1 336 ? -5.274 19.358 8.732 1.00 73.31 336 ASN A O 1
ATOM 2722 N N . LYS A 1 337 ? -7.038 18.288 7.840 1.00 77.25 337 LYS A N 1
ATOM 2723 C CA . LYS A 1 337 ? -6.873 17.061 8.641 1.00 77.25 337 LYS A CA 1
ATOM 2724 C C . LYS A 1 337 ? -6.576 15.788 7.840 1.00 77.25 337 LYS A C 1
ATOM 2726 O O . LYS A 1 337 ? -6.172 14.799 8.451 1.00 77.25 337 LYS A O 1
ATOM 2731 N N . GLY A 1 338 ? -6.755 15.785 6.518 1.00 84.50 338 GLY A N 1
ATOM 2732 C CA . GLY A 1 338 ? -6.603 14.598 5.665 1.00 84.50 338 GLY A CA 1
ATOM 2733 C C . GLY A 1 338 ? -7.780 13.610 5.737 1.00 84.50 338 GLY A C 1
ATOM 2734 O O . GLY A 1 338 ? -8.654 13.719 6.598 1.00 84.50 338 GLY A O 1
ATOM 2735 N N . LEU A 1 339 ? -7.806 12.628 4.822 1.00 86.38 339 LEU A N 1
ATOM 2736 C CA . LEU A 1 339 ? -8.926 11.681 4.674 1.00 86.38 339 LEU A CA 1
ATOM 2737 C C . LEU A 1 339 ? -9.235 10.862 5.939 1.00 86.38 339 LEU A C 1
ATOM 2739 O O . LEU A 1 339 ? -10.413 10.782 6.290 1.00 86.38 339 LEU A O 1
ATOM 2743 N N . PRO A 1 340 ? -8.250 10.260 6.643 1.00 88.75 340 PRO A N 1
ATOM 2744 C CA . PRO A 1 340 ? -8.560 9.446 7.814 1.00 88.75 340 PRO A CA 1
ATOM 2745 C C . PRO A 1 340 ? -9.330 10.226 8.883 1.00 88.75 340 PRO A C 1
ATOM 2747 O O . PRO A 1 340 ? -10.363 9.777 9.367 1.00 88.75 340 PRO A O 1
ATOM 2750 N N . ASN A 1 341 ? -8.871 11.435 9.200 1.00 88.06 341 ASN A N 1
ATOM 2751 C CA . ASN A 1 341 ? -9.523 12.276 10.197 1.00 88.06 341 ASN A CA 1
ATOM 2752 C C . ASN A 1 341 ? -10.853 12.835 9.688 1.00 88.06 341 ASN A C 1
ATOM 2754 O O . ASN A 1 341 ? -11.799 12.894 10.463 1.00 88.06 341 ASN A O 1
ATOM 2758 N N . LEU A 1 342 ? -10.959 13.176 8.395 1.00 87.56 342 LEU A N 1
ATOM 2759 C CA . LEU A 1 342 ? -12.230 13.579 7.791 1.00 87.56 342 LEU A CA 1
ATOM 2760 C C . LEU A 1 342 ? -13.320 12.539 8.069 1.00 87.56 342 LEU A C 1
ATOM 2762 O O . LEU A 1 342 ? -14.398 12.928 8.498 1.00 87.56 342 LEU A O 1
ATOM 2766 N N . VAL A 1 343 ? -13.034 11.251 7.843 1.00 90.62 343 VAL A N 1
ATOM 2767 C CA . VAL A 1 343 ? -13.985 10.145 8.051 1.00 90.62 343 VAL A CA 1
ATOM 2768 C C . VAL A 1 343 ? -14.292 9.937 9.538 1.00 90.62 343 VAL A C 1
ATOM 2770 O O . VAL A 1 343 ? -15.456 9.789 9.897 1.00 90.62 343 VAL A O 1
ATOM 2773 N N . LEU A 1 344 ? -13.275 9.939 10.407 1.00 91.38 344 LEU A N 1
ATOM 2774 C CA . LEU A 1 344 ? -13.447 9.676 11.846 1.00 91.38 344 LEU A CA 1
ATOM 2775 C C . LEU A 1 344 ? -14.111 10.823 12.619 1.00 91.38 344 LEU A C 1
ATOM 2777 O O . LEU A 1 344 ? -14.697 10.588 13.676 1.00 91.38 344 LEU A O 1
ATOM 2781 N N . ASP A 1 345 ? -14.023 12.048 12.105 1.00 88.12 345 ASP A N 1
ATOM 2782 C CA . ASP A 1 345 ? -14.664 13.220 12.699 1.00 88.12 345 ASP A CA 1
ATOM 2783 C C . ASP A 1 345 ? -16.143 13.353 12.294 1.00 88.12 345 ASP A C 1
ATOM 2785 O O . ASP A 1 345 ? -16.853 14.162 12.893 1.00 88.12 345 ASP A O 1
ATOM 2789 N N . GLN A 1 346 ? -16.626 12.580 11.308 1.00 87.38 346 GLN A N 1
ATOM 2790 C CA . GLN A 1 346 ? -18.019 12.672 10.866 1.00 87.38 346 GLN A CA 1
ATOM 2791 C C . GLN A 1 346 ? -18.995 12.164 11.925 1.00 87.38 346 GLN A C 1
ATOM 2793 O O . GLN A 1 346 ? -18.862 11.062 12.463 1.00 87.38 346 GLN A O 1
ATOM 2798 N N . GLU A 1 347 ? -20.042 12.954 12.138 1.00 87.94 347 GLU A N 1
ATOM 2799 C CA . GLU A 1 347 ? -21.166 12.610 12.993 1.00 87.94 347 GLU A CA 1
ATOM 2800 C C . GLU A 1 347 ? -22.437 12.421 12.155 1.00 87.94 347 GLU A C 1
ATOM 2802 O O . GLU A 1 347 ? -22.831 13.288 11.367 1.00 87.94 347 GLU A O 1
ATOM 2807 N N . PHE A 1 348 ? -23.129 11.306 12.363 1.00 88.12 348 PHE A N 1
ATOM 2808 C CA . PHE A 1 348 ? -24.405 10.973 11.741 1.00 88.12 348 PHE A CA 1
ATOM 2809 C C . PHE A 1 348 ? -25.475 10.876 12.821 1.00 88.12 348 PHE A C 1
ATOM 2811 O O . PHE A 1 348 ? -25.399 10.035 13.709 1.00 88.12 348 PHE A O 1
ATOM 2818 N N . SER A 1 349 ? -26.455 11.782 12.763 1.00 87.25 349 SER A N 1
ATOM 2819 C CA . SER A 1 349 ? -27.595 11.837 13.689 1.00 87.25 349 SER A CA 1
ATOM 2820 C C . SER A 1 349 ? -27.216 11.746 15.175 1.00 87.25 349 SER A C 1
ATOM 2822 O O . SER A 1 349 ? -27.832 10.990 15.921 1.00 87.25 349 SER A O 1
ATOM 2824 N N . GLY A 1 350 ? -26.192 12.488 15.613 1.00 88.56 350 GLY A N 1
ATOM 2825 C CA . GLY A 1 350 ? -25.727 12.455 17.003 1.00 88.56 350 GLY A CA 1
ATOM 2826 C C . GLY A 1 350 ? -24.599 11.461 17.279 1.00 88.56 350 GLY A C 1
ATOM 2827 O O . GLY A 1 350 ? -24.024 11.504 18.361 1.00 88.56 350 GLY A O 1
ATOM 2828 N N . TRP A 1 351 ? -24.288 10.554 16.347 1.00 93.06 351 TRP A N 1
ATOM 2829 C CA . TRP A 1 351 ? -23.375 9.430 16.566 1.00 93.06 351 TRP A CA 1
ATOM 2830 C C . TRP A 1 351 ? -22.133 9.492 15.685 1.00 93.06 351 TRP A C 1
ATOM 2832 O O . TRP A 1 351 ? -22.212 9.767 14.490 1.00 93.06 351 TRP A O 1
ATOM 2842 N N . ARG A 1 352 ? -20.982 9.122 16.245 1.00 93.50 352 ARG A N 1
ATOM 2843 C CA . ARG A 1 352 ? -19.724 8.953 15.506 1.00 93.50 352 ARG A CA 1
ATOM 2844 C C . ARG A 1 352 ? -19.000 7.675 15.905 1.00 93.50 352 ARG A C 1
ATOM 2846 O O . ARG A 1 352 ? -19.187 7.159 17.008 1.00 93.50 352 ARG A O 1
ATOM 2853 N N . ILE A 1 353 ? -18.144 7.187 15.012 1.00 95.88 353 ILE A N 1
ATOM 2854 C CA . ILE A 1 353 ? -17.302 6.009 15.236 1.00 95.88 353 ILE A CA 1
ATOM 2855 C C . ILE A 1 353 ? -15.846 6.465 15.272 1.00 95.88 353 ILE A C 1
ATOM 2857 O O . ILE A 1 353 ? -15.347 7.029 14.302 1.00 95.88 353 ILE A O 1
ATOM 2861 N N . ASN A 1 354 ? -15.151 6.207 16.378 1.00 94.81 354 ASN A N 1
ATOM 2862 C CA . ASN A 1 354 ? -13.754 6.598 16.540 1.00 94.81 354 ASN A CA 1
ATOM 2863 C C . ASN A 1 354 ? -12.959 5.583 17.376 1.00 94.81 354 ASN A C 1
ATOM 2865 O O . ASN A 1 354 ? -13.420 4.481 17.687 1.00 94.81 354 ASN A O 1
ATOM 2869 N N . TYR A 1 355 ? -11.722 5.946 17.717 1.00 95.56 355 TYR A N 1
ATOM 2870 C CA . TYR A 1 355 ? -10.894 5.178 18.635 1.00 95.56 355 TYR A CA 1
ATOM 2871 C C . TYR A 1 355 ? -10.204 6.080 19.653 1.00 95.56 355 TYR A C 1
ATOM 2873 O O . TYR A 1 355 ? -9.926 7.252 19.401 1.00 95.56 355 TYR A O 1
ATOM 2881 N N . LYS A 1 356 ? -9.872 5.503 20.809 1.00 93.44 356 LYS A N 1
ATOM 2882 C CA . LYS A 1 356 ? -9.045 6.142 21.830 1.00 93.44 356 LYS A CA 1
ATOM 2883 C C . LYS A 1 356 ? -7.869 5.256 22.198 1.00 93.44 356 LYS A C 1
ATOM 2885 O O . LYS A 1 356 ? -8.036 4.105 22.602 1.00 93.44 356 LYS A O 1
ATOM 2890 N N . ARG A 1 357 ? -6.665 5.820 22.154 1.00 89.19 357 ARG A N 1
ATOM 2891 C CA . ARG A 1 357 ? -5.474 5.202 22.743 1.00 89.19 357 ARG A CA 1
ATOM 2892 C C . ARG A 1 357 ? -5.507 5.330 24.270 1.00 89.19 357 ARG A C 1
ATOM 2894 O O . ARG A 1 357 ? -5.627 6.430 24.807 1.00 89.19 357 ARG A O 1
ATOM 2901 N N . ILE A 1 358 ? -5.339 4.215 24.980 1.00 82.19 358 ILE A N 1
ATOM 2902 C CA . ILE A 1 358 ? -5.430 4.164 26.449 1.00 82.19 358 ILE A CA 1
ATOM 2903 C C . ILE A 1 358 ? -4.036 4.144 27.077 1.00 82.19 358 ILE A C 1
ATOM 2905 O O . ILE A 1 358 ? -3.558 3.112 27.537 1.00 82.19 358 ILE A O 1
ATOM 2909 N N . ALA A 1 359 ? -3.356 5.290 27.105 1.00 67.56 359 ALA A N 1
ATOM 2910 C CA . ALA A 1 359 ? -2.048 5.396 27.753 1.00 67.56 359 ALA A CA 1
ATOM 2911 C C . ALA A 1 359 ? -2.135 5.131 29.280 1.00 67.56 359 ALA A C 1
ATOM 2913 O O . ALA A 1 359 ? -3.123 5.517 29.902 1.00 67.56 359 ALA A O 1
ATOM 2914 N N . PRO A 1 360 ? -1.124 4.488 29.907 1.00 65.19 360 PRO A N 1
ATOM 2915 C CA . PRO A 1 360 ? 0.143 4.010 29.337 1.00 65.19 360 PRO A CA 1
ATOM 2916 C C . PRO A 1 360 ? 0.056 2.615 28.691 1.00 65.19 360 PRO A C 1
ATOM 2918 O O . PRO A 1 360 ? 1.065 2.099 28.208 1.00 65.19 360 PRO A O 1
ATOM 2921 N N . LEU A 1 361 ? -1.120 1.981 28.691 1.00 66.44 361 LEU A N 1
ATOM 2922 C CA . LEU A 1 361 ? -1.304 0.661 28.098 1.00 66.44 361 LEU A CA 1
ATOM 2923 C C . LEU A 1 361 ? -1.217 0.769 26.563 1.00 66.44 361 LEU A C 1
ATOM 2925 O O . LEU A 1 361 ? -1.806 1.665 25.959 1.00 66.44 361 LEU A O 1
ATOM 2929 N N . PRO A 1 362 ? -0.500 -0.136 25.881 1.00 81.06 362 PRO A N 1
ATOM 2930 C CA . PRO A 1 362 ? -0.443 -0.141 24.426 1.00 81.06 362 PRO A CA 1
ATOM 2931 C C . PRO A 1 362 ? -1.715 -0.802 23.873 1.00 81.06 362 PRO A C 1
ATOM 2933 O O . PRO A 1 362 ? -1.645 -1.876 23.276 1.00 81.06 362 PRO A O 1
ATOM 2936 N N . LYS A 1 363 ? -2.881 -0.205 24.139 1.00 86.88 363 LYS A N 1
ATOM 2937 C CA . LYS A 1 363 ? -4.192 -0.667 23.674 1.00 86.88 363 LYS A CA 1
ATOM 2938 C C . LYS A 1 363 ? -5.038 0.491 23.144 1.00 86.88 363 LYS A C 1
ATOM 2940 O O . LYS A 1 363 ? -4.876 1.638 23.569 1.00 86.88 363 LYS A O 1
ATOM 2945 N N . PHE A 1 364 ? -5.950 0.147 22.250 1.00 93.56 364 PHE A N 1
ATOM 2946 C CA . PHE A 1 364 ? -6.881 1.040 21.580 1.00 93.56 364 PHE A CA 1
ATOM 2947 C C . PHE A 1 364 ? -8.302 0.578 21.885 1.00 93.56 364 PHE A C 1
ATOM 2949 O O . PHE A 1 364 ? -8.593 -0.611 21.785 1.00 93.56 364 PHE A O 1
ATOM 2956 N N . GLU A 1 365 ? -9.167 1.502 22.277 1.00 95.06 365 GLU A N 1
ATOM 2957 C CA . GLU A 1 365 ? -10.602 1.261 22.416 1.00 95.06 365 GLU A CA 1
ATOM 2958 C C . GLU A 1 365 ? -11.303 1.799 21.182 1.00 95.06 365 GLU A C 1
ATOM 2960 O O . GLU A 1 365 ? -11.165 2.983 20.882 1.00 95.06 365 GLU A O 1
ATOM 2965 N N . ILE A 1 366 ? -12.046 0.943 20.489 1.00 97.19 366 ILE A N 1
ATOM 2966 C CA . ILE A 1 366 ? -12.909 1.337 19.377 1.00 97.19 366 ILE A CA 1
ATOM 2967 C C . ILE A 1 366 ? -14.278 1.653 19.951 1.00 97.19 366 ILE A C 1
ATOM 2969 O O . ILE A 1 366 ? -14.816 0.888 20.757 1.00 97.19 366 ILE A O 1
ATOM 2973 N N . ARG A 1 367 ? -14.809 2.809 19.573 1.00 96.00 367 ARG A N 1
ATOM 2974 C CA . ARG A 1 367 ? -1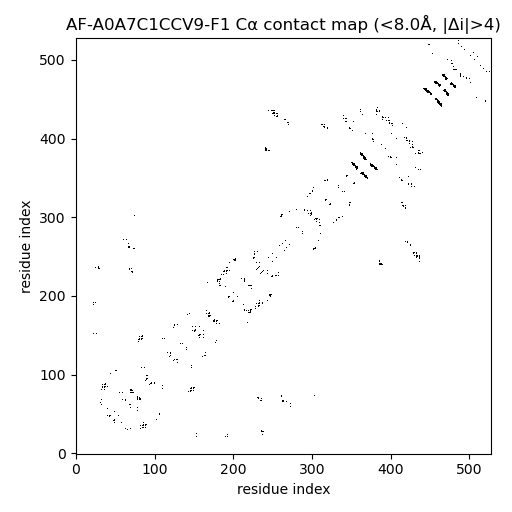5.922 3.442 20.264 1.00 96.00 367 ARG A CA 1
ATOM 2975 C C . ARG A 1 367 ? -16.969 3.919 19.277 1.00 96.00 367 ARG A C 1
ATOM 2977 O O . ARG A 1 367 ? -16.643 4.417 18.201 1.00 96.00 367 ARG A O 1
ATOM 2984 N N . VAL A 1 368 ? -18.219 3.782 19.693 1.00 96.06 368 VAL A N 1
ATOM 2985 C CA . VAL A 1 368 ? -19.375 4.431 19.081 1.00 96.06 368 VAL A CA 1
ATOM 2986 C C . VAL A 1 368 ? -19.924 5.369 20.138 1.00 96.06 368 VAL A C 1
ATOM 2988 O O . VAL A 1 368 ? -20.299 4.921 21.220 1.00 96.06 368 VAL A O 1
ATOM 2991 N N . GLU A 1 369 ? -19.894 6.668 19.877 1.00 94.88 369 GLU A N 1
ATOM 2992 C CA . GLU A 1 369 ? -20.234 7.671 20.884 1.00 94.88 369 GLU A CA 1
ATOM 2993 C C . GLU A 1 369 ? -21.125 8.772 20.326 1.00 94.88 369 GLU A C 1
ATOM 2995 O O . GLU A 1 369 ? -21.068 9.104 19.141 1.00 94.88 369 GLU A O 1
ATOM 3000 N N . SER A 1 370 ? -21.942 9.318 21.216 1.00 92.75 370 SER A N 1
ATOM 3001 C CA . SER A 1 370 ? -22.735 10.524 21.037 1.00 92.75 370 SER A CA 1
ATOM 3002 C C . SER A 1 370 ? -22.373 11.533 22.126 1.00 92.75 370 SER A C 1
ATOM 3004 O O . SER A 1 370 ? -21.482 11.295 22.944 1.00 92.75 370 SER A O 1
ATOM 3006 N N . THR A 1 371 ? -23.069 12.668 22.178 1.00 89.25 371 THR A N 1
ATOM 3007 C CA . THR A 1 371 ? -22.856 13.678 23.228 1.00 89.25 371 THR A CA 1
ATOM 3008 C C . THR A 1 371 ? -23.044 13.119 24.644 1.00 89.25 371 THR A C 1
ATOM 3010 O O . THR A 1 371 ? -22.346 13.544 25.561 1.00 89.25 371 THR A O 1
ATOM 3013 N N . ASN A 1 372 ? -23.966 12.166 24.822 1.00 89.56 372 ASN A N 1
ATOM 3014 C CA . ASN A 1 372 ? -24.386 11.680 26.141 1.00 89.56 372 ASN A CA 1
ATOM 3015 C C . ASN A 1 372 ? -24.100 10.190 26.373 1.00 89.56 372 ASN A C 1
ATOM 3017 O O . ASN A 1 372 ? -24.212 9.723 27.505 1.00 89.56 372 ASN A O 1
ATOM 3021 N N . GLU A 1 373 ? -23.742 9.435 25.331 1.00 91.56 373 GLU A N 1
ATOM 3022 C CA . GLU A 1 373 ? -23.544 7.988 25.419 1.00 91.56 373 GLU A CA 1
ATOM 3023 C C . GLU A 1 373 ? -22.232 7.543 24.770 1.00 91.56 373 GLU A C 1
ATOM 3025 O O . GLU A 1 373 ? -21.769 8.118 23.789 1.00 91.56 373 GLU A O 1
ATOM 3030 N N . LEU A 1 374 ? -21.645 6.476 25.314 1.00 93.31 374 LEU A N 1
ATOM 3031 C CA . LEU A 1 374 ? -20.420 5.860 24.816 1.00 93.31 374 LEU A CA 1
ATOM 3032 C C . LEU A 1 374 ? -20.553 4.340 24.876 1.00 93.31 374 LEU A C 1
ATOM 3034 O O . LEU A 1 374 ? -20.767 3.772 25.946 1.00 93.31 374 LEU A O 1
ATOM 3038 N N . ILE A 1 375 ? -20.321 3.690 23.741 1.00 93.38 375 ILE A N 1
ATOM 3039 C CA . ILE A 1 375 ? -20.266 2.238 23.604 1.00 93.38 375 ILE A CA 1
ATOM 3040 C C . ILE A 1 375 ? -18.835 1.864 23.227 1.00 93.38 375 ILE A C 1
ATOM 3042 O O . ILE A 1 375 ? -18.328 2.278 22.183 1.00 93.38 375 ILE A O 1
ATOM 3046 N N . VAL A 1 376 ? -18.169 1.064 24.062 1.00 93.81 376 VAL A N 1
ATOM 3047 C CA . VAL A 1 376 ? -16.882 0.455 23.700 1.00 93.81 376 VAL A CA 1
ATOM 3048 C C . VAL A 1 376 ? -17.171 -0.840 22.955 1.00 93.81 376 VAL A C 1
ATOM 3050 O O . VAL A 1 376 ? -17.643 -1.814 23.534 1.00 93.81 376 VAL A O 1
ATOM 3053 N N . VAL A 1 377 ? -16.893 -0.837 21.657 1.00 94.44 377 VAL A N 1
ATOM 3054 C CA . VAL A 1 377 ? -17.215 -1.943 20.750 1.00 94.44 377 VAL A CA 1
ATOM 3055 C C . VAL A 1 377 ? -16.129 -3.011 20.762 1.00 94.44 377 VAL A C 1
ATOM 3057 O O . VAL A 1 377 ? -1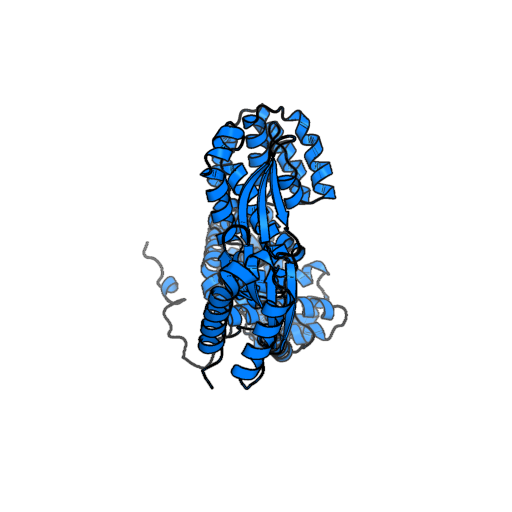6.419 -4.204 20.657 1.00 94.44 377 VAL A O 1
ATOM 3060 N N . ASP A 1 378 ? -14.872 -2.591 20.891 1.00 93.81 378 ASP A N 1
ATOM 3061 C CA . ASP A 1 378 ? -13.738 -3.504 20.921 1.00 93.81 378 ASP A CA 1
ATOM 3062 C C . ASP A 1 378 ? -12.527 -2.880 21.624 1.00 93.81 378 ASP A C 1
ATOM 3064 O O . ASP A 1 378 ? -12.385 -1.657 21.713 1.00 93.81 378 ASP A O 1
ATOM 3068 N N . VAL A 1 379 ? -11.629 -3.742 22.098 1.00 91.69 379 VAL A N 1
ATOM 3069 C CA . VAL A 1 379 ? -10.339 -3.364 22.676 1.00 91.69 379 VAL A CA 1
ATOM 3070 C C . VAL A 1 379 ? -9.239 -4.136 21.960 1.00 91.69 379 VAL A C 1
ATOM 3072 O O . VAL A 1 379 ? -9.186 -5.364 22.010 1.00 91.69 379 VAL A O 1
ATOM 3075 N N . VAL A 1 380 ? -8.330 -3.408 21.315 1.00 88.19 380 VAL A N 1
ATOM 3076 C CA . VAL A 1 380 ? -7.262 -3.978 20.487 1.00 88.19 380 VAL A CA 1
ATOM 3077 C C . VAL A 1 380 ? -5.910 -3.651 21.099 1.00 88.19 380 VAL A C 1
ATOM 3079 O O . VAL A 1 380 ? -5.570 -2.488 21.321 1.00 88.19 380 VAL A O 1
ATOM 3082 N N . PHE A 1 381 ? -5.093 -4.670 21.357 1.00 86.94 381 PHE A N 1
ATOM 3083 C CA . PHE A 1 381 ? -3.719 -4.451 21.806 1.00 86.94 381 PHE A CA 1
ATOM 3084 C C . PHE A 1 381 ? -2.816 -4.076 20.628 1.00 86.94 381 PHE A C 1
ATOM 3086 O O . PHE A 1 381 ? -2.907 -4.650 19.550 1.00 86.94 381 PHE A O 1
ATOM 3093 N N . ALA A 1 382 ? -1.841 -3.195 20.840 1.00 87.25 382 ALA A N 1
ATOM 3094 C CA . ALA A 1 382 ? -0.904 -2.776 19.797 1.00 87.25 382 ALA A CA 1
ATOM 3095 C C . ALA A 1 382 ? -0.119 -3.948 19.189 1.00 87.25 382 ALA A C 1
ATOM 3097 O O . ALA A 1 382 ? 0.185 -3.946 18.002 1.00 87.25 382 ALA A O 1
ATOM 3098 N N . ARG A 1 383 ? 0.219 -4.970 19.991 1.00 84.00 383 ARG A N 1
ATOM 3099 C CA . ARG A 1 383 ? 0.857 -6.193 19.475 1.00 84.00 383 ARG A CA 1
ATOM 3100 C C . ARG A 1 383 ? -0.075 -6.945 18.529 1.00 84.00 383 ARG A C 1
ATOM 3102 O O . ARG A 1 383 ? 0.382 -7.454 17.516 1.00 84.00 383 ARG A O 1
ATOM 3109 N N . GLU A 1 384 ? -1.343 -7.033 18.896 1.00 86.25 384 GLU A N 1
ATOM 3110 C CA . GLU A 1 384 ? -2.363 -7.721 18.121 1.00 86.25 384 GLU A CA 1
ATOM 3111 C C . GLU A 1 384 ? -2.655 -6.979 16.817 1.00 86.25 384 GLU A C 1
ATOM 3113 O O . GLU A 1 384 ? -2.624 -7.605 15.767 1.00 86.25 384 GLU A O 1
ATOM 3118 N N . ALA A 1 385 ? -2.788 -5.649 16.855 1.00 91.56 385 ALA A N 1
ATOM 3119 C CA . ALA A 1 385 ? -2.915 -4.816 15.659 1.00 91.56 385 ALA A CA 1
ATOM 3120 C C . ALA A 1 385 ? -1.772 -5.067 14.658 1.00 91.56 385 ALA A C 1
ATOM 3122 O O . ALA A 1 385 ? -2.019 -5.301 13.480 1.00 91.56 385 ALA A O 1
ATOM 3123 N N . ARG A 1 386 ? -0.515 -5.130 15.126 1.00 87.38 386 ARG A N 1
ATOM 3124 C CA . ARG A 1 386 ? 0.639 -5.445 14.258 1.00 87.38 386 ARG A CA 1
ATOM 3125 C C . ARG A 1 386 ? 0.595 -6.850 13.661 1.00 87.38 386 ARG A C 1
ATOM 3127 O O . ARG A 1 386 ? 1.126 -7.046 12.573 1.00 87.38 386 ARG A O 1
ATOM 3134 N N . LEU A 1 387 ? 0.063 -7.823 14.403 1.00 85.88 387 LEU A N 1
ATOM 3135 C CA . LEU A 1 387 ? -0.033 -9.217 13.960 1.00 85.88 387 LEU A CA 1
ATOM 3136 C C . LEU A 1 387 ? -1.175 -9.417 12.968 1.00 85.88 387 LEU A C 1
ATOM 3138 O O . LEU A 1 387 ? -1.010 -10.151 12.004 1.00 85.88 387 LEU A O 1
ATOM 3142 N N . LEU A 1 388 ? -2.314 -8.771 13.205 1.00 89.69 388 LEU A N 1
ATOM 3143 C CA . LEU A 1 388 ? -3.448 -8.803 12.290 1.00 89.69 388 LEU A CA 1
ATOM 3144 C C . LEU A 1 388 ? -3.152 -8.033 10.999 1.00 89.69 388 LEU A C 1
ATOM 3146 O O . LEU A 1 388 ? -3.670 -8.404 9.948 1.00 89.69 388 LEU A O 1
ATOM 3150 N N . GLY A 1 389 ? -2.329 -6.983 11.080 1.00 91.75 389 GLY A N 1
ATOM 3151 C CA . GLY A 1 389 ? -2.167 -6.044 9.977 1.00 91.75 389 GLY A CA 1
ATOM 3152 C C . GLY A 1 389 ? -3.459 -5.274 9.714 1.00 91.75 389 GLY A C 1
ATOM 3153 O O . GLY A 1 389 ? -4.435 -5.371 10.462 1.00 91.75 389 GLY A O 1
ATOM 3154 N N . ILE A 1 390 ? -3.462 -4.493 8.646 1.00 93.81 390 ILE A N 1
ATOM 3155 C CA . ILE A 1 390 ? -4.603 -3.694 8.218 1.00 93.81 390 ILE A CA 1
ATOM 3156 C C . ILE A 1 390 ? -5.729 -4.610 7.752 1.00 93.81 390 ILE A C 1
ATOM 3158 O O . ILE A 1 390 ? -6.871 -4.390 8.151 1.00 93.81 390 ILE A O 1
ATOM 3162 N N . ASP A 1 391 ? -5.434 -5.656 6.969 1.00 92.06 391 ASP A N 1
ATOM 3163 C CA . ASP A 1 391 ? -6.480 -6.532 6.427 1.00 92.06 391 ASP A CA 1
ATOM 3164 C C . ASP A 1 391 ? -7.209 -7.314 7.525 1.00 92.06 391 ASP A C 1
ATOM 3166 O O . ASP A 1 391 ? -8.442 -7.363 7.559 1.00 92.06 391 ASP A O 1
ATOM 3170 N N . GLY A 1 392 ? -6.452 -7.905 8.452 1.00 94.06 392 GLY A N 1
ATOM 3171 C CA . GLY A 1 392 ? -7.032 -8.644 9.567 1.00 94.06 392 GLY A CA 1
ATOM 3172 C C . GLY A 1 392 ? -7.784 -7.722 10.522 1.00 94.06 392 GLY A C 1
ATOM 3173 O O . GLY A 1 392 ? -8.882 -8.057 10.974 1.00 94.06 392 GLY A O 1
ATOM 3174 N N . LEU A 1 393 ? -7.226 -6.540 10.806 1.00 96.62 393 LEU A N 1
ATOM 3175 C CA . LEU A 1 393 ? -7.847 -5.613 11.739 1.00 96.62 393 LEU A CA 1
ATOM 3176 C C . LEU A 1 393 ? -9.119 -4.989 11.156 1.00 96.62 393 LEU A C 1
ATOM 3178 O O . LEU A 1 393 ? -10.136 -5.012 11.838 1.00 96.62 393 LEU A O 1
ATOM 3182 N N . ARG A 1 394 ? -9.131 -4.516 9.901 1.00 96.19 394 ARG A N 1
ATOM 3183 C CA . ARG A 1 394 ? -10.342 -3.915 9.301 1.00 96.19 394 ARG A CA 1
ATOM 3184 C C . ARG A 1 394 ? -11.522 -4.887 9.279 1.00 96.19 394 ARG A C 1
ATOM 3186 O O . ARG A 1 394 ? -12.641 -4.480 9.575 1.00 96.19 394 ARG A O 1
ATOM 3193 N N . LYS A 1 395 ? -11.273 -6.177 9.006 1.00 96.88 395 LYS A N 1
ATOM 3194 C CA . LYS A 1 395 ? -12.297 -7.236 9.037 1.00 96.88 395 LYS A CA 1
ATOM 3195 C C . LYS A 1 395 ? -12.862 -7.413 10.442 1.00 96.88 395 LYS A C 1
ATOM 3197 O O . LYS A 1 395 ? -14.075 -7.411 10.613 1.00 96.88 395 LYS A O 1
ATOM 3202 N N . ARG A 1 396 ? -11.988 -7.494 11.452 1.00 96.88 396 ARG A N 1
ATOM 3203 C CA . ARG A 1 396 ? -12.400 -7.582 12.859 1.00 96.88 396 ARG A CA 1
ATOM 3204 C C . ARG A 1 396 ? -13.236 -6.376 13.284 1.00 96.88 396 ARG A C 1
ATOM 3206 O O . ARG A 1 396 ? -14.284 -6.569 13.891 1.00 96.88 396 ARG A O 1
ATOM 3213 N N . ILE A 1 397 ? -12.774 -5.161 12.986 1.00 98.25 397 ILE A N 1
ATOM 3214 C CA . ILE A 1 397 ? -13.473 -3.924 13.360 1.00 98.25 397 ILE A CA 1
ATOM 3215 C C . ILE A 1 397 ? -14.860 -3.895 12.720 1.00 98.25 397 ILE A C 1
ATOM 3217 O O . ILE A 1 397 ? -15.843 -3.673 13.423 1.00 98.25 397 ILE A O 1
ATOM 3221 N N . TYR A 1 398 ? -14.942 -4.201 11.424 1.00 97.88 398 TYR A N 1
ATOM 3222 C CA . TYR A 1 398 ? -16.207 -4.269 10.702 1.00 97.88 398 TYR A CA 1
ATOM 3223 C C . TYR A 1 398 ? -17.179 -5.254 11.355 1.00 97.88 398 TYR A C 1
ATOM 3225 O O . TYR A 1 398 ? -18.281 -4.851 11.709 1.00 97.88 398 TYR A O 1
ATOM 3233 N N . THR A 1 399 ? -16.758 -6.501 11.598 1.00 97.38 399 THR A N 1
ATOM 3234 C CA . THR A 1 399 ? -17.581 -7.519 12.276 1.00 97.38 399 THR A CA 1
ATOM 3235 C C . THR A 1 399 ? -18.054 -7.037 13.646 1.00 97.38 399 THR A C 1
ATOM 3237 O O . THR A 1 399 ? -19.225 -7.162 13.991 1.00 97.38 399 THR A O 1
ATOM 3240 N N . LYS A 1 400 ? -17.158 -6.432 14.434 1.00 96.06 400 LYS A N 1
ATOM 3241 C CA . LYS A 1 400 ? -17.494 -5.928 15.769 1.00 96.06 400 LYS A CA 1
ATOM 3242 C C . LYS A 1 400 ? -18.500 -4.782 15.730 1.00 96.06 400 LYS A C 1
ATOM 3244 O O . LYS A 1 400 ? -19.348 -4.725 16.609 1.00 96.06 400 LYS A O 1
ATOM 3249 N N . LEU A 1 401 ? -18.430 -3.888 14.747 1.00 95.62 401 LEU A N 1
ATOM 3250 C CA . LEU A 1 401 ? -19.399 -2.800 14.597 1.00 95.62 401 LEU A CA 1
ATOM 3251 C C . LEU A 1 401 ? -20.736 -3.304 14.051 1.00 95.62 401 LEU A C 1
ATOM 3253 O O . LEU A 1 401 ? -21.786 -2.934 14.568 1.00 95.62 401 LEU A O 1
ATOM 3257 N N . SER A 1 402 ? -20.702 -4.156 13.026 1.00 94.19 402 SER A N 1
ATOM 3258 C CA . SER A 1 402 ? -21.900 -4.584 12.309 1.00 94.19 402 SER A CA 1
ATOM 3259 C C . SER A 1 402 ? -22.736 -5.593 13.091 1.00 94.19 402 SER A C 1
ATOM 3261 O O . SER A 1 402 ? -23.954 -5.586 12.935 1.00 94.19 402 SER A O 1
ATOM 3263 N N . GLU A 1 403 ? -22.140 -6.433 13.940 1.00 93.19 403 GLU A N 1
ATOM 3264 C CA . GLU A 1 403 ? -22.849 -7.483 14.692 1.00 93.19 403 GLU A CA 1
ATOM 3265 C C . GLU A 1 403 ? -23.193 -7.090 16.138 1.00 93.19 403 GLU A C 1
ATOM 3267 O O . GLU A 1 403 ? -23.946 -7.798 16.810 1.00 93.19 403 GLU A O 1
ATOM 3272 N N . ASN A 1 404 ? -22.681 -5.963 16.644 1.00 92.50 404 ASN A N 1
ATOM 3273 C CA . ASN A 1 404 ? -22.943 -5.541 18.018 1.00 92.50 404 ASN A CA 1
ATOM 3274 C C . ASN A 1 404 ? -24.396 -5.060 18.187 1.00 92.50 404 ASN A C 1
ATOM 3276 O O . ASN A 1 404 ? -24.809 -4.040 17.633 1.00 92.50 404 ASN A O 1
ATOM 3280 N N . GLN A 1 405 ? -25.169 -5.805 18.982 1.00 90.38 405 GLN A N 1
ATOM 3281 C CA . GLN A 1 405 ? -26.581 -5.515 19.238 1.00 90.38 405 GLN A CA 1
ATOM 3282 C C . GLN A 1 405 ? -26.794 -4.156 19.910 1.00 90.38 405 GLN A C 1
ATOM 3284 O O . GLN A 1 405 ? -27.719 -3.446 19.532 1.00 90.38 405 GLN A O 1
ATOM 3289 N N . ASP A 1 406 ? -25.936 -3.773 20.857 1.00 88.44 406 ASP A N 1
ATOM 3290 C CA . ASP A 1 406 ? -26.056 -2.498 21.571 1.00 88.44 406 ASP A CA 1
ATOM 3291 C C . ASP A 1 406 ? -25.823 -1.318 20.619 1.00 88.44 406 ASP A C 1
ATOM 3293 O O . ASP A 1 406 ? -26.590 -0.357 20.613 1.00 88.44 406 ASP A O 1
ATOM 3297 N N . VAL A 1 407 ? -24.840 -1.447 19.715 1.00 91.56 407 VAL A N 1
ATOM 3298 C CA . VAL A 1 407 ? -24.624 -0.481 18.628 1.00 91.56 407 VAL A CA 1
ATOM 3299 C C . VAL A 1 407 ? -25.868 -0.391 17.750 1.00 91.56 407 VAL A C 1
ATOM 3301 O O . VAL A 1 407 ? -26.381 0.706 17.549 1.00 91.56 407 VAL A O 1
ATOM 3304 N N . ARG A 1 408 ? -26.404 -1.514 17.258 1.00 90.19 408 ARG A N 1
ATOM 3305 C CA . ARG A 1 408 ? -27.593 -1.510 16.385 1.00 90.19 408 ARG A CA 1
ATOM 3306 C C . ARG A 1 408 ? -28.819 -0.881 17.047 1.00 90.19 408 ARG A C 1
ATOM 3308 O O . ARG A 1 408 ? -29.509 -0.092 16.406 1.00 90.19 408 ARG A O 1
ATOM 3315 N N . ILE A 1 409 ? -29.077 -1.223 18.309 1.00 89.44 409 ILE A N 1
ATOM 3316 C CA . ILE A 1 409 ? -30.241 -0.747 19.064 1.00 89.44 409 ILE A CA 1
ATOM 3317 C C . ILE A 1 409 ? -30.119 0.753 19.342 1.00 89.44 409 ILE A C 1
ATOM 3319 O O . ILE A 1 409 ? -31.034 1.504 19.015 1.00 89.44 409 ILE A O 1
ATOM 3323 N N . ARG A 1 410 ? -28.989 1.209 19.898 1.00 87.31 410 ARG A N 1
ATOM 3324 C CA . ARG A 1 410 ? -28.809 2.615 20.306 1.00 87.31 410 ARG A CA 1
ATOM 3325 C C . ARG A 1 410 ? -28.649 3.566 19.132 1.00 87.31 410 ARG A C 1
ATOM 3327 O O . ARG A 1 410 ? -29.135 4.690 19.182 1.00 87.31 410 ARG A O 1
ATOM 3334 N N . THR A 1 411 ? -27.992 3.114 18.066 1.00 88.25 411 THR A N 1
ATOM 3335 C CA . THR A 1 411 ? -27.829 3.931 16.858 1.00 88.25 411 THR A CA 1
ATOM 3336 C C . THR A 1 411 ? -29.059 3.895 15.963 1.00 88.25 411 THR A C 1
ATOM 3338 O O . THR A 1 411 ? -29.087 4.624 14.985 1.00 88.25 411 THR A O 1
ATOM 3341 N N . GLY A 1 412 ? -30.061 3.047 16.229 1.00 85.19 412 GLY A N 1
ATOM 3342 C CA . GLY A 1 412 ? -31.253 2.949 15.383 1.00 85.19 412 GLY A CA 1
ATOM 3343 C C . GLY A 1 412 ? -30.938 2.618 13.918 1.00 85.19 412 GLY A C 1
ATOM 3344 O O . GLY A 1 412 ? -31.659 3.045 13.025 1.00 85.19 412 GLY A O 1
ATOM 3345 N N . SER A 1 413 ? -29.850 1.881 13.660 1.00 83.62 413 SER A N 1
ATOM 3346 C CA . SER A 1 413 ? -29.337 1.591 12.308 1.00 83.62 413 SER A CA 1
ATOM 3347 C C . SER A 1 413 ? -28.929 2.829 11.494 1.00 83.62 413 SER A C 1
ATOM 3349 O O . SER A 1 413 ? -29.017 2.820 10.270 1.00 83.62 413 SER A O 1
ATOM 3351 N N . VAL A 1 414 ? -28.445 3.888 12.153 1.00 90.50 414 VAL A N 1
ATOM 3352 C CA . VAL A 1 414 ? -27.979 5.125 11.496 1.00 90.50 414 VAL A CA 1
ATOM 3353 C C . VAL A 1 414 ? -26.796 4.910 10.545 1.00 90.50 414 VAL A C 1
ATOM 3355 O O . VAL A 1 414 ? -26.591 5.745 9.676 1.00 90.50 414 VAL A O 1
ATOM 3358 N N . PHE A 1 415 ? -26.029 3.822 10.646 1.00 93.50 415 PHE A N 1
ATOM 3359 C CA . PHE A 1 415 ? -24.876 3.561 9.772 1.00 93.50 415 PHE A CA 1
ATOM 3360 C C . PHE A 1 415 ? -25.181 2.520 8.687 1.00 93.50 415 PHE A C 1
ATOM 3362 O O . PHE A 1 415 ? -25.645 1.424 9.006 1.00 93.50 415 PHE A O 1
ATOM 3369 N N . ILE A 1 416 ? -24.860 2.834 7.428 1.00 94.25 416 ILE A N 1
ATOM 3370 C CA . ILE A 1 416 ? -24.941 1.882 6.307 1.00 94.25 416 ILE A CA 1
ATOM 3371 C C . ILE A 1 416 ? -23.700 0.984 6.233 1.00 94.25 416 ILE A C 1
ATOM 3373 O O . ILE A 1 416 ? -22.642 1.301 6.782 1.00 94.25 416 ILE A O 1
ATOM 3377 N N . ASP A 1 417 ? -23.811 -0.133 5.515 1.00 94.56 417 ASP A N 1
ATOM 3378 C CA . ASP A 1 417 ? -22.747 -1.138 5.415 1.00 94.56 417 ASP A CA 1
ATOM 3379 C C . ASP A 1 417 ? -21.455 -0.582 4.794 1.00 94.56 417 ASP A C 1
ATOM 3381 O O . ASP A 1 417 ? -20.363 -0.784 5.330 1.00 94.56 417 ASP A O 1
ATOM 3385 N N . GLU A 1 418 ? -21.562 0.178 3.703 1.00 95.88 418 GLU A N 1
ATOM 3386 C CA . GLU A 1 418 ? -20.415 0.778 3.019 1.00 95.88 418 GLU A CA 1
ATOM 3387 C C . GLU A 1 418 ? -19.687 1.792 3.913 1.00 95.88 418 GLU A C 1
ATOM 3389 O O . GLU A 1 418 ? -18.454 1.847 3.915 1.00 95.88 418 GLU A O 1
ATOM 3394 N N . TRP A 1 419 ? -20.430 2.539 4.737 1.00 95.50 419 TRP A N 1
ATOM 3395 C CA . TRP A 1 419 ? -19.853 3.432 5.742 1.00 95.50 419 TRP A CA 1
ATOM 3396 C C . TRP A 1 419 ? -19.100 2.647 6.815 1.00 95.50 419 TRP A C 1
ATOM 3398 O O . TRP A 1 419 ? -17.955 2.978 7.132 1.00 95.50 419 TRP A O 1
ATOM 3408 N N . LEU A 1 420 ? -19.690 1.562 7.331 1.00 96.81 420 LEU A N 1
ATOM 3409 C CA . LEU A 1 420 ? -19.024 0.693 8.302 1.00 96.81 420 LEU A CA 1
ATOM 3410 C C . LEU A 1 420 ? -17.734 0.087 7.732 1.00 96.81 420 LEU A C 1
ATOM 3412 O O . LEU A 1 420 ? -16.728 0.014 8.439 1.00 96.81 420 LEU A O 1
ATOM 3416 N N . ARG A 1 421 ? -17.711 -0.307 6.456 1.00 97.56 421 ARG A N 1
ATOM 3417 C CA . ARG A 1 421 ? -16.496 -0.810 5.790 1.00 97.56 421 ARG A CA 1
ATOM 3418 C C . ARG A 1 421 ? -15.441 0.278 5.612 1.00 97.56 421 ARG A C 1
ATOM 3420 O O . ARG A 1 421 ? -14.259 0.023 5.869 1.00 97.56 421 ARG A O 1
ATOM 3427 N N . LEU A 1 422 ? -15.853 1.480 5.204 1.00 96.75 422 LEU A N 1
ATOM 3428 C CA . LEU A 1 422 ? -14.960 2.626 5.043 1.00 96.75 422 LEU A CA 1
ATOM 3429 C C . LEU A 1 422 ? -14.313 3.002 6.381 1.00 96.75 422 LEU A C 1
ATOM 3431 O O . LEU A 1 422 ? -13.085 3.030 6.482 1.00 96.75 422 LEU A O 1
ATOM 3435 N N . VAL A 1 423 ? -15.117 3.215 7.427 1.00 96.81 423 VAL A N 1
ATOM 3436 C CA . VAL A 1 423 ? -14.610 3.612 8.747 1.00 96.81 423 VAL A CA 1
ATOM 3437 C C . VAL A 1 423 ? -13.758 2.514 9.381 1.00 96.81 423 VAL A C 1
ATOM 3439 O O . VAL A 1 423 ? -12.725 2.811 9.973 1.00 96.81 423 VAL A O 1
ATOM 3442 N N . SER A 1 424 ? -14.107 1.237 9.188 1.00 97.75 424 SER A N 1
ATOM 3443 C CA . SER A 1 424 ? -13.291 0.112 9.666 1.00 97.75 424 SER A CA 1
ATOM 3444 C C . SER A 1 424 ? -11.921 0.067 8.994 1.00 97.75 424 SER A C 1
ATOM 3446 O O . SER A 1 424 ? -10.923 -0.233 9.650 1.00 97.75 424 SER A O 1
ATOM 3448 N N . THR A 1 425 ? -11.858 0.394 7.700 1.00 96.88 425 THR A N 1
ATOM 3449 C CA . THR A 1 425 ? -10.596 0.499 6.956 1.00 96.88 425 THR A CA 1
ATOM 3450 C C . THR A 1 425 ? -9.754 1.648 7.500 1.00 96.88 425 THR A C 1
ATOM 3452 O O . THR A 1 425 ? -8.597 1.438 7.858 1.00 96.88 425 THR A O 1
ATOM 3455 N N . VAL A 1 426 ? -10.346 2.834 7.662 1.00 96.12 426 VAL A N 1
ATOM 3456 C CA . VAL A 1 426 ? -9.664 4.010 8.223 1.00 96.12 426 VAL A CA 1
ATOM 3457 C C . VAL A 1 426 ? -9.149 3.748 9.643 1.00 96.12 426 VAL A C 1
ATOM 3459 O O . VAL A 1 426 ? -7.980 4.007 9.932 1.00 96.12 426 VAL A O 1
ATOM 3462 N N . LEU A 1 427 ? -9.981 3.181 10.521 1.00 97.06 427 LEU A N 1
ATOM 3463 C CA . LEU A 1 427 ? -9.588 2.812 11.881 1.00 97.06 427 LEU A CA 1
ATOM 3464 C C . LEU A 1 427 ? -8.434 1.812 11.886 1.00 97.06 427 LEU A C 1
ATOM 3466 O O . LEU A 1 427 ? -7.493 1.974 12.660 1.00 97.06 427 LEU A O 1
ATOM 3470 N N . ALA A 1 428 ? -8.479 0.792 11.026 1.00 96.50 428 ALA A N 1
ATOM 3471 C CA . ALA A 1 428 ? -7.408 -0.191 10.942 1.00 96.50 428 ALA A CA 1
ATOM 3472 C C . ALA A 1 428 ? -6.081 0.451 10.524 1.00 96.50 428 ALA A C 1
ATOM 3474 O O . ALA A 1 428 ? -5.057 0.164 11.140 1.00 96.50 428 ALA A O 1
ATOM 3475 N N . ILE A 1 429 ? -6.104 1.359 9.544 1.00 94.88 429 ILE A N 1
ATOM 3476 C CA . ILE A 1 429 ? -4.922 2.111 9.108 1.00 94.88 429 ILE A CA 1
ATOM 3477 C C . ILE A 1 429 ? -4.333 2.912 10.276 1.00 94.88 429 ILE A C 1
ATOM 3479 O O . ILE A 1 429 ? -3.154 2.744 10.592 1.00 94.88 429 ILE A O 1
ATOM 3483 N N . LYS A 1 430 ? -5.158 3.717 10.963 1.00 94.88 430 LYS A N 1
ATOM 3484 C CA . LYS A 1 430 ? -4.723 4.536 12.108 1.00 94.88 430 LYS A CA 1
ATOM 3485 C C . LYS A 1 430 ? -4.163 3.684 13.244 1.00 94.88 430 LYS A C 1
ATOM 3487 O O . LYS A 1 430 ? -3.072 3.944 13.744 1.00 94.88 430 LYS A O 1
ATOM 3492 N N . ILE A 1 431 ? -4.892 2.642 13.643 1.00 95.31 431 ILE A N 1
ATOM 3493 C CA . ILE A 1 431 ? -4.514 1.788 14.772 1.00 95.31 431 ILE A CA 1
ATOM 3494 C C . ILE A 1 431 ? -3.241 1.000 14.451 1.00 95.31 431 ILE A C 1
ATOM 3496 O O . ILE A 1 431 ? -2.353 0.920 15.300 1.00 95.31 431 ILE A O 1
ATOM 3500 N N . VAL A 1 432 ? -3.112 0.428 13.247 1.00 93.75 432 VAL A N 1
ATOM 3501 C CA . VAL A 1 432 ? -1.892 -0.289 12.847 1.00 93.75 432 VAL A CA 1
ATOM 3502 C C . VAL A 1 432 ? -0.715 0.677 12.778 1.00 93.75 432 VAL A C 1
ATOM 3504 O O . VAL A 1 432 ? 0.304 0.387 13.407 1.00 93.75 432 VAL A O 1
ATOM 3507 N N . GLY A 1 433 ? -0.862 1.824 12.112 1.00 92.56 433 GLY A N 1
ATOM 3508 C CA . GLY A 1 433 ? 0.178 2.848 12.003 1.00 92.56 433 GLY A CA 1
ATOM 3509 C C . GLY A 1 433 ? 0.691 3.300 13.368 1.00 92.56 433 GLY A C 1
ATOM 3510 O O . GLY A 1 433 ? 1.869 3.104 13.682 1.00 92.56 433 GLY A O 1
ATOM 3511 N N . GLU A 1 434 ? -0.202 3.768 14.244 1.00 91.88 434 GLU A N 1
ATOM 3512 C CA . GLU A 1 434 ? 0.164 4.144 15.612 1.00 91.88 434 GLU A CA 1
ATOM 3513 C C . GLU A 1 434 ? 0.807 2.977 16.357 1.00 91.88 434 GLU A C 1
ATOM 3515 O O . GLU A 1 434 ? 1.827 3.143 17.029 1.00 91.88 434 GLU A O 1
ATOM 3520 N N . SER A 1 435 ? 0.257 1.764 16.221 1.00 89.94 435 SER A N 1
ATOM 3521 C CA . SER A 1 435 ? 0.800 0.595 16.903 1.00 89.94 435 SER A CA 1
ATOM 3522 C C . SER A 1 435 ? 2.255 0.325 16.530 1.00 89.94 435 SER A C 1
ATOM 3524 O O . SER A 1 435 ? 2.977 -0.173 17.392 1.00 89.94 435 SER A O 1
ATOM 3526 N N . MET A 1 436 ? 2.704 0.631 15.308 1.00 86.94 436 MET A N 1
ATOM 3527 C CA . MET A 1 436 ? 4.084 0.413 14.854 1.00 86.94 436 MET A CA 1
ATOM 3528 C C . MET A 1 436 ? 5.078 1.372 15.515 1.00 86.94 436 MET A C 1
ATOM 3530 O O . MET A 1 436 ? 6.219 0.983 15.789 1.00 86.94 436 MET A O 1
ATOM 3534 N N . GLU A 1 437 ? 4.629 2.585 15.826 1.00 85.69 437 GLU A N 1
ATOM 3535 C CA . GLU A 1 437 ? 5.411 3.619 16.508 1.00 85.69 437 GLU A CA 1
ATOM 3536 C C . GLU A 1 437 ? 5.453 3.440 18.013 1.00 85.69 437 GLU A C 1
ATOM 3538 O O . GLU A 1 437 ? 6.412 3.860 18.672 1.00 85.69 437 GLU A O 1
ATOM 3543 N N . LEU A 1 438 ? 4.432 2.783 18.571 1.00 78.69 438 LEU A N 1
ATOM 3544 C CA . LEU A 1 438 ? 4.489 2.352 19.950 1.00 78.69 438 LEU A CA 1
ATOM 3545 C C . LEU A 1 438 ? 5.708 1.451 20.086 1.00 78.69 438 LEU A C 1
ATOM 3547 O O . LEU A 1 438 ? 5.735 0.297 19.636 1.00 78.69 438 LEU A O 1
ATOM 3551 N N . SER A 1 439 ? 6.733 1.989 20.751 1.00 54.66 439 SER A N 1
ATOM 3552 C CA . SER A 1 439 ? 7.793 1.187 21.339 1.00 54.66 439 SER A CA 1
ATOM 3553 C C . SER A 1 439 ? 7.118 -0.041 21.924 1.00 54.66 439 SER A C 1
ATOM 3555 O O . SER A 1 439 ? 6.087 0.090 22.596 1.00 54.66 439 SER A O 1
ATOM 3557 N N . ARG A 1 440 ? 7.646 -1.244 21.632 1.00 46.84 440 ARG A N 1
ATOM 3558 C CA . ARG A 1 440 ? 7.258 -2.416 22.427 1.00 46.84 440 ARG A CA 1
ATOM 3559 C C . ARG A 1 440 ? 7.241 -1.910 23.868 1.00 46.84 440 ARG A C 1
ATOM 3561 O O . ARG A 1 440 ? 8.243 -1.278 24.228 1.00 46.84 440 ARG A O 1
ATOM 3568 N N . PRO A 1 441 ? 6.161 -2.092 24.654 1.00 39.75 441 PRO A N 1
ATOM 3569 C CA . PRO A 1 441 ? 6.292 -1.839 26.078 1.00 39.75 441 PRO A CA 1
ATOM 3570 C C . PRO A 1 441 ? 7.591 -2.532 26.465 1.00 39.75 441 PRO A C 1
ATOM 3572 O O . PRO A 1 441 ? 7.802 -3.684 26.056 1.00 39.75 441 PRO A O 1
ATOM 3575 N N . SER A 1 442 ? 8.531 -1.799 27.072 1.00 39.56 442 SER A N 1
ATOM 3576 C CA . SER A 1 442 ? 9.750 -2.431 27.559 1.00 39.56 442 SER A CA 1
ATOM 3577 C C . SER A 1 442 ? 9.264 -3.664 28.299 1.00 39.56 442 SER A C 1
ATOM 3579 O O . SER A 1 442 ? 8.407 -3.529 29.168 1.00 39.56 442 SER A O 1
ATOM 3581 N N . LEU A 1 443 ? 9.685 -4.842 27.857 1.00 46.12 443 LEU A N 1
ATOM 3582 C CA . LEU A 1 443 ? 9.184 -6.140 28.296 1.00 46.12 443 LEU A CA 1
ATOM 3583 C C . LEU A 1 443 ? 9.430 -6.297 29.807 1.00 46.12 443 LEU A C 1
ATOM 3585 O O . LEU A 1 443 ? 10.470 -6.820 30.192 1.00 46.12 443 LEU A O 1
ATOM 3589 N N . GLN A 1 444 ? 8.626 -5.665 30.672 1.00 51.00 444 GLN A N 1
ATOM 3590 C CA . GLN A 1 444 ? 9.087 -5.341 32.026 1.00 51.00 444 GLN A CA 1
ATOM 3591 C C . GLN A 1 444 ? 8.001 -5.195 33.094 1.00 51.00 444 GLN A C 1
ATOM 3593 O O . GLN A 1 444 ? 8.274 -4.599 34.122 1.00 51.00 444 GLN A O 1
ATOM 3598 N N . ALA A 1 445 ? 6.817 -5.762 32.914 1.00 54.69 445 ALA A N 1
ATOM 3599 C CA . ALA A 1 445 ? 5.957 -6.178 34.025 1.00 54.69 445 ALA A CA 1
ATOM 36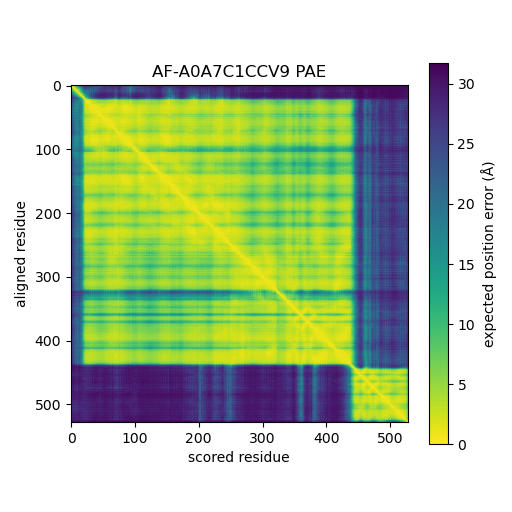00 C C . ALA A 1 445 ? 4.903 -7.120 33.444 1.00 54.69 445 ALA A C 1
ATOM 3602 O O . ALA A 1 445 ? 3.876 -6.647 32.969 1.00 54.69 445 ALA A O 1
ATOM 3603 N N . TYR A 1 446 ? 5.162 -8.426 33.402 1.00 67.44 446 TYR A N 1
ATOM 3604 C CA . TYR A 1 446 ? 4.088 -9.393 33.146 1.00 67.44 446 TYR A CA 1
ATOM 3605 C C . TYR A 1 446 ? 3.667 -10.039 34.462 1.00 67.44 446 TYR A C 1
ATOM 3607 O O . TYR A 1 446 ? 4.503 -10.250 35.341 1.00 67.44 446 TYR A O 1
ATOM 3615 N N . VAL A 1 447 ? 2.366 -10.278 34.623 1.00 75.50 447 VAL A N 1
ATOM 3616 C CA . VAL A 1 447 ? 1.802 -10.873 35.838 1.00 75.50 447 VAL A CA 1
ATOM 3617 C C . VAL A 1 447 ? 2.255 -12.332 35.907 1.00 75.50 447 VAL A C 1
ATOM 3619 O O . VAL A 1 447 ? 1.961 -13.116 35.011 1.00 75.50 447 VAL A O 1
ATOM 3622 N N . LEU A 1 448 ? 3.018 -12.671 36.944 1.00 79.44 448 LEU A N 1
ATOM 3623 C CA . LEU A 1 448 ? 3.417 -14.040 37.276 1.00 79.44 448 LEU A CA 1
ATOM 3624 C C . LEU A 1 448 ? 2.285 -14.782 37.979 1.00 79.44 448 LEU A C 1
ATOM 3626 O O . LEU A 1 448 ? 2.070 -15.966 37.738 1.00 79.44 448 LEU A O 1
ATOM 3630 N N . LYS A 1 449 ? 1.584 -14.084 38.875 1.00 84.25 449 LYS A N 1
ATOM 3631 C CA . LYS A 1 449 ? 0.469 -14.623 39.645 1.00 84.25 449 LYS A CA 1
ATOM 3632 C C . LYS A 1 449 ? -0.430 -13.496 40.113 1.00 84.25 449 LYS A C 1
ATOM 3634 O O . LYS A 1 449 ? 0.061 -12.453 40.540 1.00 84.25 449 LYS A O 1
ATOM 3639 N N . GLU A 1 450 ? -1.721 -13.767 40.086 1.00 86.88 450 GLU A N 1
ATOM 3640 C CA . GLU A 1 450 ? -2.760 -12.958 40.704 1.00 86.88 450 GLU A CA 1
ATOM 3641 C C . GLU A 1 450 ? -3.446 -13.801 41.786 1.00 86.88 450 GLU A C 1
ATOM 3643 O O . GLU A 1 450 ? -3.743 -14.981 41.569 1.00 86.88 450 GLU A O 1
ATOM 3648 N N . ILE A 1 451 ? -3.621 -13.221 42.971 1.00 87.12 451 ILE A N 1
ATOM 3649 C CA . ILE A 1 451 ? -4.240 -13.843 44.142 1.00 87.12 451 ILE A CA 1
ATOM 3650 C C . ILE A 1 451 ? -5.410 -12.946 44.551 1.00 87.12 451 ILE A C 1
ATOM 3652 O O . ILE A 1 451 ? -5.208 -11.856 45.088 1.00 87.12 451 ILE A O 1
ATOM 3656 N N . ASN A 1 452 ? -6.627 -13.407 44.271 1.00 86.19 452 ASN A N 1
ATOM 3657 C CA . ASN A 1 452 ? -7.867 -12.701 44.587 1.00 86.19 452 ASN A CA 1
ATOM 3658 C C . ASN A 1 452 ? -8.427 -13.193 45.930 1.00 86.19 452 ASN A C 1
ATOM 3660 O O . ASN A 1 452 ? -8.605 -14.397 46.113 1.00 86.19 452 ASN A O 1
ATOM 3664 N N . LEU A 1 453 ? -8.693 -12.273 46.860 1.00 81.75 453 LEU A N 1
ATOM 3665 C CA . LEU A 1 453 ? -9.158 -12.539 48.225 1.00 81.75 453 LEU A CA 1
ATOM 3666 C C . LEU A 1 453 ? -10.222 -11.515 48.635 1.00 81.75 453 LEU A C 1
ATOM 3668 O O . LEU A 1 453 ? -9.873 -10.397 49.000 1.00 81.75 453 LEU A O 1
ATOM 3672 N N . GLU A 1 454 ? -11.503 -11.890 48.627 1.00 82.62 454 GLU A N 1
ATOM 3673 C CA . GLU A 1 454 ? -12.626 -10.980 48.935 1.00 82.62 454 GLU A CA 1
ATOM 3674 C C . GLU A 1 454 ? -12.470 -9.622 48.207 1.00 82.62 454 GLU A C 1
ATOM 3676 O O . GLU A 1 454 ? -12.613 -9.567 46.989 1.00 82.62 454 GLU A O 1
ATOM 3681 N N . ASN A 1 455 ? -12.113 -8.551 48.928 1.00 78.62 455 ASN A N 1
ATOM 3682 C CA . ASN A 1 455 ? -11.934 -7.190 48.399 1.00 78.62 455 ASN A CA 1
ATOM 3683 C C . ASN A 1 455 ? -10.469 -6.829 48.066 1.00 78.62 455 ASN A C 1
ATOM 3685 O O . ASN A 1 455 ? -10.140 -5.656 47.871 1.00 78.62 455 ASN A O 1
ATOM 3689 N N . TRP A 1 456 ? -9.573 -7.814 48.052 1.00 78.69 456 TRP A N 1
ATOM 3690 C CA . TRP A 1 456 ? -8.136 -7.638 47.880 1.00 78.69 456 TRP A CA 1
ATOM 3691 C C . TRP A 1 456 ? -7.613 -8.434 46.693 1.00 78.69 456 TRP A C 1
ATOM 3693 O O . TRP A 1 456 ? -7.933 -9.602 46.494 1.00 78.69 456 TRP A O 1
ATOM 3703 N N . ASN A 1 457 ? -6.739 -7.795 45.933 1.00 83.62 457 ASN A N 1
ATOM 3704 C CA . ASN A 1 457 ? -6.044 -8.375 44.801 1.00 83.62 457 ASN A CA 1
ATOM 3705 C C . ASN A 1 457 ? -4.541 -8.217 45.031 1.00 83.62 457 ASN A C 1
ATOM 3707 O O . ASN A 1 457 ? -4.054 -7.096 45.174 1.00 83.62 457 ASN A O 1
ATOM 3711 N N . ILE A 1 458 ? -3.812 -9.329 45.116 1.00 87.12 458 ILE A N 1
ATOM 3712 C CA . ILE A 1 458 ? -2.352 -9.323 45.239 1.00 87.12 458 ILE A CA 1
ATOM 3713 C C . ILE A 1 458 ? -1.760 -9.852 43.943 1.00 87.12 458 ILE A C 1
ATOM 3715 O O . ILE A 1 458 ? -2.038 -10.983 43.547 1.00 87.12 458 ILE A O 1
ATOM 3719 N N . GLU A 1 459 ? -0.893 -9.066 43.311 1.00 87.06 459 GLU A N 1
ATOM 3720 C CA . GLU A 1 459 ? -0.218 -9.481 42.084 1.00 87.06 459 GLU A CA 1
ATOM 3721 C C . GLU A 1 459 ? 1.293 -9.546 42.261 1.00 87.06 459 GLU A C 1
ATOM 3723 O O . GLU A 1 459 ? 1.928 -8.628 42.786 1.00 87.06 459 GLU A O 1
ATOM 3728 N N . LEU A 1 460 ? 1.889 -10.604 41.725 1.00 87.31 460 LEU A N 1
ATOM 3729 C CA . LEU A 1 460 ? 3.319 -10.688 41.477 1.00 87.31 460 LEU A CA 1
ATOM 3730 C C . LEU A 1 460 ? 3.566 -10.353 40.011 1.00 87.31 460 LEU A C 1
ATOM 3732 O O . LEU A 1 460 ? 3.036 -11.026 39.130 1.00 87.31 460 LEU A O 1
ATOM 3736 N N . ARG A 1 461 ? 4.394 -9.348 39.724 1.00 86.56 461 ARG A N 1
ATOM 3737 C CA . ARG A 1 461 ? 4.771 -8.972 38.354 1.00 86.56 461 ARG A CA 1
ATOM 3738 C C . ARG A 1 461 ? 6.274 -9.089 38.139 1.00 86.56 461 ARG A C 1
ATOM 3740 O O . ARG A 1 461 ? 7.059 -8.605 38.953 1.00 86.56 461 ARG A O 1
ATOM 3747 N N . MET A 1 462 ? 6.691 -9.671 37.017 1.00 80.88 462 MET A N 1
ATOM 3748 C CA . MET A 1 462 ? 8.101 -9.764 36.639 1.00 80.88 462 MET A CA 1
ATOM 3749 C C . MET A 1 462 ? 8.546 -8.567 35.801 1.00 80.88 462 MET A C 1
ATOM 3751 O O . MET A 1 462 ? 8.050 -8.342 34.696 1.00 80.88 462 MET A O 1
ATOM 3755 N N . ILE A 1 463 ? 9.556 -7.848 36.290 1.00 76.19 463 ILE A N 1
ATOM 3756 C CA . ILE A 1 463 ? 10.118 -6.648 35.674 1.00 76.19 463 ILE A CA 1
ATOM 3757 C C . ILE A 1 463 ? 11.513 -6.936 35.096 1.00 76.19 463 ILE A C 1
ATOM 3759 O O . ILE A 1 463 ? 12.444 -7.319 35.803 1.00 76.19 463 ILE A O 1
ATOM 3763 N N . LYS A 1 464 ? 11.675 -6.722 33.787 1.00 66.25 464 LYS A N 1
ATOM 3764 C CA . LYS A 1 464 ? 12.894 -6.949 32.981 1.00 66.25 464 LYS A CA 1
ATOM 3765 C C . LYS A 1 464 ? 13.528 -8.344 33.086 1.00 66.25 464 LYS A C 1
ATOM 3767 O O . LYS A 1 464 ? 14.725 -8.444 32.840 1.00 66.25 464 LYS A O 1
ATOM 3772 N N . ASN A 1 465 ? 12.789 -9.384 33.484 1.00 64.62 465 ASN A N 1
ATOM 3773 C CA . ASN A 1 465 ? 13.346 -10.691 33.887 1.00 64.62 465 ASN A CA 1
ATOM 3774 C C . ASN A 1 465 ? 14.445 -10.585 34.963 1.00 64.62 465 ASN A C 1
ATOM 3776 O O . ASN A 1 465 ? 15.308 -11.447 35.074 1.00 64.62 465 ASN A O 1
ATOM 3780 N N . LYS A 1 466 ? 14.443 -9.490 35.731 1.00 73.25 466 LYS A N 1
ATOM 3781 C CA . LYS A 1 466 ? 15.479 -9.168 36.721 1.00 73.25 466 LYS A CA 1
ATOM 3782 C C . LYS A 1 466 ? 14.908 -8.849 38.091 1.00 73.25 466 LYS A C 1
ATOM 3784 O O . LYS A 1 466 ? 15.655 -8.864 39.061 1.00 73.25 466 LYS A O 1
ATOM 3789 N N . LYS A 1 467 ? 13.625 -8.497 38.176 1.00 85.69 467 LYS A N 1
ATOM 3790 C CA . LYS A 1 467 ? 12.951 -8.121 39.417 1.00 85.69 467 LYS A CA 1
ATOM 3791 C C . LYS A 1 467 ? 11.566 -8.746 39.500 1.00 85.69 467 LYS A C 1
ATOM 3793 O O . LYS A 1 467 ? 10.911 -8.921 38.475 1.00 85.69 467 LYS A O 1
ATOM 3798 N N . ILE A 1 468 ? 11.109 -8.990 40.719 1.00 87.69 468 ILE A N 1
ATOM 3799 C CA . ILE A 1 468 ? 9.714 -9.292 41.040 1.00 87.69 468 ILE A CA 1
ATOM 3800 C C . ILE A 1 468 ? 9.167 -8.109 41.831 1.00 87.69 468 ILE A C 1
ATOM 3802 O O . ILE A 1 468 ? 9.775 -7.689 42.815 1.00 87.69 468 ILE A O 1
ATOM 3806 N N . ALA A 1 469 ? 8.046 -7.558 41.380 1.00 87.56 469 ALA A N 1
ATOM 3807 C CA . ALA A 1 469 ? 7.306 -6.509 42.063 1.00 87.56 469 ALA A CA 1
ATOM 3808 C C . ALA A 1 469 ? 5.986 -7.058 42.604 1.00 87.56 469 ALA A C 1
ATOM 3810 O O . ALA A 1 469 ? 5.312 -7.834 41.929 1.00 87.56 469 ALA A O 1
ATOM 3811 N N . VAL A 1 470 ? 5.632 -6.636 43.813 1.00 88.75 470 VAL A N 1
ATOM 3812 C CA . VAL A 1 470 ? 4.390 -6.995 44.495 1.00 88.75 470 VAL A CA 1
ATOM 3813 C C . VAL A 1 470 ? 3.430 -5.819 44.397 1.00 88.75 470 VAL A C 1
ATOM 3815 O O . VAL A 1 470 ? 3.803 -4.684 44.712 1.00 88.75 470 VAL A O 1
ATOM 3818 N N . TYR A 1 471 ? 2.203 -6.095 43.977 1.00 87.75 471 TYR A N 1
ATOM 3819 C CA . TYR A 1 471 ? 1.114 -5.133 43.901 1.00 87.75 471 TYR A CA 1
ATOM 3820 C C . TYR A 1 471 ? -0.016 -5.554 44.835 1.00 87.75 471 TYR A C 1
ATOM 3822 O O . TYR A 1 471 ? -0.269 -6.744 44.992 1.00 87.75 471 TYR A O 1
ATOM 3830 N N . ILE A 1 472 ? -0.697 -4.574 45.427 1.00 84.56 472 ILE A N 1
ATOM 3831 C CA . ILE A 1 472 ? -1.954 -4.761 46.158 1.00 84.56 472 ILE A CA 1
ATOM 3832 C C . ILE A 1 472 ? -2.978 -3.799 45.555 1.00 84.56 472 ILE A C 1
ATOM 3834 O O . ILE A 1 472 ? -2.714 -2.598 45.477 1.00 84.56 472 ILE A O 1
ATOM 3838 N N . ASN A 1 473 ? -4.124 -4.311 45.102 1.00 82.06 473 ASN A N 1
ATOM 3839 C CA . ASN A 1 473 ? -5.183 -3.560 44.415 1.00 82.06 473 ASN A CA 1
ATOM 3840 C C . ASN A 1 473 ? -4.611 -2.676 43.293 1.00 82.06 473 ASN A C 1
ATOM 3842 O O . ASN A 1 473 ? -4.838 -1.466 43.240 1.00 82.06 473 ASN A O 1
ATOM 3846 N N . HIS A 1 474 ? -3.778 -3.287 42.444 1.00 76.31 474 HIS A N 1
ATOM 3847 C CA . HIS A 1 474 ? -3.051 -2.650 41.339 1.00 76.31 474 HIS A CA 1
ATOM 3848 C C . HIS A 1 474 ? -2.052 -1.538 41.729 1.00 76.31 474 HIS A C 1
ATOM 3850 O O . HIS A 1 474 ? -1.460 -0.913 40.844 1.00 76.31 474 HIS A O 1
ATOM 3856 N N . ARG A 1 475 ? -1.789 -1.299 43.023 1.00 74.06 475 ARG A N 1
ATOM 3857 C CA . ARG A 1 475 ? -0.755 -0.359 43.494 1.00 74.06 475 ARG A CA 1
ATOM 3858 C C . ARG A 1 475 ? 0.549 -1.094 43.809 1.00 74.06 475 ARG A C 1
ATOM 3860 O O . ARG A 1 475 ? 0.495 -2.094 44.516 1.00 74.06 475 ARG A O 1
ATOM 3867 N N . PRO A 1 476 ? 1.717 -0.632 43.324 1.00 82.38 476 PRO A N 1
ATOM 3868 C CA . PRO A 1 476 ? 2.999 -1.257 43.633 1.00 82.38 476 PRO A CA 1
ATOM 3869 C C . PRO A 1 476 ? 3.380 -0.994 45.088 1.00 82.38 476 PRO A C 1
ATOM 3871 O O . PRO A 1 476 ? 3.373 0.146 45.546 1.00 82.38 476 PRO A O 1
ATOM 3874 N N . ILE A 1 477 ? 3.750 -2.054 45.795 1.00 86.06 477 ILE A N 1
ATOM 3875 C CA . ILE A 1 477 ? 4.034 -2.007 47.229 1.00 86.06 477 ILE A CA 1
ATOM 3876 C C . ILE A 1 477 ? 5.516 -2.274 47.530 1.00 86.06 477 ILE A C 1
ATOM 3878 O O . ILE A 1 477 ? 6.054 -1.821 48.538 1.00 86.06 477 ILE A O 1
ATOM 3882 N N . GLY A 1 478 ? 6.208 -2.979 46.636 1.00 83.19 478 GLY A N 1
ATOM 3883 C CA . GLY A 1 478 ? 7.646 -3.204 46.731 1.00 83.19 478 GLY A CA 1
ATOM 3884 C C . GLY A 1 478 ? 8.169 -4.042 45.573 1.00 83.19 478 GLY A C 1
ATOM 3885 O O . GLY A 1 478 ? 7.398 -4.670 44.850 1.00 83.19 478 GLY A O 1
ATOM 3886 N N . ALA A 1 479 ? 9.487 -4.055 45.384 1.00 87.38 479 ALA A N 1
ATOM 3887 C CA . ALA A 1 479 ? 10.136 -4.892 44.383 1.00 87.38 479 ALA A CA 1
ATOM 3888 C C . ALA A 1 479 ? 11.498 -5.393 44.870 1.00 87.38 479 ALA A C 1
ATOM 3890 O O . ALA A 1 479 ? 12.206 -4.689 45.586 1.00 87.38 479 ALA A O 1
ATOM 3891 N N . THR A 1 480 ? 11.885 -6.587 44.430 1.00 87.81 480 THR A N 1
ATOM 3892 C CA . THR A 1 480 ? 13.194 -7.193 44.702 1.00 87.81 480 THR A CA 1
ATOM 3893 C C . THR A 1 480 ? 13.827 -7.714 43.418 1.00 87.81 480 THR A C 1
ATOM 3895 O O . THR A 1 480 ? 13.120 -7.977 42.448 1.00 87.81 480 THR A O 1
ATOM 3898 N N . LEU A 1 481 ? 15.155 -7.847 43.394 1.00 85.56 481 LEU A N 1
ATOM 3899 C CA . LEU A 1 481 ? 15.870 -8.555 42.328 1.00 85.56 481 LEU A CA 1
ATOM 3900 C C . LEU A 1 481 ? 15.559 -10.060 42.373 1.00 85.56 481 LEU A C 1
ATOM 3902 O O . LEU A 1 481 ? 15.236 -10.593 43.435 1.00 85.56 481 LEU A O 1
ATOM 3906 N N . ILE A 1 482 ? 15.660 -10.713 41.216 1.00 81.69 482 ILE A N 1
ATOM 3907 C CA . ILE A 1 482 ? 15.686 -12.173 41.091 1.00 81.69 482 ILE A CA 1
ATOM 3908 C C . ILE A 1 482 ? 17.136 -12.606 41.290 1.00 81.69 48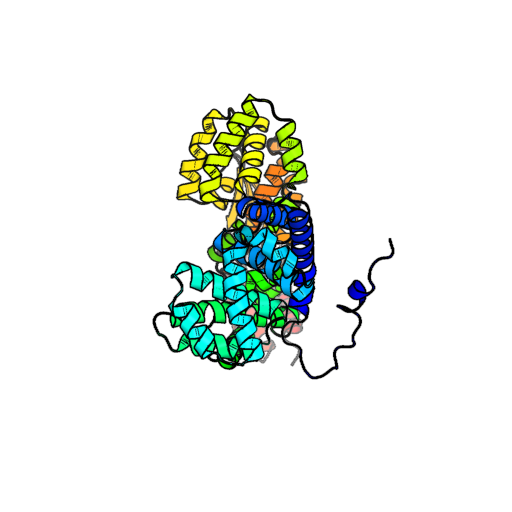2 ILE A C 1
ATOM 3910 O O . ILE A 1 482 ? 18.026 -12.154 40.567 1.00 81.69 482 ILE A O 1
ATOM 3914 N N . TYR A 1 483 ? 17.359 -13.446 42.291 1.00 78.94 483 TYR A N 1
ATOM 3915 C CA . TYR A 1 483 ? 18.660 -13.997 42.644 1.00 78.94 483 TYR A CA 1
ATOM 3916 C C . TYR A 1 483 ? 18.817 -15.407 42.060 1.00 78.94 483 TYR A C 1
ATOM 3918 O O . TYR A 1 483 ? 17.812 -16.102 41.907 1.00 78.94 483 TYR A O 1
ATOM 3926 N N . PRO A 1 484 ? 20.055 -15.853 41.765 1.00 69.31 484 PRO A N 1
ATOM 3927 C CA . PRO A 1 484 ? 20.319 -17.219 41.304 1.00 69.31 484 PRO A CA 1
ATOM 3928 C C . PRO A 1 484 ? 19.797 -18.284 42.275 1.00 69.31 484 PRO A C 1
ATOM 3930 O O . PRO A 1 484 ? 19.347 -19.341 41.855 1.00 69.31 484 PRO A O 1
ATOM 3933 N N . ASN A 1 485 ? 19.812 -17.981 43.576 1.00 76.81 485 ASN A N 1
ATOM 3934 C CA . ASN A 1 485 ? 19.155 -18.789 44.590 1.00 76.81 485 ASN A CA 1
ATOM 3935 C C . ASN A 1 485 ? 17.667 -18.399 44.683 1.00 76.81 485 ASN A C 1
ATOM 3937 O O . ASN A 1 485 ? 17.320 -17.295 45.128 1.00 76.81 485 ASN A O 1
ATOM 3941 N N . SER A 1 486 ? 16.781 -19.310 44.274 1.00 75.25 486 SER A N 1
ATOM 3942 C CA . SER A 1 486 ? 15.328 -19.116 44.331 1.00 75.25 486 SER A CA 1
ATOM 3943 C C . SER A 1 486 ? 14.822 -18.894 45.764 1.00 75.25 486 SER A C 1
ATOM 3945 O O . SER A 1 486 ? 13.872 -18.133 45.956 1.00 75.25 486 SER A O 1
ATOM 3947 N N . GLU A 1 487 ? 15.512 -19.434 46.773 1.00 83.12 487 GLU A N 1
ATOM 3948 C CA . GLU A 1 487 ? 15.184 -19.255 48.191 1.00 83.12 487 GLU A CA 1
ATOM 3949 C C . GLU A 1 487 ? 15.456 -17.818 48.671 1.00 83.12 487 GLU A C 1
ATOM 3951 O O . GLU A 1 487 ? 14.667 -17.241 49.417 1.00 83.12 487 GLU A O 1
ATOM 3956 N N . GLU A 1 488 ? 16.523 -17.178 48.180 1.00 82.44 488 GLU A N 1
ATOM 3957 C CA . GLU A 1 488 ? 16.821 -15.776 48.508 1.00 82.44 488 GLU A CA 1
ATOM 3958 C C . GLU A 1 488 ? 15.790 -14.824 47.878 1.00 82.44 488 GLU A C 1
ATOM 3960 O O . GLU A 1 488 ? 15.335 -13.859 48.505 1.00 82.44 488 GLU A O 1
ATOM 3965 N N . THR A 1 489 ? 15.380 -15.121 46.641 1.00 83.62 489 THR A N 1
ATOM 3966 C CA . THR A 1 489 ? 14.300 -14.393 45.961 1.00 83.62 489 THR A CA 1
ATOM 3967 C C . THR A 1 489 ? 12.991 -14.530 46.738 1.00 83.62 489 THR A C 1
ATOM 3969 O O . THR A 1 489 ? 12.326 -13.526 47.005 1.00 83.62 489 THR A O 1
ATOM 3972 N N . LEU A 1 490 ? 12.652 -15.754 47.156 1.00 88.88 490 LEU A N 1
ATOM 3973 C CA . LEU A 1 490 ? 11.456 -16.059 47.934 1.00 88.88 490 LEU A CA 1
ATOM 3974 C C . LEU A 1 490 ? 11.428 -15.291 49.261 1.00 88.88 490 LEU A C 1
ATOM 3976 O O . LEU A 1 490 ? 10.470 -14.564 49.516 1.00 88.88 490 LEU A O 1
ATOM 3980 N N . GLN A 1 491 ? 12.490 -15.368 50.067 1.00 90.44 491 GLN A N 1
ATOM 3981 C CA . GLN A 1 491 ? 12.571 -14.684 51.365 1.00 90.44 491 GLN A CA 1
ATOM 3982 C C . GLN A 1 491 ? 12.347 -13.169 51.246 1.00 90.44 491 GLN A C 1
ATOM 3984 O O . GLN A 1 491 ? 11.648 -12.566 52.067 1.00 90.44 491 GLN A O 1
ATOM 3989 N N . LYS A 1 492 ? 12.905 -12.538 50.205 1.00 89.88 492 LYS A N 1
ATOM 3990 C CA . LYS A 1 492 ? 12.738 -11.098 49.959 1.00 89.88 492 LYS A CA 1
ATOM 3991 C C . LYS A 1 492 ? 11.317 -10.743 49.521 1.00 89.88 492 LYS A C 1
ATOM 3993 O O . LYS A 1 492 ? 10.784 -9.742 49.999 1.00 89.88 492 LYS A O 1
ATOM 3998 N N . VAL A 1 493 ? 10.684 -11.558 48.674 1.00 89.38 493 VAL A N 1
ATOM 3999 C CA . VAL A 1 493 ? 9.275 -11.361 48.288 1.00 89.38 493 VAL A CA 1
ATOM 4000 C C . VAL A 1 493 ? 8.345 -11.567 49.487 1.00 89.38 493 VAL A C 1
ATOM 4002 O O . VAL A 1 493 ? 7.491 -10.716 49.739 1.00 89.38 493 VAL A O 1
ATOM 4005 N N . GLU A 1 494 ? 8.542 -12.623 50.284 1.00 92.25 494 GLU A N 1
ATOM 4006 C CA . GLU A 1 494 ? 7.753 -12.8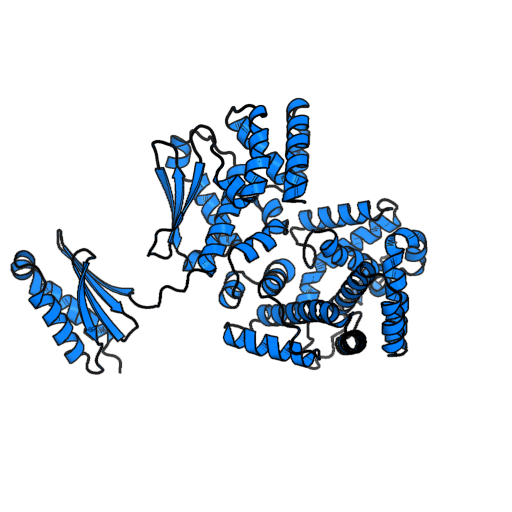56 51.500 1.00 92.25 494 GLU A CA 1
ATOM 4007 C C . GLU A 1 494 ? 7.869 -11.688 52.481 1.00 92.25 494 GLU A C 1
ATOM 4009 O O . GLU A 1 494 ? 6.872 -11.280 53.071 1.00 92.25 494 GLU A O 1
ATOM 4014 N N . LYS A 1 495 ? 9.070 -11.121 52.647 1.00 92.50 495 LYS A N 1
ATOM 4015 C CA . LYS A 1 495 ? 9.290 -9.961 53.518 1.00 92.50 495 LYS A CA 1
ATOM 4016 C C . LYS A 1 495 ? 8.510 -8.733 53.044 1.00 92.50 495 LYS A C 1
ATOM 4018 O O . LYS A 1 495 ? 7.926 -8.038 53.871 1.00 92.50 495 LYS A O 1
ATOM 4023 N N . ILE A 1 496 ? 8.463 -8.478 51.733 1.00 90.75 496 ILE A N 1
ATOM 4024 C CA . ILE A 1 496 ? 7.661 -7.384 51.155 1.00 90.75 496 ILE A CA 1
ATOM 4025 C C . ILE A 1 496 ? 6.175 -7.593 51.480 1.00 90.75 496 ILE A C 1
ATOM 4027 O O . ILE A 1 496 ? 5.515 -6.673 51.956 1.00 90.75 496 ILE A O 1
ATOM 4031 N N . ILE A 1 497 ? 5.661 -8.813 51.304 1.00 88.50 497 ILE A N 1
ATOM 4032 C CA . ILE A 1 497 ? 4.260 -9.150 51.601 1.00 88.50 497 ILE A CA 1
ATOM 4033 C C . ILE A 1 497 ? 3.973 -9.020 53.107 1.00 88.50 497 ILE A C 1
ATOM 4035 O O . ILE A 1 497 ? 3.022 -8.344 53.504 1.00 88.50 497 ILE A O 1
ATOM 4039 N N . LYS A 1 498 ? 4.823 -9.594 53.966 1.00 89.56 498 LYS A N 1
ATOM 4040 C CA . LYS A 1 498 ? 4.688 -9.554 55.434 1.00 89.56 498 LYS A CA 1
ATOM 4041 C C . LYS A 1 498 ? 4.785 -8.150 56.011 1.00 89.56 498 LYS A C 1
ATOM 4043 O O . LYS A 1 498 ? 4.192 -7.896 57.053 1.00 89.56 498 LYS A O 1
ATOM 4048 N N . ASN A 1 499 ? 5.492 -7.229 55.369 1.00 87.50 499 ASN A N 1
ATOM 4049 C CA . ASN A 1 499 ? 5.599 -5.863 55.872 1.00 87.50 499 ASN A CA 1
ATOM 4050 C C . ASN A 1 499 ? 4.446 -5.002 55.377 1.00 87.50 499 ASN A C 1
ATOM 4052 O O . ASN A 1 499 ? 3.837 -4.285 56.167 1.00 87.50 499 ASN A O 1
ATOM 4056 N N . SER A 1 500 ? 4.071 -5.148 54.113 1.00 83.75 500 SER A N 1
ATOM 4057 C CA . SER A 1 500 ? 3.255 -4.137 53.455 1.00 83.75 500 SER A CA 1
ATOM 4058 C C . SER A 1 500 ? 1.793 -4.527 53.217 1.00 83.75 500 SER A C 1
ATOM 4060 O O . SER A 1 500 ? 1.006 -3.700 52.764 1.00 83.75 500 SER A O 1
ATOM 4062 N N . THR A 1 501 ? 1.409 -5.764 53.540 1.00 82.81 501 THR A N 1
ATOM 4063 C CA . THR A 1 501 ? 0.000 -6.186 53.531 1.00 82.81 501 THR A CA 1
ATOM 4064 C C . THR A 1 501 ? -0.761 -5.551 54.717 1.00 82.81 501 THR A C 1
ATOM 4066 O O . THR A 1 501 ? -0.205 -5.455 55.816 1.00 82.81 501 THR A O 1
ATOM 4069 N N . PRO A 1 502 ? -2.016 -5.103 54.554 1.00 83.25 502 PRO A N 1
ATOM 4070 C CA . PRO A 1 502 ? -2.829 -4.582 55.658 1.00 83.25 502 PRO A CA 1
ATOM 4071 C C . PRO A 1 502 ? -3.058 -5.611 56.773 1.00 83.25 502 PRO A C 1
ATOM 4073 O O . PRO A 1 502 ? -3.086 -6.815 56.517 1.00 83.25 502 PRO A O 1
ATOM 4076 N N . LYS A 1 503 ? -3.243 -5.141 58.015 1.00 83.56 503 LYS A N 1
ATOM 4077 C CA . LYS A 1 503 ? -3.394 -5.999 59.207 1.00 83.56 503 LYS A CA 1
ATOM 4078 C C . LYS A 1 503 ? -4.569 -6.983 59.082 1.00 83.56 503 LYS A C 1
ATOM 4080 O O . LYS A 1 503 ? -4.383 -8.169 59.320 1.00 83.56 503 LYS A O 1
ATOM 4085 N N . GLU A 1 504 ? -5.711 -6.505 58.593 1.00 81.50 504 GLU A N 1
ATOM 4086 C CA . GLU A 1 504 ? -6.933 -7.296 58.364 1.00 81.50 504 GLU A CA 1
ATOM 4087 C C . GLU A 1 504 ? -6.715 -8.471 57.395 1.00 81.50 504 GLU A C 1
ATOM 4089 O O . GLU A 1 504 ? -7.250 -9.560 57.579 1.00 81.50 504 GLU A O 1
ATOM 4094 N N . VAL A 1 505 ? -5.876 -8.274 56.374 1.00 80.94 505 VAL A N 1
ATOM 4095 C CA . VAL A 1 505 ? -5.536 -9.319 55.396 1.00 80.94 505 VAL A CA 1
ATOM 4096 C C . VAL A 1 505 ? -4.497 -10.281 55.971 1.00 80.94 505 VAL A C 1
ATOM 4098 O O . VAL A 1 505 ? -4.558 -11.481 55.709 1.00 80.94 505 VAL A O 1
ATOM 4101 N N . LYS A 1 506 ? -3.553 -9.781 56.780 1.00 83.88 506 LYS A N 1
ATOM 4102 C CA . LYS A 1 506 ? -2.527 -10.616 57.418 1.00 83.88 506 LYS A CA 1
ATOM 4103 C C . LYS A 1 506 ? -3.125 -11.623 58.397 1.00 83.88 506 LYS A C 1
ATOM 4105 O O . LYS A 1 506 ? -2.724 -12.778 58.375 1.00 83.88 506 LYS A O 1
ATOM 4110 N N . GLU A 1 507 ? -4.072 -11.196 59.226 1.00 85.44 507 GLU A N 1
ATOM 4111 C CA . GLU A 1 507 ? -4.681 -12.056 60.250 1.00 85.44 507 GLU A CA 1
ATOM 4112 C C . GLU A 1 507 ? -5.512 -13.196 59.645 1.00 85.44 507 GLU A C 1
ATOM 4114 O O . GLU A 1 507 ? -5.603 -14.265 60.242 1.00 85.44 507 GLU A O 1
ATOM 4119 N N . LYS A 1 508 ? -6.075 -12.996 58.444 1.00 84.12 508 LYS A N 1
ATOM 4120 C CA . LYS A 1 508 ? -6.993 -13.953 57.808 1.00 84.12 508 LYS A CA 1
ATOM 4121 C C . LYS A 1 508 ? -6.372 -14.770 56.667 1.00 84.12 508 LYS A C 1
ATOM 4123 O O . LYS A 1 508 ? -6.779 -15.908 56.456 1.00 84.12 508 LYS A O 1
ATOM 4128 N N . TYR A 1 509 ? -5.411 -14.218 55.920 1.00 86.88 509 TYR A N 1
ATOM 4129 C CA . TYR A 1 509 ? -4.979 -14.792 54.634 1.00 86.88 509 TYR A CA 1
ATOM 4130 C C . TYR A 1 509 ? -3.468 -14.914 54.431 1.00 86.88 509 TYR A C 1
ATOM 4132 O O . TYR A 1 509 ? -3.049 -15.382 53.369 1.00 86.88 509 TYR A O 1
ATOM 4140 N N . LEU A 1 510 ? -2.635 -14.499 55.391 1.00 87.06 510 LEU A N 1
ATOM 4141 C CA . LEU A 1 510 ? -1.185 -14.438 55.180 1.00 87.06 510 LEU A CA 1
ATOM 4142 C C . LEU A 1 510 ? -0.591 -15.788 54.766 1.00 87.06 510 LEU A C 1
ATOM 4144 O O . LEU A 1 510 ? 0.164 -15.837 53.798 1.00 87.06 510 LEU A O 1
ATOM 4148 N N . ASP A 1 511 ? -0.968 -16.874 55.439 1.00 87.88 511 ASP A N 1
ATOM 4149 C CA . ASP A 1 511 ? -0.441 -18.208 55.136 1.00 87.88 511 ASP A CA 1
ATOM 4150 C C . ASP A 1 511 ? -0.847 -18.678 53.734 1.00 87.88 511 ASP A C 1
ATOM 4152 O O . ASP A 1 511 ? -0.011 -19.170 52.975 1.00 87.88 511 ASP A O 1
ATOM 4156 N N . THR A 1 512 ? -2.095 -18.421 53.333 1.00 87.38 512 THR A N 1
ATOM 4157 C CA . THR A 1 512 ? -2.605 -18.718 51.986 1.00 87.38 512 THR A CA 1
ATOM 4158 C C . THR A 1 512 ? -1.854 -17.938 50.907 1.00 87.38 512 THR A C 1
ATOM 4160 O O . THR A 1 512 ? -1.496 -18.497 49.868 1.00 87.38 512 THR A O 1
ATOM 4163 N N . ILE A 1 513 ? -1.587 -16.649 51.146 1.00 86.69 513 ILE A N 1
ATOM 4164 C CA . ILE A 1 513 ? -0.837 -15.793 50.217 1.00 86.69 513 ILE A CA 1
ATOM 4165 C C . ILE A 1 513 ? 0.594 -16.311 50.076 1.00 86.69 513 ILE A C 1
ATOM 4167 O O . ILE A 1 513 ? 1.079 -16.494 48.960 1.00 86.69 513 ILE A O 1
ATOM 4171 N N . LEU A 1 514 ? 1.272 -16.566 51.199 1.00 90.56 514 LEU A N 1
ATOM 4172 C CA . LEU A 1 514 ? 2.659 -17.025 51.201 1.00 90.56 514 LEU A CA 1
ATOM 4173 C C . LEU A 1 514 ? 2.798 -18.398 50.542 1.00 90.56 514 LEU A C 1
ATOM 4175 O O . LEU A 1 514 ? 3.751 -18.602 49.794 1.00 90.56 514 LEU A O 1
ATOM 4179 N N . GLN A 1 515 ? 1.843 -19.308 50.745 1.00 90.31 515 GLN A N 1
ATOM 4180 C CA . GLN A 1 515 ? 1.867 -20.615 50.095 1.00 90.31 515 GLN A CA 1
ATOM 4181 C C . GLN A 1 515 ? 1.771 -20.491 48.568 1.00 90.31 515 GLN A C 1
ATOM 4183 O O . GLN A 1 515 ? 2.614 -21.028 47.856 1.00 90.31 515 GLN A O 1
ATOM 4188 N N . GLN A 1 516 ? 0.831 -19.697 48.053 1.00 87.69 516 GLN A N 1
ATOM 4189 C CA . GLN A 1 516 ? 0.712 -19.490 46.605 1.00 87.69 516 GLN A CA 1
ATOM 4190 C C . GLN A 1 516 ? 1.930 -18.773 46.001 1.00 87.69 516 GLN A C 1
ATOM 4192 O O . GLN A 1 516 ? 2.325 -19.060 44.871 1.00 87.69 516 GLN A O 1
ATOM 4197 N N . VAL A 1 517 ? 2.543 -17.845 46.742 1.00 86.81 517 VAL A N 1
ATOM 4198 C CA . VAL A 1 517 ? 3.784 -17.167 46.330 1.00 86.81 517 VAL A CA 1
ATOM 4199 C C . VAL A 1 517 ? 4.947 -18.160 46.266 1.00 86.81 517 VAL A C 1
ATOM 4201 O O . VAL A 1 517 ? 5.715 -18.128 45.303 1.00 86.81 517 VAL A O 1
ATOM 4204 N N . ARG A 1 518 ? 5.065 -19.056 47.257 1.00 89.19 518 ARG A N 1
ATOM 4205 C CA . ARG A 1 518 ? 6.070 -20.131 47.278 1.00 89.19 518 ARG A CA 1
ATOM 4206 C C . ARG A 1 518 ? 5.932 -21.042 46.077 1.00 89.19 518 ARG A C 1
ATOM 4208 O O . ARG A 1 518 ? 6.935 -21.289 45.417 1.00 89.19 518 ARG A O 1
ATOM 4215 N N . ASP A 1 519 ? 4.716 -21.491 45.787 1.00 83.50 519 ASP A N 1
ATOM 4216 C CA . ASP A 1 519 ? 4.455 -22.389 44.665 1.00 83.50 519 ASP A CA 1
ATOM 4217 C C . ASP A 1 519 ? 4.893 -21.733 43.350 1.00 83.50 519 ASP A C 1
ATOM 4219 O O . ASP A 1 519 ? 5.649 -22.317 42.583 1.00 83.50 519 ASP A O 1
ATOM 4223 N N . VAL A 1 520 ? 4.539 -20.463 43.132 1.00 81.44 520 VAL A N 1
ATOM 4224 C CA . VAL A 1 520 ? 4.903 -19.730 41.908 1.00 81.44 520 VAL A CA 1
ATOM 4225 C C . VAL A 1 520 ? 6.408 -19.510 41.789 1.00 81.44 520 VAL A C 1
ATOM 4227 O O . VAL A 1 520 ? 6.965 -19.732 40.716 1.00 81.44 520 VAL A O 1
ATOM 4230 N N . ILE A 1 521 ? 7.081 -19.073 42.857 1.00 81.31 521 ILE A N 1
ATOM 4231 C CA . ILE A 1 521 ? 8.526 -18.802 42.820 1.00 81.31 521 ILE A CA 1
ATOM 4232 C C . ILE A 1 521 ? 9.315 -20.107 42.683 1.00 81.31 521 ILE A C 1
ATOM 4234 O O . ILE A 1 521 ? 10.276 -20.152 41.918 1.00 81.31 521 ILE A O 1
ATOM 4238 N N . LYS A 1 522 ? 8.900 -21.187 43.352 1.00 80.00 522 LYS A N 1
ATOM 4239 C CA . LYS A 1 522 ? 9.530 -22.494 43.162 1.00 80.00 522 LYS A CA 1
ATOM 4240 C C . LYS A 1 522 ? 9.310 -22.968 41.729 1.00 80.00 522 LYS A C 1
ATOM 4242 O O . LYS A 1 522 ? 10.283 -23.089 41.004 1.00 80.00 522 LYS A O 1
ATOM 4247 N N . THR A 1 523 ? 8.074 -23.073 41.244 1.00 75.75 523 THR A N 1
ATOM 4248 C CA . THR A 1 523 ? 7.793 -23.551 39.877 1.00 75.75 523 THR A CA 1
ATOM 4249 C C . THR A 1 523 ? 8.464 -22.723 38.772 1.00 75.75 523 THR A C 1
ATOM 4251 O O . THR A 1 523 ? 8.891 -23.290 37.773 1.00 75.75 523 THR A O 1
ATOM 4254 N N . GLN A 1 524 ? 8.580 -21.400 38.923 1.00 67.69 524 GLN A N 1
ATOM 4255 C CA . GLN A 1 524 ? 9.163 -20.526 37.891 1.00 67.69 524 GLN A CA 1
ATOM 4256 C C . GLN A 1 524 ? 10.696 -20.439 37.930 1.00 67.69 524 GLN A C 1
ATOM 4258 O O . GLN A 1 524 ? 11.298 -20.070 36.923 1.00 67.69 524 GLN A O 1
ATOM 4263 N N . PHE A 1 525 ? 11.333 -20.742 39.067 1.00 67.81 525 PHE A N 1
ATOM 4264 C CA . PHE A 1 525 ? 12.778 -20.544 39.248 1.00 67.81 525 PHE A CA 1
ATOM 4265 C C . PHE A 1 525 ? 13.530 -21.790 39.748 1.00 67.81 525 PHE A C 1
ATOM 4267 O O . PHE A 1 525 ? 14.741 -21.718 39.936 1.00 67.81 525 PHE A O 1
ATOM 4274 N N . THR A 1 526 ? 12.871 -22.943 39.919 1.00 53.81 526 THR A N 1
ATOM 4275 C CA . THR A 1 526 ? 13.531 -24.256 40.045 1.00 53.81 526 THR A CA 1
ATOM 4276 C C . THR A 1 526 ? 13.612 -24.928 38.678 1.00 53.81 526 THR A C 1
ATOM 4278 O O . THR A 1 526 ? 12.837 -25.824 38.356 1.00 53.81 526 THR A O 1
ATOM 4281 N N . SER A 1 527 ? 14.519 -24.441 37.839 1.00 41.22 527 SER A N 1
ATOM 4282 C CA . SER A 1 527 ? 15.030 -25.110 36.635 1.00 41.22 527 SER A CA 1
ATOM 4283 C C . SER A 1 527 ? 16.309 -24.384 36.222 1.00 41.22 527 SER A C 1
ATOM 4285 O O . SER A 1 527 ? 16.285 -23.556 35.314 1.00 41.22 527 SER A O 1
ATOM 4287 N N . ASN A 1 528 ? 17.376 -24.603 36.994 1.00 34.81 528 ASN A N 1
ATOM 4288 C CA . ASN A 1 528 ? 18.786 -24.535 36.595 1.00 34.81 528 ASN A CA 1
ATOM 4289 C C . ASN A 1 528 ? 19.656 -25.024 37.749 1.00 34.81 528 ASN A C 1
ATOM 4291 O O . ASN A 1 528 ? 19.553 -24.422 38.843 1.00 34.81 528 ASN A O 1
#

Radius of gyration: 29.55 Å; Cα contacts (8 Å, |Δi|>4): 691; chains: 1; bounding box: 61×49×97 Å

Solvent-accessible surface area (backbone atoms only — not comparable to full-atom values): 28791 Å² total; per-residue (Å²): 135,85,82,70,75,67,80,52,61,86,77,67,69,82,73,75,90,65,84,79,74,82,51,61,64,50,43,63,46,42,46,67,59,50,50,54,25,51,53,49,50,54,35,37,77,72,59,76,35,73,47,60,68,48,47,50,51,52,52,52,52,52,26,47,74,70,51,38,48,52,85,73,26,64,53,76,80,33,35,41,46,50,56,42,40,30,52,49,42,38,44,75,70,68,62,40,58,74,64,46,59,78,43,38,83,62,42,48,65,59,50,60,48,45,59,48,49,51,50,27,73,75,68,69,44,41,62,62,48,39,56,53,50,69,74,44,53,83,66,55,43,54,54,46,54,45,42,52,51,42,34,38,63,73,64,80,34,53,69,69,57,51,36,49,43,50,51,51,42,39,74,40,75,92,41,22,68,56,44,35,56,52,46,8,50,52,39,22,52,46,50,22,44,40,44,66,73,63,76,45,83,39,48,66,54,42,55,52,51,49,46,50,48,14,43,76,58,74,38,64,82,19,64,55,57,48,56,61,26,48,47,39,21,39,59,50,58,62,36,59,50,36,61,50,62,62,35,47,77,52,49,33,66,55,50,49,58,56,50,65,48,30,51,37,74,43,32,70,67,42,52,41,66,71,57,48,54,54,55,56,71,71,47,53,75,69,56,48,52,53,38,52,54,45,19,61,65,35,32,84,79,42,46,86,47,11,62,60,52,26,48,39,51,52,52,40,37,52,69,44,72,46,70,75,84,65,57,73,56,51,59,65,44,32,78,74,55,36,69,61,47,43,63,44,70,44,68,52,86,65,35,31,54,48,73,45,78,46,79,92,51,69,32,35,37,35,34,43,35,39,96,88,48,77,43,78,64,46,77,45,41,30,70,53,32,42,56,41,22,48,71,48,34,18,53,51,46,30,51,42,59,74,68,32,62,67,55,43,62,75,51,69,61,49,70,47,70,49,45,44,36,46,52,18,42,42,50,18,49,51,50,30,20,49,27,61,62,47,66,72,72,74,77,42,66,49,78,76,43,78,48,80,51,98,98,42,39,39,33,37,24,37,27,63,90,44,27,44,31,39,25,50,70,88,40,83,76,46,70,45,64,64,46,96,50,46,66,62,29,45,56,54,52,49,48,48,50,71,68,70,52,55,68,78,50,47,80,75,40,42,67,63,53,51,49,55,51,49,53,50,48,46,71,76,52,71,82,129

InterPro domains:
  IPR018693 Protein of unknown function DUF2192 [PF09958] (28-248)

Nearest PDB structures (foldseek):
  8cws-assembly1_A  TM=1.515E-01  e=2.612E-01  synthetic construct

Organism: NCBI:txid1365176

Mean predicted aligned error: 12.09 Å

Sequence (528 aa):
MTLNPTYKRLYSSPIKQNEGGTLERTRQALRKRVNIAVEAIGKILTGEITTREDLRRFLLESHIEAGIEPILGTTPSKLYYSEAMVYAVAHYGLGLNEELDIFKDLFKREKQFNDTISRYIETHDAKAVFEFVLSLSKSSYEYFLKYLVILWLLGFLEEQGLIAVLGELSKNEKLAHRTRSYRAVVVAFSLAEQLSNGLVHKKTEKEILKNQIARELGDEHSLPKDNLVWRIAVNILGVNESIVNKVLRLKSEELEDILLESPTWWYSFVISVNQLEQKLSELSSDYLKEYSILEEMLRNHIGILSSLVAFVLLSQYVHAGKSPMHLQEITSHMANKGLPNLVLDQEFSGWRINYKRIAPLPKFEIRVESTNELIVVDVVFAREARLLGIDGLRKRIYTKLSENQDVRIRTGSVFIDEWLRLVSTVLAIKIVGESMELSRPSLQAYVLKEINLENWNIELRMIKNKKIAVYINHRPIGATLIYPNSEETLQKVEKIIKNSTPKEVKEKYLDTILQQVRDVIKTQFTSN

pLDDT: mean 85.86, std 14.4, range [25.73, 98.25]